Protein AF-0000000084754299 (afdb_homodimer)

Structure (mmCIF, N/CA/C/O backbone):
data_AF-0000000084754299-model_v1
#
loop_
_entity.id
_entity.type
_entity.pdbx_description
1 polymer Endonuclease/exonuclease/phosphatase
#
loop_
_atom_site.group_PDB
_atom_site.id
_atom_site.type_symbol
_atom_site.label_atom_id
_atom_site.label_alt_id
_atom_site.label_comp_id
_atom_site.label_asym_id
_atom_site.label_entity_id
_atom_site.label_seq_id
_atom_site.pdbx_PDB_ins_code
_atom_site.Cartn_x
_atom_site.Cartn_y
_atom_site.Cartn_z
_atom_site.occupancy
_atom_site.B_iso_or_equiv
_atom_site.auth_seq_id
_atom_site.auth_comp_id
_atom_site.auth_asym_id
_atom_site.auth_atom_id
_atom_site.pdbx_PDB_model_num
ATOM 1 N N . MET A 1 1 ? -63.625 -2.518 -8.148 1 29.91 1 MET A N 1
ATOM 2 C CA . MET A 1 1 ? -62.719 -2.131 -7.07 1 29.91 1 MET A CA 1
ATOM 3 C C . MET A 1 1 ? -61.531 -3.096 -6.977 1 29.91 1 MET A C 1
ATOM 5 O O . MET A 1 1 ? -60.719 -2.994 -6.059 1 29.91 1 MET A O 1
ATOM 9 N N . LYS A 1 2 ? -61.594 -4.285 -7.586 1 41.5 2 LYS A N 1
ATOM 10 C CA . LYS A 1 2 ? -60.656 -5.406 -7.535 1 41.5 2 LYS A CA 1
ATOM 11 C C . LYS A 1 2 ? -59.344 -5.059 -8.234 1 41.5 2 LYS A C 1
ATOM 13 O O . LYS A 1 2 ? -58.281 -5.562 -7.863 1 41.5 2 LYS A O 1
ATOM 18 N N . ASN A 1 3 ? -59.531 -4.402 -9.367 1 40.16 3 ASN A N 1
ATOM 19 C CA . ASN A 1 3 ? -58.438 -4.391 -10.305 1 40.16 3 ASN A CA 1
ATOM 20 C C . ASN A 1 3 ? -57.312 -3.432 -9.844 1 40.16 3 ASN A C 1
ATOM 22 O O . ASN A 1 3 ? -56.281 -3.32 -10.492 1 40.16 3 ASN A O 1
ATOM 26 N N . THR A 1 4 ? -57.812 -2.412 -9.109 1 42.72 4 THR A N 1
ATOM 27 C CA . THR A 1 4 ? -56.844 -1.325 -8.945 1 42.72 4 THR A CA 1
ATOM 28 C C . THR A 1 4 ? -55.688 -1.745 -8.031 1 42.72 4 THR A C 1
ATOM 30 O O . THR A 1 4 ? -54.75 -0.971 -7.801 1 42.72 4 THR A O 1
ATOM 33 N N . PHE A 1 5 ? -55.906 -2.766 -7.238 1 41.22 5 PHE A N 1
ATOM 34 C CA . PHE A 1 5 ? -54.938 -2.967 -6.16 1 41.22 5 PHE A CA 1
ATOM 35 C C . PHE A 1 5 ? -53.594 -3.451 -6.711 1 41.22 5 PHE A C 1
ATOM 37 O O . PHE A 1 5 ? -52.625 -3.559 -5.973 1 41.22 5 PHE A O 1
ATOM 44 N N . LEU A 1 6 ? -53.656 -4.07 -7.883 1 38.94 6 LEU A N 1
ATOM 45 C CA . LEU A 1 6 ? -52.438 -4.793 -8.211 1 38.94 6 LEU A CA 1
ATOM 46 C C . LEU A 1 6 ? -51.312 -3.822 -8.578 1 38.94 6 LEU A C 1
ATOM 48 O O . LEU A 1 6 ? -50.188 -4.246 -8.914 1 38.94 6 LEU A O 1
ATOM 52 N N . ILE A 1 7 ? -51.656 -2.568 -8.883 1 40.38 7 ILE A N 1
ATOM 53 C CA . ILE A 1 7 ? -50.562 -1.801 -9.469 1 40.38 7 ILE A CA 1
ATOM 54 C C . ILE A 1 7 ? -49.5 -1.533 -8.398 1 40.38 7 ILE A C 1
ATOM 56 O O . ILE A 1 7 ? -48.906 -0.457 -8.375 1 40.38 7 ILE A O 1
ATOM 60 N N . LEU A 1 8 ? -49.844 -1.836 -7.16 1 36.41 8 LEU A N 1
ATOM 61 C CA . LEU A 1 8 ? -48.938 -1.21 -6.211 1 36.41 8 LEU A CA 1
ATOM 62 C C . LEU A 1 8 ? -47.469 -1.429 -6.633 1 36.41 8 LEU A C 1
ATOM 64 O O . LEU A 1 8 ? -46.719 -0.471 -6.762 1 36.41 8 LEU A O 1
ATOM 68 N N . LEU A 1 9 ? -46.594 -1.94 -5.602 1 36.31 9 LEU A N 1
ATOM 69 C CA . LEU A 1 9 ? -45.25 -1.665 -5.078 1 36.31 9 LEU A CA 1
ATOM 70 C C . LEU A 1 9 ? -44.188 -2.348 -5.926 1 36.31 9 LEU A C 1
ATOM 72 O O . LEU A 1 9 ? -43.719 -3.436 -5.582 1 36.31 9 LEU A O 1
ATOM 76 N N . ALA A 1 10 ? -44.438 -2.73 -7.184 1 38.06 10 ALA A N 1
ATOM 77 C CA . ALA A 1 10 ? -43.156 -3.195 -7.742 1 38.06 10 ALA A CA 1
ATOM 78 C C . ALA A 1 10 ? -42.094 -2.111 -7.645 1 38.06 10 ALA A C 1
ATOM 80 O O . ALA A 1 10 ? -41.938 -1.315 -8.57 1 38.06 10 ALA A O 1
ATOM 81 N N . ILE A 1 11 ? -42.156 -1.157 -6.773 1 40.53 11 ILE A N 1
ATOM 82 C CA . ILE A 1 11 ? -40.938 -0.376 -6.691 1 40.53 11 ILE A CA 1
ATOM 83 C C . ILE A 1 11 ? -39.719 -1.301 -6.82 1 40.53 11 ILE A C 1
ATOM 85 O O . ILE A 1 11 ? -39.469 -2.098 -5.918 1 40.53 11 ILE A O 1
ATOM 89 N N . GLY A 1 12 ? -39.531 -1.938 -7.965 1 37.94 12 GLY A N 1
ATOM 90 C CA . GLY A 1 12 ? -38.281 -2.6 -8.32 1 37.94 12 GLY A CA 1
ATOM 91 C C . GLY A 1 12 ? -37.062 -1.955 -7.688 1 37.94 12 GLY A C 1
ATOM 92 O O . GLY A 1 12 ? -36.875 -0.747 -7.816 1 37.94 12 GLY A O 1
ATOM 93 N N . ALA A 1 13 ? -36.594 -2.41 -6.543 1 37.78 13 ALA A N 1
ATOM 94 C CA . ALA A 1 13 ? -35.219 -2.236 -6.117 1 37.78 13 ALA A CA 1
ATOM 95 C C . ALA A 1 13 ? -34.281 -2.262 -7.309 1 37.78 13 ALA A C 1
ATOM 97 O O . ALA A 1 13 ? -34 -3.328 -7.863 1 37.78 13 ALA A O 1
ATOM 98 N N . LEU A 1 14 ? -34.469 -1.517 -8.234 1 41.75 14 LEU A N 1
ATOM 99 C CA . LEU A 1 14 ? -33.25 -1.358 -9.023 1 41.75 14 LEU A CA 1
ATOM 100 C C . LEU A 1 14 ? -32.031 -1.34 -8.125 1 41.75 14 LEU A C 1
ATOM 102 O O . LEU A 1 14 ? -31.688 -0.306 -7.539 1 41.75 14 LEU A O 1
ATOM 106 N N . LEU A 1 15 ? -31.859 -2.26 -7.336 1 41.78 15 LEU A N 1
ATOM 107 C CA . LEU A 1 15 ? -30.516 -2.453 -6.793 1 41.78 15 LEU A CA 1
ATOM 108 C C . LEU A 1 15 ? -29.453 -2.16 -7.848 1 41.78 15 LEU A C 1
ATOM 110 O O . LEU A 1 15 ? -29.328 -2.9 -8.828 1 41.78 15 LEU A O 1
ATOM 114 N N . SER A 1 16 ? -29.391 -1.038 -8.359 1 44.78 16 SER A N 1
ATOM 115 C CA . SER A 1 16 ? -28.156 -0.775 -9.102 1 44.78 16 SER A CA 1
ATOM 116 C C . SER A 1 16 ? -27.047 -1.729 -8.68 1 44.78 16 SER A C 1
ATOM 118 O O . SER A 1 16 ? -26.641 -1.732 -7.516 1 44.78 16 SER A O 1
ATOM 120 N N . ALA A 1 17 ? -27 -2.906 -9.188 1 48.03 17 ALA A N 1
ATOM 121 C CA . ALA A 1 17 ? -25.969 -3.914 -9.008 1 48.03 17 ALA A CA 1
ATOM 122 C C . ALA A 1 17 ? -24.578 -3.273 -8.977 1 48.03 17 ALA A C 1
ATOM 124 O O . ALA A 1 17 ? -24 -2.973 -10.023 1 48.03 17 ALA A O 1
ATOM 125 N N . GLN A 1 18 ? -24.328 -2.314 -8.203 1 59.09 18 GLN A N 1
ATOM 126 C CA . GLN A 1 18 ? -22.953 -1.821 -8.086 1 59.09 18 GLN A CA 1
ATOM 127 C C . GLN A 1 18 ? -21.969 -2.975 -7.973 1 59.09 18 GLN A C 1
ATOM 129 O O . GLN A 1 18 ? -22.109 -3.842 -7.109 1 59.09 18 GLN A O 1
ATOM 134 N N . GLY A 1 19 ? -21.25 -3.293 -9.062 1 70.69 19 GLY A N 1
ATOM 135 C CA . GLY A 1 19 ? -20.266 -4.352 -9.086 1 70.69 19 GLY A CA 1
ATOM 136 C C . GLY A 1 19 ? -19.422 -4.418 -7.824 1 70.69 19 GLY A C 1
ATOM 137 O O . GLY A 1 19 ? -19.203 -3.396 -7.172 1 70.69 19 GLY A O 1
ATOM 138 N N . GLN A 1 20 ? -19.281 -5.613 -7.336 1 88.06 20 GLN A N 1
ATOM 139 C CA . GLN A 1 20 ? -18.438 -5.867 -6.172 1 88.06 20 GLN A CA 1
ATOM 140 C C . GLN A 1 20 ? -16.953 -5.887 -6.555 1 88.06 20 GLN A C 1
ATOM 142 O O . GLN A 1 20 ? -16.609 -6.215 -7.691 1 88.06 20 GLN A O 1
ATOM 147 N N . THR A 1 21 ? -16.141 -5.363 -5.641 1 96.31 21 THR A N 1
ATOM 148 C CA . THR A 1 21 ? -14.703 -5.391 -5.863 1 96.31 21 THR A CA 1
ATOM 149 C C . THR A 1 21 ? -14.039 -6.445 -4.98 1 96.31 21 THR A C 1
ATOM 151 O O . THR A 1 21 ? -14.539 -6.762 -3.9 1 96.31 21 THR A O 1
ATOM 154 N N . ILE A 1 22 ? -12.992 -7.086 -5.512 1 98.19 22 ILE A N 1
ATOM 155 C CA . ILE A 1 22 ? -12.141 -7.949 -4.699 1 98.19 22 ILE A CA 1
ATOM 156 C C . ILE A 1 22 ? -10.68 -7.547 -4.883 1 98.19 22 ILE A C 1
ATOM 158 O O . ILE A 1 22 ? -10.266 -7.16 -5.98 1 98.19 22 ILE A O 1
ATOM 162 N N . ASP A 1 23 ? -9.953 -7.566 -3.826 1 98.88 23 ASP A N 1
ATOM 163 C CA . ASP A 1 23 ? -8.508 -7.398 -3.84 1 98.88 23 ASP A CA 1
ATOM 164 C C . ASP A 1 23 ? -7.793 -8.75 -3.811 1 98.88 23 ASP A C 1
ATOM 166 O O . ASP A 1 23 ? -8.086 -9.594 -2.955 1 98.88 23 ASP A O 1
ATOM 170 N N . VAL A 1 24 ? -6.844 -8.938 -4.754 1 98.94 24 VAL A N 1
ATOM 171 C CA . VAL A 1 24 ? -6.113 -10.195 -4.875 1 98.94 24 VAL A CA 1
ATOM 172 C C . VAL A 1 24 ? -4.609 -9.93 -4.832 1 98.94 24 VAL A C 1
ATOM 174 O O . VAL A 1 24 ? -4.133 -8.945 -5.402 1 98.94 24 VAL A O 1
ATOM 177 N N . ILE A 1 25 ? -3.85 -10.852 -4.16 1 99 25 ILE A N 1
ATOM 178 C CA . ILE A 1 25 ? -2.393 -10.766 -4.148 1 99 25 ILE A CA 1
ATOM 179 C C . ILE A 1 25 ? -1.792 -12.117 -4.535 1 99 25 ILE A C 1
ATOM 181 O O . ILE A 1 25 ? -2.318 -13.164 -4.16 1 99 25 ILE A O 1
ATOM 185 N N . SER A 1 26 ? -0.78 -12.102 -5.363 1 99 26 SER A N 1
ATOM 186 C CA . SER A 1 26 ? 0.146 -13.211 -5.566 1 99 26 SER A CA 1
ATOM 187 C C . SER A 1 26 ? 1.487 -12.945 -4.891 1 99 26 SER A C 1
ATOM 189 O O . SER A 1 26 ? 2.064 -11.867 -5.055 1 99 26 SER A O 1
ATOM 191 N N . TYR A 1 27 ? 1.982 -13.938 -4.121 1 99 27 TYR A N 1
ATOM 192 C CA . TYR A 1 27 ? 3.172 -13.68 -3.316 1 99 27 TYR A CA 1
ATOM 193 C C . TYR A 1 27 ? 4.047 -14.922 -3.215 1 99 27 TYR A C 1
ATOM 195 O O . TYR A 1 27 ? 3.791 -15.805 -2.389 1 99 27 TYR A O 1
ATOM 203 N N . ASN A 1 28 ? 5.098 -15.008 -4.062 1 98.94 28 ASN A N 1
ATOM 204 C CA . ASN A 1 28 ? 6.145 -15.969 -3.73 1 98.94 28 ASN A CA 1
ATOM 205 C C . ASN A 1 28 ? 6.887 -15.57 -2.455 1 98.94 28 ASN A C 1
ATOM 207 O O . ASN A 1 28 ? 7.645 -14.594 -2.451 1 98.94 28 ASN A O 1
ATOM 211 N N . ILE A 1 29 ? 6.719 -16.375 -1.402 1 98.94 29 ILE A N 1
ATOM 212 C CA . ILE A 1 29 ? 7.18 -15.93 -0.09 1 98.94 29 ILE A CA 1
ATOM 213 C C . ILE A 1 29 ? 8.57 -16.5 0.183 1 98.94 29 ILE A C 1
ATOM 215 O O . ILE A 1 29 ? 9.109 -16.328 1.279 1 98.94 29 ILE A O 1
ATOM 219 N N . ARG A 1 30 ? 9.227 -17.109 -0.84 1 98.81 30 ARG A N 1
ATOM 220 C CA . ARG A 1 30 ? 10.523 -17.75 -0.676 1 98.81 30 ARG A CA 1
ATOM 221 C C . ARG A 1 30 ? 10.484 -18.812 0.424 1 98.81 30 ARG A C 1
ATOM 223 O O . ARG A 1 30 ? 10.141 -18.5 1.569 1 98.81 30 ARG A O 1
ATOM 230 N N . TYR A 1 31 ? 10.758 -20.016 0.085 1 98.38 31 TYR A N 1
ATOM 231 C CA . TYR A 1 31 ? 10.773 -21.062 1.092 1 98.38 31 TYR A CA 1
ATOM 232 C C . TYR A 1 31 ? 11.852 -20.812 2.139 1 98.38 31 TYR A C 1
ATOM 234 O O . TYR A 1 31 ? 12.734 -19.969 1.935 1 98.38 31 TYR A O 1
ATOM 242 N N . ASP A 1 32 ? 11.766 -21.484 3.27 1 98.19 32 ASP A N 1
ATOM 243 C CA . ASP A 1 32 ? 12.695 -21.312 4.379 1 98.19 32 ASP A CA 1
ATOM 244 C C . ASP A 1 32 ? 14.039 -21.984 4.082 1 98.19 32 ASP A C 1
ATOM 246 O O . ASP A 1 32 ? 14.367 -23 4.684 1 98.19 32 ASP A O 1
ATOM 250 N N . ASN A 1 33 ? 14.805 -21.312 3.24 1 96.38 33 ASN A N 1
ATOM 251 C CA . ASN A 1 33 ? 16.141 -21.797 2.893 1 96.38 33 ASN A CA 1
ATOM 252 C C . ASN A 1 33 ? 17.156 -21.422 3.959 1 96.38 33 ASN A C 1
ATOM 254 O O . ASN A 1 33 ? 17.422 -20.234 4.191 1 96.38 33 ASN A O 1
ATOM 258 N N . PRO A 1 34 ? 17.766 -22.328 4.598 1 92.88 34 PRO A N 1
ATOM 259 C CA . PRO A 1 34 ? 18.75 -22.031 5.641 1 92.88 34 PRO A CA 1
ATOM 260 C C . PRO A 1 34 ? 19.953 -21.25 5.109 1 92.88 34 PRO A C 1
ATOM 262 O O . PRO A 1 34 ? 20.641 -20.578 5.875 1 92.88 34 PRO A O 1
ATOM 265 N N . ASP A 1 35 ? 20.172 -21.281 3.805 1 93.94 35 ASP A N 1
ATOM 266 C CA . ASP A 1 35 ? 21.344 -20.641 3.205 1 93.94 35 ASP A CA 1
ATOM 267 C C . ASP A 1 35 ? 21.062 -19.188 2.842 1 93.94 35 ASP A C 1
ATOM 269 O O . ASP A 1 35 ? 21.922 -18.5 2.291 1 93.94 35 ASP A O 1
ATOM 273 N N . ASP A 1 36 ? 19.875 -18.688 3.219 1 95.56 36 ASP A N 1
ATOM 274 C CA . ASP A 1 36 ? 19.453 -17.328 2.85 1 95.56 36 ASP A CA 1
ATOM 275 C C . ASP A 1 36 ? 19.891 -16.312 3.904 1 95.56 36 ASP A C 1
ATOM 277 O O . ASP A 1 36 ? 19.5 -15.148 3.842 1 95.56 36 ASP A O 1
ATOM 281 N N . ALA A 1 37 ? 20.719 -16.656 4.867 1 92.12 37 ALA A N 1
ATOM 282 C CA . ALA A 1 37 ? 21.094 -15.703 5.906 1 92.12 37 ALA A CA 1
ATOM 283 C C . ALA A 1 37 ? 21.672 -14.43 5.293 1 92.12 37 ALA A C 1
ATOM 285 O O . ALA A 1 37 ? 22.484 -14.5 4.375 1 92.12 37 ALA A O 1
ATOM 286 N N . PRO A 1 38 ? 21.219 -13.281 5.727 1 94.81 38 PRO A N 1
ATOM 287 C CA . PRO A 1 38 ? 20.359 -13.055 6.883 1 94.81 38 PRO A CA 1
ATOM 288 C C . PRO A 1 38 ? 18.875 -13.031 6.516 1 94.81 38 PRO A C 1
ATOM 290 O O . PRO A 1 38 ? 18.031 -12.656 7.336 1 94.81 38 PRO A O 1
ATOM 293 N N . ASN A 1 39 ? 18.453 -13.398 5.316 1 96.88 39 ASN A N 1
ATOM 294 C CA . ASN A 1 39 ? 17.078 -13.352 4.836 1 96.88 39 ASN A CA 1
ATOM 295 C C . ASN A 1 39 ? 16.344 -14.672 5.09 1 96.88 39 ASN A C 1
ATOM 297 O O . ASN A 1 39 ? 15.531 -15.102 4.266 1 96.88 39 ASN A O 1
ATOM 301 N N . ASN A 1 40 ? 16.656 -15.305 6.148 1 96.62 40 ASN A N 1
ATOM 302 C CA . ASN A 1 40 ? 15.891 -16.484 6.551 1 96.62 40 ASN A CA 1
ATOM 303 C C . ASN A 1 40 ? 14.477 -16.109 6.988 1 96.62 40 ASN A C 1
ATOM 305 O O . ASN A 1 40 ? 14.219 -14.953 7.34 1 96.62 40 ASN A O 1
ATOM 309 N N . TRP A 1 41 ? 13.633 -17.141 7.008 1 98.12 41 TRP A N 1
ATOM 310 C CA . TRP A 1 41 ? 12.211 -16.922 7.266 1 98.12 41 TRP A CA 1
ATOM 311 C C . TRP A 1 41 ? 12.008 -16.203 8.594 1 98.12 41 TRP A C 1
ATOM 313 O O . TRP A 1 41 ? 11.242 -15.242 8.672 1 98.12 41 TRP A O 1
ATOM 323 N N . ASP A 1 42 ? 12.688 -16.547 9.609 1 97.25 42 ASP A N 1
ATOM 324 C CA . ASP A 1 42 ? 12.5 -15.977 10.938 1 97.25 42 ASP A CA 1
ATOM 325 C C . ASP A 1 42 ? 12.828 -14.492 10.945 1 97.25 42 ASP A C 1
ATOM 327 O O . ASP A 1 42 ? 12.305 -13.742 11.773 1 97.25 42 ASP A O 1
ATOM 331 N N . ASN A 1 43 ? 13.648 -14.078 10 1 97 43 ASN A N 1
ATOM 332 C CA . ASN A 1 43 ? 14.039 -12.68 9.93 1 97 43 ASN A CA 1
ATOM 333 C C . ASN A 1 43 ? 13.133 -11.883 8.992 1 97 43 ASN A C 1
ATOM 335 O O . ASN A 1 43 ? 13.242 -10.664 8.898 1 97 43 ASN A O 1
ATOM 339 N N . ARG A 1 44 ? 12.234 -12.547 8.297 1 97.06 44 ARG A N 1
ATOM 340 C CA . ARG A 1 44 ? 11.43 -11.883 7.281 1 97.06 44 ARG A CA 1
ATOM 341 C C . ARG A 1 44 ? 9.945 -11.969 7.609 1 97.06 44 ARG A C 1
ATOM 343 O O . ARG A 1 44 ? 9.156 -11.125 7.184 1 97.06 44 ARG A O 1
ATOM 350 N N . LYS A 1 45 ? 9.531 -12.992 8.344 1 98.31 45 LYS A N 1
ATOM 351 C CA . LYS A 1 45 ? 8.125 -13.375 8.469 1 98.31 45 LYS A CA 1
ATOM 352 C C . LYS A 1 45 ? 7.297 -12.25 9.078 1 98.31 45 LYS A C 1
ATOM 354 O O . LYS A 1 45 ? 6.164 -12.008 8.656 1 98.31 45 LYS A O 1
ATOM 359 N N . GLU A 1 46 ? 7.855 -11.547 10.109 1 98.25 46 GLU A N 1
ATOM 360 C CA . GLU A 1 46 ? 7.086 -10.5 10.773 1 98.25 46 GLU A CA 1
ATOM 361 C C . GLU A 1 46 ? 6.699 -9.398 9.789 1 98.25 46 GLU A C 1
ATOM 363 O O . GLU A 1 46 ? 5.539 -8.984 9.734 1 98.25 46 GLU A O 1
ATOM 368 N N . PHE A 1 47 ? 7.664 -8.922 9.031 1 98.56 47 PHE A N 1
ATOM 369 C CA . PHE A 1 47 ? 7.391 -7.871 8.062 1 98.56 47 PHE A CA 1
ATOM 370 C C . PHE A 1 47 ? 6.469 -8.375 6.961 1 98.56 47 PHE A C 1
ATOM 372 O O . PHE A 1 47 ? 5.547 -7.672 6.543 1 98.56 47 PHE A O 1
ATOM 379 N N . LEU A 1 48 ? 6.688 -9.578 6.488 1 98.81 48 LEU A N 1
ATOM 380 C CA . LEU A 1 48 ? 5.863 -10.164 5.438 1 98.81 48 LEU A CA 1
ATOM 381 C C . LEU A 1 48 ? 4.406 -10.266 5.883 1 98.81 48 LEU A C 1
ATOM 383 O O . LEU A 1 48 ? 3.5 -9.859 5.152 1 98.81 48 LEU A O 1
ATOM 387 N N . ILE A 1 49 ? 4.18 -10.789 7.059 1 98.88 49 ILE A N 1
ATOM 388 C CA . ILE A 1 49 ? 2.83 -10.977 7.582 1 98.88 49 ILE A CA 1
ATOM 389 C C . ILE A 1 49 ? 2.178 -9.609 7.812 1 98.88 49 ILE A C 1
ATOM 391 O O . ILE A 1 49 ? 0.994 -9.43 7.516 1 98.88 49 ILE A O 1
ATOM 395 N N . SER A 1 50 ? 2.924 -8.625 8.336 1 98.69 50 SER A N 1
ATOM 396 C CA . SER A 1 50 ? 2.383 -7.285 8.531 1 98.69 50 SER A CA 1
ATOM 397 C C . SER A 1 50 ? 2.012 -6.637 7.199 1 98.69 50 SER A C 1
ATOM 399 O O . SER A 1 50 ? 1.052 -5.867 7.121 1 98.69 50 SER A O 1
ATOM 401 N N . GLN A 1 51 ? 2.801 -6.949 6.156 1 98.81 51 GLN A N 1
ATOM 402 C CA . GLN A 1 51 ? 2.488 -6.469 4.812 1 98.81 51 GLN A CA 1
ATOM 403 C C . GLN A 1 51 ? 1.139 -7 4.34 1 98.81 51 GLN A C 1
ATOM 405 O O . GLN A 1 51 ? 0.294 -6.238 3.867 1 98.81 51 GLN A O 1
ATOM 410 N N . LEU A 1 52 ? 0.938 -8.266 4.473 1 98.88 52 LEU A N 1
ATOM 411 C CA . LEU A 1 52 ? -0.327 -8.891 4.102 1 98.88 52 LEU A CA 1
ATOM 412 C C . LEU A 1 52 ? -1.471 -8.352 4.949 1 98.88 52 LEU A C 1
ATOM 414 O O . LEU A 1 52 ? -2.576 -8.133 4.449 1 98.88 52 LEU A O 1
ATOM 418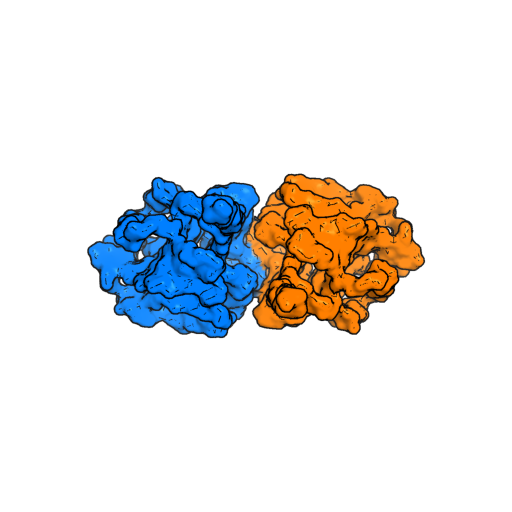 N N . ASN A 1 53 ? -1.218 -8.141 6.215 1 98.75 53 ASN A N 1
ATOM 419 C CA . ASN A 1 53 ? -2.227 -7.566 7.102 1 98.75 53 ASN A CA 1
ATOM 420 C C . ASN A 1 53 ? -2.617 -6.156 6.664 1 98.75 53 ASN A C 1
ATOM 422 O O . ASN A 1 53 ? -3.797 -5.801 6.684 1 98.75 53 ASN A O 1
ATOM 426 N N . PHE A 1 54 ? -1.648 -5.391 6.281 1 98.81 54 PHE A N 1
ATOM 427 C CA . PHE A 1 54 ? -1.888 -4.008 5.887 1 98.81 54 PHE A CA 1
ATOM 428 C C . PHE A 1 54 ? -2.707 -3.947 4.602 1 98.81 54 PHE A C 1
ATOM 430 O O . PHE A 1 54 ? -3.715 -3.238 4.535 1 98.81 54 PHE A O 1
ATOM 437 N N . TYR A 1 55 ? -2.295 -4.691 3.607 1 98.69 55 TYR A N 1
ATOM 438 C CA . TYR A 1 55 ? -3 -4.633 2.332 1 98.69 55 TYR A CA 1
ATOM 439 C C . TYR A 1 55 ? -4.328 -5.375 2.41 1 98.69 55 TYR A C 1
ATOM 441 O O . TYR A 1 55 ? -5.258 -5.078 1.652 1 98.69 55 TYR A O 1
ATOM 449 N N . ASN A 1 56 ? -4.414 -6.371 3.219 1 98.44 56 ASN A N 1
ATOM 450 C CA . ASN A 1 56 ? -5.645 -7.062 3.594 1 98.44 56 ASN A CA 1
ATOM 451 C C . ASN A 1 56 ? -6.43 -7.512 2.367 1 98.44 56 ASN A C 1
ATOM 453 O O . ASN A 1 56 ? -7.617 -7.203 2.234 1 98.44 56 ASN A O 1
ATOM 457 N N . PRO A 1 57 ? -5.785 -8.312 1.463 1 98.81 57 PRO A N 1
ATOM 458 C CA . PRO A 1 57 ? -6.516 -8.812 0.298 1 98.81 57 PRO A CA 1
ATOM 459 C C . PRO A 1 57 ? -7.68 -9.727 0.679 1 98.81 57 PRO A C 1
ATOM 461 O O . PRO A 1 57 ? -7.648 -10.359 1.737 1 98.81 57 PRO A O 1
ATOM 464 N N . ASP A 1 58 ? -8.688 -9.797 -0.208 1 98.81 58 ASP A N 1
ATOM 465 C CA . ASP A 1 58 ? -9.797 -10.719 -0.01 1 98.81 58 ASP A CA 1
ATOM 466 C C . ASP A 1 58 ? -9.352 -12.164 -0.205 1 98.81 58 ASP A C 1
ATOM 468 O O . ASP A 1 58 ? -9.797 -13.062 0.513 1 98.81 58 ASP A O 1
ATOM 472 N N . VAL A 1 59 ? -8.484 -12.336 -1.2 1 98.94 59 VAL A N 1
ATOM 473 C CA . VAL A 1 59 ? -7.895 -13.633 -1.507 1 98.94 59 VAL A CA 1
ATOM 474 C C . VAL A 1 59 ? -6.438 -13.445 -1.93 1 98.94 59 VAL A C 1
ATOM 476 O O . VAL A 1 59 ? -6.117 -12.523 -2.682 1 98.94 59 VAL A O 1
ATOM 479 N N . PHE A 1 60 ? -5.531 -14.312 -1.421 1 98.94 60 PHE A N 1
ATOM 480 C CA . PHE A 1 60 ? -4.172 -14.258 -1.946 1 98.94 60 PHE A CA 1
ATOM 481 C C . PHE A 1 60 ? -3.578 -15.656 -2.041 1 98.94 60 PHE A C 1
ATOM 483 O O . PHE A 1 60 ? -3.926 -16.547 -1.256 1 98.94 60 PHE A O 1
ATOM 490 N N . GLY A 1 61 ? -2.779 -15.852 -3.072 1 98.94 61 GLY A N 1
ATOM 491 C CA . GLY A 1 61 ? -2.01 -17.078 -3.25 1 98.94 61 GLY A CA 1
ATOM 492 C C . GLY A 1 61 ? -0.54 -16.906 -2.916 1 98.94 61 GLY A C 1
ATOM 493 O O . GLY A 1 61 ? 0.069 -15.891 -3.26 1 98.94 61 GLY A O 1
ATOM 494 N N . ILE A 1 62 ? 0.014 -17.922 -2.242 1 99 62 ILE A N 1
ATOM 495 C CA . ILE A 1 62 ? 1.45 -17.891 -1.986 1 99 62 ILE A CA 1
ATOM 496 C C . ILE A 1 62 ? 2.129 -19.031 -2.754 1 99 62 ILE A C 1
ATOM 498 O O . ILE A 1 62 ? 1.489 -20.031 -3.09 1 99 62 ILE A O 1
ATOM 502 N N . GLN A 1 63 ? 3.35 -18.797 -3.09 1 98.94 63 GLN A N 1
ATOM 503 C CA . GLN A 1 63 ? 4.219 -19.844 -3.639 1 98.94 63 GLN A CA 1
ATOM 504 C C . GLN A 1 63 ? 5.398 -20.109 -2.711 1 98.94 63 GLN A C 1
ATOM 506 O O . GLN A 1 63 ? 5.754 -19.281 -1.88 1 98.94 63 GLN A O 1
ATOM 511 N N . GLU A 1 64 ? 5.879 -21.297 -2.76 1 98.81 64 GLU A N 1
ATOM 512 C CA . GLU A 1 64 ? 7.074 -21.812 -2.096 1 98.81 64 GLU A CA 1
ATOM 513 C C . GLU A 1 64 ? 6.824 -22.031 -0.607 1 98.81 64 GLU A C 1
ATOM 515 O O . GLU A 1 64 ? 7.738 -22.422 0.13 1 98.81 64 GLU A O 1
ATOM 520 N N . GLY A 1 65 ? 5.656 -21.828 -0.111 1 98.75 65 GLY A N 1
ATOM 521 C CA . GLY A 1 65 ? 5.414 -21.969 1.316 1 98.75 65 GLY A CA 1
ATOM 522 C C . GLY A 1 65 ? 5.578 -23.391 1.814 1 98.75 65 GLY A C 1
ATOM 523 O O . GLY A 1 65 ? 4.852 -24.297 1.386 1 98.75 65 GLY A O 1
ATOM 524 N N . LEU A 1 66 ? 6.512 -23.562 2.717 1 98.81 66 LEU A N 1
ATOM 525 C CA . LEU A 1 66 ? 6.5 -24.797 3.512 1 98.81 66 LEU A CA 1
ATOM 526 C C . LEU A 1 66 ? 5.41 -24.734 4.578 1 98.81 66 LEU A C 1
ATOM 528 O O . LEU A 1 66 ? 4.961 -23.656 4.961 1 98.81 66 LEU A O 1
ATOM 532 N N . ILE A 1 67 ? 5.07 -25.922 5.078 1 98.81 67 ILE A N 1
ATOM 533 C CA . ILE A 1 67 ? 3.871 -26 5.906 1 98.81 67 ILE A CA 1
ATOM 534 C C . ILE A 1 67 ? 4.023 -25.109 7.137 1 98.81 67 ILE A C 1
ATOM 536 O O . ILE A 1 67 ? 3.059 -24.5 7.582 1 98.81 67 ILE A O 1
ATOM 540 N N . HIS A 1 68 ? 5.188 -25.047 7.742 1 98.75 68 HIS A N 1
ATOM 541 C CA . HIS A 1 68 ? 5.332 -24.203 8.922 1 98.75 68 HIS A CA 1
ATOM 542 C C . HIS A 1 68 ? 5.195 -22.719 8.555 1 98.75 68 HIS A C 1
ATOM 544 O O . HIS A 1 68 ? 4.676 -21.938 9.344 1 98.75 68 HIS A O 1
ATOM 550 N N . GLN A 1 69 ? 5.648 -22.297 7.387 1 98.88 69 GLN A N 1
ATOM 551 C CA . GLN A 1 69 ? 5.453 -20.938 6.922 1 98.88 69 GLN A CA 1
ATOM 552 C C . GLN A 1 69 ? 3.977 -20.641 6.68 1 98.88 69 GLN A C 1
ATOM 554 O O . GLN A 1 69 ? 3.479 -19.578 7.066 1 98.88 69 GLN A O 1
ATOM 559 N N . VAL A 1 70 ? 3.262 -21.609 6.035 1 98.94 70 VAL A N 1
ATOM 560 C CA . VAL A 1 70 ? 1.831 -21.469 5.773 1 98.94 70 VAL A CA 1
ATOM 561 C C . VAL A 1 70 ? 1.083 -21.266 7.09 1 98.94 70 VAL A C 1
ATOM 563 O O . VAL A 1 70 ? 0.283 -20.344 7.219 1 98.94 70 VAL A O 1
ATOM 566 N N . LYS A 1 71 ? 1.36 -22.078 8.023 1 98.88 71 LYS A N 1
ATOM 567 C CA . LYS A 1 71 ? 0.675 -22.031 9.312 1 98.88 71 LYS A CA 1
ATOM 568 C C . LYS A 1 71 ? 0.996 -20.75 10.062 1 98.88 71 LYS A C 1
ATOM 570 O O . LYS A 1 71 ? 0.132 -20.188 10.742 1 98.88 71 LYS A O 1
ATOM 575 N N . GLU A 1 72 ? 2.23 -20.297 10 1 98.81 72 GLU A N 1
ATOM 576 C CA . GLU A 1 72 ? 2.615 -19.078 10.688 1 98.81 72 GLU A CA 1
ATOM 577 C C . GLU A 1 72 ? 1.937 -17.859 10.07 1 98.81 72 GLU A C 1
ATOM 579 O O . GLU A 1 72 ? 1.572 -16.922 10.773 1 98.81 72 GLU A O 1
ATOM 584 N N . ILE A 1 73 ? 1.789 -17.828 8.766 1 98.88 73 ILE A N 1
ATOM 585 C CA . ILE A 1 73 ? 1.02 -16.781 8.117 1 98.88 73 ILE A CA 1
ATOM 586 C C . ILE A 1 73 ? -0.43 -16.828 8.594 1 98.88 73 ILE A C 1
ATOM 588 O O . ILE A 1 73 ? -1.018 -15.797 8.93 1 98.88 73 ILE A O 1
ATOM 592 N N . ASP A 1 74 ? -0.998 -18.031 8.617 1 98.81 74 ASP A N 1
ATOM 593 C CA . ASP A 1 74 ? -2.365 -18.219 9.094 1 98.81 74 ASP A CA 1
ATOM 594 C C . ASP A 1 74 ? -2.525 -17.703 10.523 1 98.81 74 ASP A C 1
ATOM 596 O O . ASP A 1 74 ? -3.484 -17 10.836 1 98.81 74 ASP A O 1
ATOM 600 N N . GLU A 1 75 ? -1.62 -18.016 11.375 1 98.5 75 GLU A N 1
ATOM 601 C CA . GLU A 1 75 ? -1.652 -17.594 12.773 1 98.5 75 GLU A CA 1
ATOM 602 C C . GLU A 1 75 ? -1.555 -16.078 12.891 1 98.5 75 GLU A C 1
ATOM 604 O O . GLU A 1 75 ? -2.123 -15.492 13.812 1 98.5 75 GLU A O 1
ATOM 609 N N . GLY A 1 76 ? -0.867 -15.5 11.992 1 98.5 76 GLY A N 1
ATOM 610 C CA . GLY A 1 76 ? -0.619 -14.07 12.055 1 98.5 76 GLY A CA 1
ATOM 611 C C . GLY A 1 76 ? -1.737 -13.242 11.453 1 98.5 76 GLY A C 1
ATOM 612 O O . GLY A 1 76 ? -1.779 -12.023 11.641 1 98.5 76 GLY A O 1
ATOM 613 N N . LEU A 1 77 ? -2.629 -13.883 10.727 1 98.44 77 LEU A N 1
ATOM 614 C CA . LEU A 1 77 ? -3.732 -13.188 10.07 1 98.44 77 LEU A CA 1
ATOM 615 C C . LEU A 1 77 ? -5.078 -13.703 10.578 1 98.44 77 LEU A C 1
ATOM 617 O O . LEU A 1 77 ? -5.652 -14.625 10 1 98.44 77 LEU A O 1
ATOM 621 N N . GLU A 1 78 ? -5.688 -13.078 11.531 1 93.81 78 GLU A N 1
ATOM 622 C CA . GLU A 1 78 ? -6.801 -13.57 12.336 1 93.81 78 GLU A CA 1
ATOM 623 C C . GLU A 1 78 ? -8.031 -13.836 11.469 1 93.81 78 GLU A C 1
ATOM 625 O O . GLU A 1 78 ? -8.742 -14.82 11.68 1 93.81 78 GLU A O 1
ATOM 630 N N . ASP A 1 79 ? -8.305 -13.141 10.492 1 96.44 79 ASP A N 1
ATOM 631 C CA . ASP A 1 79 ? -9.562 -13.234 9.773 1 96.44 79 ASP A CA 1
ATOM 632 C C . ASP A 1 79 ? -9.422 -14.117 8.531 1 96.44 79 ASP A C 1
ATOM 634 O O . ASP A 1 79 ? -10.375 -14.289 7.773 1 96.44 79 ASP A O 1
ATOM 638 N N . TYR A 1 80 ? -8.289 -14.828 8.445 1 98.81 80 TYR A N 1
ATOM 639 C CA . TYR A 1 80 ? -8.055 -15.602 7.227 1 98.81 80 TYR A CA 1
ATOM 640 C C . TYR A 1 80 ? -8.141 -17.094 7.504 1 98.81 80 TYR A C 1
ATOM 642 O O . TYR A 1 80 ? -8.008 -17.531 8.648 1 98.81 80 TYR A O 1
ATOM 650 N N . ALA A 1 81 ? -8.445 -17.797 6.488 1 98.88 81 ALA A N 1
ATOM 651 C CA . ALA A 1 81 ? -8.258 -19.234 6.375 1 98.88 81 ALA A CA 1
ATOM 652 C C . ALA A 1 81 ? -7.508 -19.594 5.098 1 98.88 81 ALA A C 1
ATOM 654 O O . ALA A 1 81 ? -7.273 -18.734 4.246 1 98.88 81 ALA A O 1
ATOM 655 N N . TYR A 1 82 ? -7.02 -20.859 5.062 1 98.94 82 TYR A N 1
ATOM 656 C CA . TYR A 1 82 ? -6.27 -21.25 3.875 1 98.94 82 TYR A CA 1
ATOM 657 C C . TYR A 1 82 ? -6.602 -22.688 3.471 1 98.94 82 TYR A C 1
ATOM 659 O O . TYR A 1 82 ? -7.23 -23.422 4.23 1 98.94 82 TYR A O 1
ATOM 667 N N . PHE A 1 83 ? -6.254 -22.984 2.234 1 98.94 83 PHE A N 1
ATOM 668 C CA . PHE A 1 83 ? -6.285 -24.359 1.748 1 98.94 83 PHE A CA 1
ATOM 669 C C . PHE A 1 83 ? -5.156 -24.609 0.755 1 98.94 83 PHE A C 1
ATOM 671 O O . PHE A 1 83 ? -4.504 -23.672 0.301 1 98.94 83 PHE A O 1
ATOM 678 N N . GLY A 1 84 ? -4.949 -25.875 0.393 1 98.75 84 GLY A N 1
ATOM 679 C CA . GLY A 1 84 ? -3.893 -26.328 -0.492 1 98.75 84 GLY A CA 1
ATOM 680 C C . GLY A 1 84 ? -3.049 -27.438 0.114 1 98.75 84 GLY A C 1
ATOM 681 O O . GLY A 1 84 ? -3.01 -27.594 1.336 1 98.75 84 GLY A O 1
ATOM 682 N N . VAL A 1 85 ? -2.312 -28.188 -0.773 1 98.69 85 VAL A N 1
ATOM 683 C CA . VAL A 1 85 ? -1.476 -29.297 -0.313 1 98.69 85 VAL A CA 1
ATOM 684 C C . VAL A 1 85 ? -0.047 -29.109 -0.818 1 98.69 85 VAL A C 1
ATOM 686 O O . VAL A 1 85 ? 0.189 -28.344 -1.761 1 98.69 85 VAL A O 1
ATOM 689 N N . GLY A 1 86 ? 0.892 -29.797 -0.095 1 98.56 86 GLY A N 1
ATOM 690 C CA . GLY A 1 86 ? 2.275 -29.797 -0.546 1 98.56 86 GLY A CA 1
ATOM 691 C C . GLY A 1 86 ? 2.479 -30.547 -1.844 1 98.56 86 GLY A C 1
ATOM 692 O O . GLY A 1 86 ? 1.851 -31.594 -2.068 1 98.56 86 GLY A O 1
ATOM 693 N N . ARG A 1 87 ? 3.398 -30.125 -2.578 1 98.25 87 ARG A N 1
ATOM 694 C CA . ARG A 1 87 ? 3.557 -30.578 -3.961 1 98.25 87 ARG A CA 1
ATOM 695 C C . ARG A 1 87 ? 4.148 -31.969 -4.023 1 98.25 87 ARG A C 1
ATOM 697 O O . ARG A 1 87 ? 4.055 -32.656 -5.051 1 98.25 87 ARG A O 1
ATOM 704 N N . ASP A 1 88 ? 4.793 -32.438 -2.957 1 98.19 88 ASP A N 1
ATOM 705 C CA . ASP A 1 88 ? 5.617 -33.656 -3.064 1 98.19 88 ASP A CA 1
ATOM 706 C C . ASP A 1 88 ? 4.762 -34.906 -2.969 1 98.19 88 ASP A C 1
ATOM 708 O O . ASP A 1 88 ? 4.98 -35.875 -3.709 1 98.19 88 ASP A O 1
ATOM 712 N N . TYR A 1 89 ? 3.723 -34.875 -2.064 1 97.62 89 TYR A N 1
ATOM 713 C CA . TYR A 1 89 ? 2.973 -36.125 -1.848 1 97.62 89 TYR A CA 1
ATOM 714 C C . TYR A 1 89 ? 1.479 -35.844 -1.738 1 97.62 89 TYR A C 1
ATOM 716 O O . TYR A 1 89 ? 0.688 -36.75 -1.465 1 97.62 89 TYR A O 1
ATOM 724 N N . GLY A 1 90 ? 1.12 -34.594 -1.867 1 97.75 90 GLY A N 1
ATOM 725 C CA . GLY A 1 90 ? -0.29 -34.25 -1.786 1 97.75 90 GLY A CA 1
ATOM 726 C C . GLY A 1 90 ? -0.789 -34.094 -0.36 1 97.75 90 GLY A C 1
ATOM 727 O O . GLY A 1 90 ? -1.987 -34.219 -0.101 1 97.75 90 GLY A O 1
ATOM 728 N N . ASP A 1 91 ? 0.101 -33.969 0.549 1 97.62 91 ASP A N 1
ATOM 729 C CA . ASP A 1 91 ? -0.184 -33.688 1.953 1 97.62 91 ASP A CA 1
ATOM 730 C C . ASP A 1 91 ? 0.544 -32.438 2.426 1 97.62 91 ASP A C 1
ATOM 732 O O . ASP A 1 91 ? 0.542 -31.422 1.735 1 97.62 91 ASP A O 1
ATOM 736 N N . GLU A 1 92 ? 1.166 -32.438 3.561 1 98.12 92 GLU A N 1
ATOM 737 C CA . GLU A 1 92 ? 1.806 -31.234 4.062 1 98.12 92 GLU A CA 1
ATOM 738 C C . GLU A 1 92 ? 3.248 -31.125 3.576 1 98.12 92 GLU A C 1
ATOM 740 O O . GLU A 1 92 ? 3.881 -30.078 3.719 1 98.12 92 GLU A O 1
ATOM 745 N N . ARG A 1 93 ? 3.779 -32.25 3.02 1 98.31 93 ARG A N 1
ATOM 746 C CA . ARG A 1 93 ? 5.191 -32.281 2.65 1 98.31 93 ARG A CA 1
ATOM 747 C C . ARG A 1 93 ? 5.434 -31.547 1.338 1 98.31 93 ARG A C 1
ATOM 749 O O . ARG A 1 93 ? 4.695 -31.734 0.368 1 98.31 93 ARG A O 1
ATOM 756 N N . GLY A 1 94 ? 6.527 -30.781 1.361 1 98.12 94 GLY A N 1
ATOM 757 C CA . GLY A 1 94 ? 6.91 -30 0.195 1 98.12 94 GLY A CA 1
ATOM 758 C C . GLY A 1 94 ? 6.34 -28.594 0.203 1 98.12 94 GLY A C 1
ATOM 759 O O . GLY A 1 94 ? 5.648 -28.203 1.146 1 98.12 94 GLY A O 1
ATOM 760 N N . GLU A 1 95 ? 6.66 -27.844 -0.852 1 98.62 95 GLU A N 1
ATOM 761 C CA . GLU A 1 95 ? 6.203 -26.469 -1 1 98.62 95 GLU A CA 1
ATOM 762 C C . GLU A 1 95 ? 4.73 -26.406 -1.386 1 98.62 95 GLU A C 1
ATOM 764 O O . GLU A 1 95 ? 4.23 -27.297 -2.08 1 98.62 95 GLU A O 1
ATOM 769 N N . HIS A 1 96 ? 4.102 -25.375 -0.947 1 98.81 96 HIS A N 1
ATOM 770 C CA . HIS A 1 96 ? 2.682 -25.172 -1.217 1 98.81 96 HIS A CA 1
ATOM 771 C C . HIS A 1 96 ? 2.463 -24 -2.176 1 98.81 96 HIS A C 1
ATOM 773 O O . HIS A 1 96 ? 3.195 -23 -2.131 1 98.81 96 HIS A O 1
ATOM 779 N N . THR A 1 97 ? 1.478 -24.141 -3.025 1 98.88 97 THR A N 1
ATOM 780 C CA . THR A 1 97 ? 0.799 -23.016 -3.67 1 98.88 97 THR A CA 1
ATOM 781 C C . THR A 1 97 ? -0.521 -22.719 -2.969 1 98.88 97 THR A C 1
ATOM 783 O O . THR A 1 97 ? -1.562 -22.594 -3.617 1 98.88 97 THR A O 1
ATOM 786 N N . ALA A 1 98 ? -0.515 -22.453 -1.727 1 98.94 98 ALA A N 1
ATOM 787 C CA . ALA A 1 98 ? -1.698 -22.297 -0.887 1 98.94 98 ALA A CA 1
ATOM 788 C C . ALA A 1 98 ? -2.436 -21 -1.228 1 98.94 98 ALA A C 1
ATOM 790 O O . ALA A 1 98 ? -1.82 -20.016 -1.651 1 98.94 98 ALA A O 1
ATOM 791 N N . ILE A 1 99 ? -3.738 -21.047 -1.048 1 99 99 ILE A N 1
ATOM 792 C CA . ILE A 1 99 ? -4.586 -19.875 -1.202 1 99 99 ILE A CA 1
ATOM 793 C C . ILE A 1 99 ? -5.207 -19.5 0.143 1 99 99 ILE A C 1
ATOM 795 O O . ILE A 1 99 ? -5.738 -20.375 0.846 1 99 99 ILE A O 1
ATOM 799 N N . PHE A 1 100 ? -5.055 -18.266 0.507 1 99 100 PHE A N 1
ATOM 800 C CA . PHE A 1 100 ? -5.672 -17.688 1.694 1 99 100 PHE A CA 1
ATOM 801 C C . PHE A 1 100 ? -6.859 -16.812 1.313 1 99 100 PHE A C 1
ATOM 803 O O . PHE A 1 100 ? -6.883 -16.234 0.2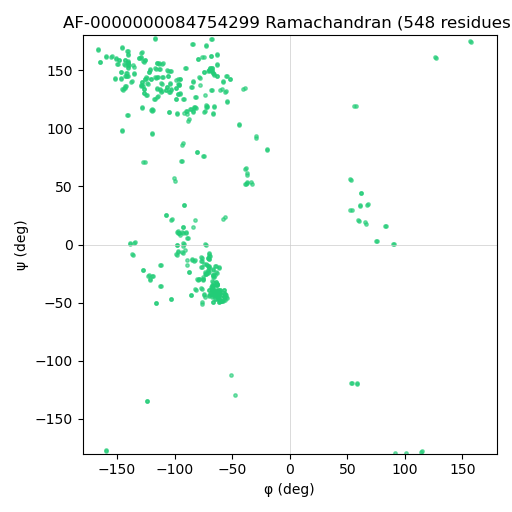26 1 99 100 PHE A O 1
ATOM 810 N N . TYR A 1 101 ? -7.824 -16.766 2.221 1 98.94 101 TYR A N 1
ATOM 811 C CA . TYR A 1 101 ? -8.984 -15.922 1.944 1 98.94 101 TYR A CA 1
ATOM 812 C C . TYR A 1 101 ? -9.539 -15.32 3.23 1 98.94 101 TYR A C 1
ATOM 814 O O . TYR A 1 101 ? -9.5 -15.953 4.285 1 98.94 101 TYR A O 1
ATOM 822 N N . ASP A 1 102 ? -10 -14.047 3.154 1 98.88 102 ASP A N 1
ATOM 823 C CA . ASP A 1 102 ? -10.664 -13.359 4.258 1 98.88 102 ASP A CA 1
ATOM 824 C C . ASP A 1 102 ? -12.078 -13.883 4.469 1 98.88 102 ASP A C 1
ATOM 826 O O . ASP A 1 102 ? -12.977 -13.602 3.666 1 98.88 102 ASP A O 1
ATOM 830 N N . LYS A 1 103 ? -12.328 -14.508 5.598 1 98.62 103 LYS A N 1
ATOM 831 C CA . LYS A 1 103 ? -13.586 -15.195 5.863 1 98.62 103 LYS A CA 1
ATOM 832 C C . LYS A 1 103 ? -14.727 -14.195 6.027 1 98.62 103 LYS A C 1
ATOM 834 O O . LYS A 1 103 ? -15.898 -14.562 5.918 1 98.62 103 LYS A O 1
ATOM 839 N N . LYS A 1 104 ? -14.398 -12.977 6.301 1 98 104 LYS A N 1
ATOM 840 C CA . LYS A 1 104 ? -15.414 -11.953 6.484 1 98 104 LYS A CA 1
ATOM 841 C C . LYS A 1 104 ? -15.891 -11.398 5.145 1 98 104 LYS A C 1
ATOM 843 O O . LYS A 1 104 ? -16.938 -10.75 5.07 1 98 104 LYS A O 1
ATOM 848 N N . ARG A 1 105 ? -15.125 -11.719 4.117 1 98.12 105 ARG A N 1
ATOM 849 C CA . ARG A 1 105 ? -15.414 -11.102 2.828 1 98.12 105 ARG A CA 1
ATOM 850 C C . ARG A 1 105 ? -15.914 -12.141 1.824 1 98.12 105 ARG A C 1
ATOM 852 O O . ARG A 1 105 ? -16.766 -11.836 0.984 1 98.12 105 ARG A O 1
ATOM 859 N N . VAL A 1 106 ? -15.352 -13.383 1.919 1 98.69 106 VAL A N 1
ATOM 860 C CA . VAL A 1 106 ? -15.727 -14.406 0.948 1 98.69 106 VAL A CA 1
ATOM 861 C C . VAL A 1 106 ? -15.867 -15.75 1.649 1 98.69 106 VAL A C 1
ATOM 863 O O . VAL A 1 106 ? -15.281 -15.977 2.709 1 98.69 106 VAL A O 1
ATOM 866 N N . LYS A 1 107 ? -16.625 -16.547 0.979 1 98.75 107 LYS A N 1
ATOM 867 C CA . LYS A 1 107 ? -16.828 -17.922 1.428 1 98.75 107 LYS A CA 1
ATOM 868 C C . LYS A 1 107 ? -16.25 -18.906 0.424 1 98.75 107 LYS A C 1
ATOM 870 O O . LYS A 1 107 ? -16.453 -18.781 -0.783 1 98.75 107 LYS A O 1
ATOM 875 N N . LEU A 1 108 ? -15.523 -19.891 0.943 1 98.88 108 LEU A N 1
ATOM 876 C CA . LEU A 1 108 ? -15.008 -20.953 0.099 1 98.88 108 LEU A CA 1
ATOM 877 C C . LEU A 1 108 ? -16.078 -22.016 -0.162 1 98.88 108 LEU A C 1
ATOM 879 O O . LEU A 1 108 ? -16.656 -22.562 0.779 1 98.88 108 LEU A O 1
ATOM 883 N N . ILE A 1 109 ? -16.312 -22.328 -1.417 1 98.75 109 ILE A N 1
ATOM 884 C CA . ILE A 1 109 ? -17.375 -23.266 -1.804 1 98.75 109 ILE A CA 1
ATOM 885 C C . ILE A 1 109 ? -16.766 -24.609 -2.152 1 98.75 109 ILE A C 1
ATOM 887 O O . ILE A 1 109 ? -17.312 -25.656 -1.795 1 98.75 109 ILE A O 1
ATOM 891 N N . GLU A 1 110 ? -15.727 -24.562 -2.939 1 98.44 110 GLU A N 1
ATOM 892 C CA . GLU A 1 110 ? -15.016 -25.734 -3.41 1 98.44 110 GLU A CA 1
ATOM 893 C C . GLU A 1 110 ? -13.523 -25.453 -3.57 1 98.44 110 GLU A C 1
ATOM 895 O O . GLU A 1 110 ? -13.133 -24.312 -3.838 1 98.44 110 GLU A O 1
ATOM 900 N N . GLN A 1 111 ? -12.727 -26.484 -3.352 1 98.56 111 GLN A N 1
ATOM 901 C CA . GLN A 1 111 ? -11.289 -26.328 -3.543 1 98.56 111 GLN A CA 1
ATOM 902 C C . GLN A 1 111 ? -10.648 -27.641 -3.975 1 98.56 111 GLN A C 1
ATOM 904 O O . GLN A 1 111 ? -11.188 -28.719 -3.727 1 98.56 111 GLN A O 1
ATOM 909 N N . SER A 1 112 ? -9.539 -27.516 -4.641 1 98.62 112 SER A N 1
ATOM 910 C CA . SER A 1 112 ? -8.711 -28.656 -4.988 1 98.62 112 SER A CA 1
ATOM 911 C C . SER A 1 112 ? -7.332 -28.219 -5.477 1 98.62 112 SER A C 1
ATOM 913 O O . SER A 1 112 ? -7.055 -27.016 -5.57 1 98.62 112 SER A O 1
ATOM 915 N N . THR A 1 113 ? -6.438 -29.188 -5.566 1 98.81 113 THR A N 1
ATOM 916 C CA . THR A 1 113 ? -5.105 -29 -6.133 1 98.81 113 THR A CA 1
ATOM 917 C C . THR A 1 113 ? -4.828 -30.047 -7.211 1 98.81 113 THR A C 1
ATOM 919 O O . THR A 1 113 ? -5.18 -31.219 -7.055 1 98.81 113 THR A O 1
ATOM 922 N N . PHE A 1 114 ? -4.242 -29.594 -8.32 1 98.81 114 PHE A N 1
ATOM 923 C CA . PHE A 1 114 ? -3.775 -30.547 -9.328 1 98.81 114 PHE A CA 1
ATOM 924 C C . PHE A 1 114 ? -2.311 -30.297 -9.664 1 98.81 114 PHE A C 1
ATOM 926 O O . PHE A 1 114 ? -1.775 -29.219 -9.375 1 98.81 114 PHE A O 1
ATOM 933 N N . TRP A 1 115 ? -1.646 -31.328 -10.18 1 98.81 115 TRP A N 1
ATOM 934 C CA . TRP A 1 115 ? -0.228 -31.25 -10.523 1 98.81 115 TRP A CA 1
ATOM 935 C C . TRP A 1 115 ? -0.04 -30.906 -11.992 1 98.81 115 TRP A C 1
ATOM 937 O O . TRP A 1 115 ? -0.803 -31.359 -12.852 1 98.81 115 TRP A O 1
ATOM 947 N N . LEU A 1 116 ? 0.964 -30.094 -12.281 1 98.69 116 LEU A N 1
ATOM 948 C CA . LEU A 1 116 ? 1.291 -29.688 -13.648 1 98.69 116 LEU A CA 1
ATOM 949 C C . LEU A 1 116 ? 2.098 -30.766 -14.352 1 98.69 116 LEU A C 1
ATOM 951 O O . LEU A 1 116 ? 3.309 -30.625 -14.539 1 98.69 116 LEU A O 1
ATOM 955 N N . SER A 1 117 ? 1.348 -31.734 -14.797 1 98.19 117 SER A N 1
ATOM 956 C CA . SER A 1 117 ? 1.936 -32.906 -15.43 1 98.19 117 SER A CA 1
ATOM 957 C C . SER A 1 117 ? 0.915 -33.625 -16.297 1 98.19 117 SER A C 1
ATOM 959 O O . SER A 1 117 ? -0.215 -33.156 -16.453 1 98.19 117 SER A O 1
ATOM 961 N N . LEU A 1 118 ? 1.342 -34.75 -16.875 1 97.44 118 LEU A N 1
ATOM 962 C CA . LEU A 1 118 ? 0.455 -35.562 -17.688 1 97.44 118 LEU A CA 1
ATOM 963 C C . LEU A 1 118 ? -0.493 -36.375 -16.812 1 97.44 118 LEU A C 1
ATOM 965 O O . LEU A 1 118 ? -1.471 -36.938 -17.312 1 97.44 118 LEU A O 1
ATOM 969 N N . THR A 1 119 ? -0.31 -36.438 -15.555 1 97.62 119 THR A N 1
ATOM 970 C CA . THR A 1 119 ? -1.18 -37.062 -14.57 1 97.62 119 THR A CA 1
ATOM 971 C C . THR A 1 119 ? -1.519 -36.094 -13.445 1 97.62 119 THR A C 1
ATOM 973 O O . THR A 1 119 ? -1.141 -36.312 -12.297 1 97.62 119 THR A O 1
ATOM 976 N N . PRO A 1 120 ? -2.289 -35.156 -13.742 1 97.94 120 PRO A N 1
ATOM 977 C CA . PRO A 1 120 ? -2.477 -34 -12.867 1 97.94 120 PRO A CA 1
ATOM 978 C C . PRO A 1 120 ? -3.238 -34.344 -11.586 1 97.94 120 PRO A C 1
ATOM 980 O O . PRO A 1 120 ? -3.291 -33.531 -10.656 1 97.94 120 PRO A O 1
ATOM 983 N N . ASP A 1 121 ? -3.807 -35.531 -11.398 1 97.31 121 ASP A N 1
ATOM 984 C CA . ASP A 1 121 ? -4.652 -35.906 -10.266 1 97.31 121 ASP A CA 1
ATOM 985 C C . ASP A 1 121 ? -3.822 -36.5 -9.133 1 97.31 121 ASP A C 1
ATOM 987 O O . ASP A 1 121 ? -4.355 -36.844 -8.07 1 97.31 121 ASP A O 1
ATOM 991 N N . LYS A 1 122 ? -2.471 -36.688 -9.367 1 97.31 122 LYS A N 1
ATOM 992 C CA . LYS A 1 122 ? -1.578 -37.188 -8.336 1 97.31 122 LYS A CA 1
ATOM 993 C C . LYS A 1 122 ? -0.212 -36.531 -8.398 1 97.31 122 LYS A C 1
ATOM 995 O O . LYS A 1 122 ? 0.182 -36 -9.453 1 97.31 122 LYS A O 1
ATOM 1000 N N . PRO A 1 123 ? 0.492 -36.594 -7.281 1 98 123 PRO A N 1
ATOM 1001 C CA . PRO A 1 123 ? 1.84 -36 -7.305 1 98 123 PRO A CA 1
ATOM 1002 C C . PRO A 1 123 ? 2.701 -36.562 -8.43 1 98 123 PRO A C 1
ATOM 1004 O O . PRO A 1 123 ? 2.867 -37.781 -8.539 1 98 123 PRO A O 1
ATOM 1007 N N . SER A 1 124 ? 3.195 -35.656 -9.289 1 97.19 124 SER A N 1
ATOM 1008 C CA . SER A 1 124 ? 3.977 -36.062 -10.453 1 97.19 124 SER A CA 1
ATOM 1009 C C . SER A 1 124 ? 4.723 -34.875 -11.062 1 97.19 124 SER A C 1
ATOM 1011 O O . SER A 1 124 ? 4.367 -33.719 -10.82 1 97.19 124 SER A O 1
ATOM 1013 N N . LYS A 1 125 ? 5.762 -35.219 -11.773 1 95.75 125 LYS A N 1
ATOM 1014 C CA . LYS A 1 125 ? 6.5 -34.219 -12.555 1 95.75 125 LYS A CA 1
ATOM 1015 C C . LYS A 1 125 ? 6.059 -34.25 -14.016 1 95.75 125 LYS A C 1
ATOM 1017 O O . LYS A 1 125 ? 5.82 -35.312 -14.586 1 95.75 125 LYS A O 1
ATOM 1022 N N . GLY A 1 126 ? 6.008 -33.062 -14.523 1 93.69 126 GLY A N 1
ATOM 1023 C CA . GLY A 1 126 ? 5.621 -32.969 -15.922 1 93.69 126 GLY A CA 1
ATOM 1024 C C . GLY A 1 126 ? 6.793 -32.719 -16.859 1 93.69 126 GLY A C 1
ATOM 1025 O O . GLY A 1 126 ? 7.664 -31.906 -16.562 1 93.69 126 GLY A O 1
ATOM 1026 N N . TRP A 1 127 ? 6.809 -33.531 -17.953 1 96.69 127 TRP A N 1
ATOM 1027 C CA . TRP A 1 127 ? 7.715 -33.25 -19.062 1 96.69 127 TRP A CA 1
ATOM 1028 C C . TRP A 1 127 ? 9.156 -33.125 -18.578 1 96.69 127 TRP A C 1
ATOM 1030 O O . TRP A 1 127 ? 9.719 -34.094 -18.031 1 96.69 127 TRP A O 1
ATOM 1040 N N . ASP A 1 128 ? 9.805 -31.938 -18.781 1 96.75 128 ASP A N 1
ATOM 1041 C CA . ASP A 1 128 ? 11.203 -31.766 -18.391 1 96.75 128 ASP A CA 1
ATOM 1042 C C . ASP A 1 128 ? 11.336 -30.984 -17.094 1 96.75 128 ASP A C 1
ATOM 1044 O O . ASP A 1 128 ? 12.383 -30.391 -16.812 1 96.75 128 ASP A O 1
ATOM 1048 N N . ALA A 1 129 ? 10.25 -30.984 -16.297 1 96.12 129 ALA A N 1
ATOM 1049 C CA . ALA A 1 129 ? 10.273 -30.266 -15.031 1 96.12 129 ALA A CA 1
ATOM 1050 C C . ALA A 1 129 ? 11.305 -30.859 -14.086 1 96.12 129 ALA A C 1
ATOM 1052 O O . ALA A 1 129 ? 11.5 -32.094 -14.062 1 96.12 129 ALA A O 1
ATOM 1053 N N . ALA A 1 130 ? 11.961 -30.016 -13.281 1 95.94 130 ALA A N 1
ATOM 1054 C CA . ALA A 1 130 ? 12.914 -30.469 -12.273 1 95.94 130 ALA A CA 1
ATOM 1055 C C . ALA A 1 130 ? 12.195 -30.953 -11.016 1 95.94 130 ALA A C 1
ATOM 1057 O O . ALA A 1 130 ? 12.695 -31.828 -10.305 1 95.94 130 ALA A O 1
ATOM 1058 N N . LEU A 1 131 ? 11.023 -30.375 -10.727 1 96.12 131 LEU A N 1
ATOM 1059 C CA . LEU A 1 131 ? 10.25 -30.641 -9.516 1 96.12 131 LEU A CA 1
ATOM 1060 C C . LEU A 1 131 ? 8.773 -30.812 -9.844 1 96.12 131 LEU A C 1
ATOM 1062 O O . LEU A 1 131 ? 8.289 -30.297 -10.852 1 96.12 131 LEU A O 1
ATOM 1066 N N . PRO A 1 132 ? 8.062 -31.578 -8.945 1 97.69 132 PRO A N 1
ATOM 1067 C CA . PRO A 1 132 ? 6.605 -31.469 -9.07 1 97.69 132 PRO A CA 1
ATOM 1068 C C . PRO A 1 132 ? 6.098 -30.047 -8.852 1 97.69 132 PRO A C 1
ATOM 1070 O O . PRO A 1 132 ? 6.566 -29.359 -7.945 1 97.69 132 PRO A O 1
ATOM 1073 N N . ARG A 1 133 ? 5.266 -29.641 -9.719 1 98.69 133 ARG A N 1
ATOM 1074 C CA . ARG A 1 133 ? 4.633 -28.328 -9.609 1 98.69 133 ARG A CA 1
ATOM 1075 C C . ARG A 1 133 ? 3.115 -28.469 -9.57 1 98.69 133 ARG A C 1
ATOM 1077 O O . ARG A 1 133 ? 2.547 -29.391 -10.148 1 98.69 133 ARG A O 1
ATOM 1084 N N . THR A 1 134 ? 2.467 -27.547 -8.859 1 98.81 134 THR A N 1
ATOM 1085 C CA . THR A 1 134 ? 1.034 -27.672 -8.625 1 98.81 134 THR A CA 1
ATOM 1086 C C . THR A 1 134 ? 0.311 -26.375 -8.992 1 98.81 134 THR A C 1
ATOM 1088 O O . THR A 1 134 ? 0.944 -25.328 -9.172 1 98.81 134 THR A O 1
ATOM 1091 N N . CYS A 1 135 ? -0.945 -26.5 -9.172 1 98.94 135 CYS A N 1
ATOM 1092 C CA . CYS A 1 135 ? -1.919 -25.422 -9.219 1 98.94 135 CYS A CA 1
ATOM 1093 C C . CYS A 1 135 ? -3.084 -25.688 -8.273 1 98.94 135 CYS A C 1
ATOM 1095 O O . CYS A 1 135 ? -3.787 -26.688 -8.422 1 98.94 135 CYS A O 1
ATOM 1097 N N . THR A 1 136 ? -3.25 -24.812 -7.289 1 98.94 136 THR A N 1
ATOM 1098 C CA . THR A 1 136 ? -4.355 -24.875 -6.34 1 98.94 136 THR A CA 1
ATOM 1099 C C . THR A 1 136 ? -5.48 -23.938 -6.766 1 98.94 136 THR A C 1
ATOM 1101 O O . THR A 1 136 ? -5.227 -22.812 -7.215 1 98.94 136 THR A O 1
ATOM 1104 N N . TYR A 1 137 ? -6.758 -24.438 -6.625 1 98.94 137 TYR A N 1
ATOM 1105 C CA . TYR A 1 137 ? -7.836 -23.531 -7.008 1 98.94 137 TYR A CA 1
ATOM 1106 C C . TYR A 1 137 ? -9.008 -23.641 -6.035 1 98.94 137 TYR A C 1
ATOM 1108 O O . TYR A 1 137 ? -9.148 -24.641 -5.34 1 98.94 137 TYR A O 1
ATOM 1116 N N . GLY A 1 138 ? -9.797 -22.531 -5.945 1 98.88 138 GLY A N 1
ATOM 1117 C CA . GLY A 1 138 ? -11.023 -22.484 -5.172 1 98.88 138 GLY A CA 1
ATOM 1118 C C . GLY A 1 138 ? -12.125 -21.688 -5.848 1 98.88 138 GLY A C 1
ATOM 1119 O O . GLY A 1 138 ? -11.852 -20.797 -6.645 1 98.88 138 GLY A O 1
ATOM 1120 N N . ILE A 1 139 ? -13.352 -22.141 -5.594 1 98.88 139 ILE A N 1
ATOM 1121 C CA . ILE A 1 139 ? -14.531 -21.359 -5.926 1 98.88 139 ILE A CA 1
ATOM 1122 C C . ILE A 1 139 ? -14.992 -20.562 -4.703 1 98.88 139 ILE A C 1
ATOM 1124 O O . ILE A 1 139 ? -15.156 -21.141 -3.619 1 98.88 139 ILE A O 1
ATOM 1128 N N . PHE A 1 140 ? -15.188 -19.297 -4.934 1 98.88 140 PHE A N 1
ATOM 1129 C CA . PHE A 1 140 ? -15.555 -18.422 -3.824 1 98.88 140 PHE A CA 1
ATOM 1130 C C . PHE A 1 140 ? -16.891 -17.75 -4.086 1 98.88 140 PHE A C 1
ATOM 1132 O O . PHE A 1 140 ? -17.266 -17.531 -5.242 1 98.88 140 PHE A O 1
ATOM 1139 N N . GLU A 1 141 ? -17.516 -17.484 -2.988 1 98.56 141 GLU A N 1
ATOM 1140 C CA . GLU A 1 141 ? -18.734 -16.688 -2.984 1 98.56 141 GLU A CA 1
ATOM 1141 C C . GLU A 1 141 ? -18.547 -15.398 -2.184 1 98.56 141 GLU A C 1
ATOM 1143 O O . GLU A 1 141 ? -18.078 -15.43 -1.043 1 98.56 141 GLU A O 1
ATOM 1148 N N . ASN A 1 142 ? -18.844 -14.266 -2.852 1 98 142 ASN A N 1
ATOM 1149 C CA . ASN A 1 142 ? -18.797 -13 -2.141 1 98 142 ASN A CA 1
ATOM 1150 C C . ASN A 1 142 ? -19.891 -12.898 -1.081 1 98 142 ASN A C 1
ATOM 1152 O O . ASN A 1 142 ? -21.062 -13.117 -1.379 1 98 142 ASN A O 1
ATOM 1156 N N . ASN A 1 143 ? -19.547 -12.477 0.115 1 97.12 143 ASN A N 1
ATOM 1157 C CA . ASN A 1 143 ? -20.5 -12.469 1.223 1 97.12 143 ASN A CA 1
ATOM 1158 C C . ASN A 1 143 ? -21.547 -11.367 1.057 1 97.12 143 ASN A C 1
ATOM 1160 O O . ASN A 1 143 ? -22.656 -11.469 1.586 1 97.12 143 ASN A O 1
ATOM 1164 N N . ASN A 1 144 ? -21.203 -10.336 0.338 1 94.12 144 ASN A N 1
ATOM 1165 C CA . ASN A 1 144 ? -22.078 -9.172 0.234 1 94.12 144 ASN A CA 1
ATOM 1166 C C . ASN A 1 144 ? -23.25 -9.438 -0.71 1 94.12 144 ASN A C 1
ATOM 1168 O O . ASN A 1 144 ? -24.359 -8.984 -0.456 1 94.12 144 ASN A O 1
ATOM 1172 N N . ASP A 1 145 ? -22.969 -10.18 -1.833 1 94.75 145 ASP A N 1
ATOM 1173 C CA . ASP A 1 145 ? -24.047 -10.258 -2.822 1 94.75 145 ASP A CA 1
ATOM 1174 C C . ASP A 1 145 ? -24.203 -11.688 -3.348 1 94.75 145 ASP A C 1
ATOM 1176 O O . ASP A 1 145 ? -25.062 -11.945 -4.195 1 94.75 145 ASP A O 1
ATOM 1180 N N . GLY A 1 146 ? -23.297 -12.539 -3.01 1 96.44 146 GLY A N 1
ATOM 1181 C CA . GLY A 1 146 ? -23.438 -13.938 -3.393 1 96.44 146 GLY A CA 1
ATOM 1182 C C . GLY A 1 146 ? -22.797 -14.25 -4.73 1 96.44 146 GLY A C 1
ATOM 1183 O O . GLY A 1 146 ? -22.797 -15.406 -5.164 1 96.44 146 GLY A O 1
ATOM 1184 N N . ALA A 1 147 ? -22.188 -13.227 -5.379 1 96.94 147 ALA A N 1
ATOM 1185 C CA . ALA A 1 147 ? -21.516 -13.484 -6.652 1 96.94 147 ALA A CA 1
ATOM 1186 C C . ALA A 1 147 ? -20.312 -14.398 -6.461 1 96.94 147 ALA A C 1
ATOM 1188 O O . ALA A 1 147 ? -19.594 -14.281 -5.473 1 96.94 147 ALA A O 1
ATOM 1189 N N . ARG A 1 148 ? -20.078 -15.242 -7.5 1 97.94 148 ARG A N 1
ATOM 1190 C CA . ARG A 1 148 ? -19.016 -16.234 -7.344 1 97.94 148 ARG A CA 1
ATOM 1191 C C . ARG A 1 148 ? -17.859 -15.961 -8.297 1 97.94 148 ARG A C 1
ATOM 1193 O O . ARG A 1 148 ? -18.047 -15.297 -9.328 1 97.94 148 ARG A O 1
ATOM 1200 N N . PHE A 1 149 ? -16.703 -16.438 -7.957 1 98.69 149 PHE A N 1
ATOM 1201 C CA . PHE A 1 149 ? -15.492 -16.359 -8.773 1 98.69 149 PHE A CA 1
ATOM 1202 C C . PHE A 1 149 ? -14.523 -17.484 -8.406 1 98.69 149 PHE A C 1
ATOM 1204 O O . PHE A 1 149 ? -14.695 -18.141 -7.387 1 98.69 149 PHE A O 1
ATOM 1211 N N . MET A 1 150 ? -13.594 -17.734 -9.32 1 98.88 150 MET A N 1
ATOM 1212 C CA . MET A 1 150 ? -12.578 -18.75 -9.086 1 98.88 150 MET A CA 1
ATOM 1213 C C . MET A 1 150 ? -11.188 -18.125 -9 1 98.88 150 MET A C 1
ATOM 1215 O O . MET A 1 150 ? -10.906 -17.141 -9.695 1 98.88 150 MET A O 1
ATOM 1219 N N . VAL A 1 151 ? -10.398 -18.703 -8.133 1 98.94 151 VAL A N 1
ATOM 1220 C CA . VAL A 1 151 ? -8.992 -18.328 -8.062 1 98.94 151 VAL A CA 1
ATOM 1221 C C . VAL A 1 151 ? -8.117 -19.578 -8.234 1 98.94 151 VAL A C 1
ATOM 1223 O O . VAL A 1 151 ? -8.352 -20.594 -7.59 1 98.94 151 VAL A O 1
ATOM 1226 N N . PHE A 1 152 ? -7.176 -19.453 -9.156 1 99 152 PHE A N 1
ATOM 1227 C CA . PHE A 1 152 ? -6.117 -20.438 -9.359 1 99 152 PHE A CA 1
ATOM 1228 C C . PHE A 1 152 ? -4.758 -19.859 -8.977 1 99 152 PHE A C 1
ATOM 1230 O O . PHE A 1 152 ? -4.445 -18.719 -9.328 1 99 152 PHE A O 1
ATOM 1237 N N . ASN A 1 153 ? -3.967 -20.594 -8.227 1 99 153 ASN A N 1
ATOM 1238 C CA . ASN A 1 153 ? -2.629 -20.188 -7.816 1 99 153 ASN A CA 1
ATOM 1239 C C . ASN A 1 153 ? -1.583 -21.234 -8.164 1 99 153 ASN A C 1
ATOM 1241 O O . ASN A 1 153 ? -1.742 -22.406 -7.816 1 99 153 ASN A O 1
ATOM 1245 N N . THR A 1 154 ? -0.483 -20.75 -8.82 1 98.94 154 THR A N 1
ATOM 1246 C CA . THR A 1 154 ? 0.444 -21.75 -9.344 1 98.94 154 THR A CA 1
ATOM 1247 C C . THR A 1 154 ? 1.889 -21.281 -9.172 1 98.94 154 THR A C 1
ATOM 1249 O O . THR A 1 154 ? 2.139 -20.156 -8.75 1 98.94 154 THR A O 1
ATOM 1252 N N . HIS A 1 155 ? 2.842 -22.219 -9.344 1 98.88 155 HIS A N 1
ATOM 1253 C CA . HIS A 1 155 ? 4.285 -22.016 -9.383 1 98.88 155 HIS A CA 1
ATOM 1254 C C . HIS A 1 155 ? 4.941 -22.891 -10.445 1 98.88 155 HIS A C 1
ATOM 1256 O O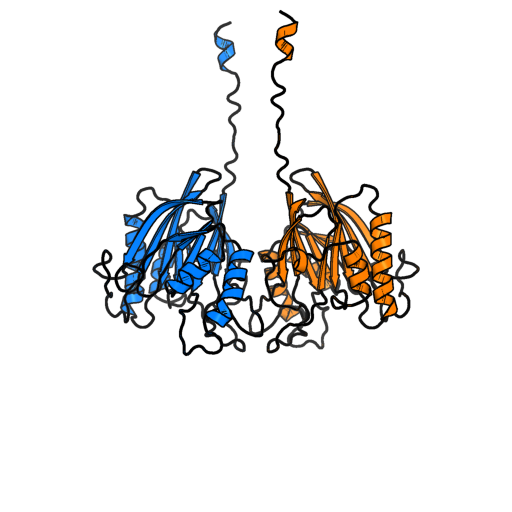 . HIS A 1 155 ? 4.98 -24.109 -10.312 1 98.88 155 HIS A O 1
ATOM 1262 N N . PHE A 1 156 ? 5.426 -22.219 -11.469 1 98.5 156 PHE A N 1
ATOM 1263 C CA . PHE A 1 156 ? 5.992 -22.953 -12.602 1 98.5 156 PHE A CA 1
ATOM 1264 C C . PHE A 1 156 ? 7.402 -23.422 -12.281 1 98.5 156 PHE A C 1
ATOM 1266 O O . PHE A 1 156 ? 8.07 -22.859 -11.414 1 98.5 156 PHE A O 1
ATOM 1273 N N . ASP A 1 157 ? 7.785 -24.422 -13.062 1 95.94 157 ASP A N 1
ATOM 1274 C CA . ASP A 1 157 ? 9.133 -24.969 -12.93 1 95.94 157 ASP A CA 1
ATOM 1275 C C . ASP A 1 157 ? 10.18 -23.953 -13.359 1 95.94 157 ASP A C 1
ATOM 1277 O O . ASP A 1 157 ? 9.984 -23.219 -14.328 1 95.94 157 ASP A O 1
ATOM 1281 N N . HIS A 1 158 ? 11.359 -24.016 -12.711 1 92.44 158 HIS A N 1
ATOM 1282 C CA . HIS A 1 158 ? 12.383 -23 -12.977 1 92.44 158 HIS A CA 1
ATOM 1283 C C . HIS A 1 158 ? 13.391 -23.5 -13.992 1 92.44 158 HIS A C 1
ATOM 1285 O O . HIS A 1 158 ? 14.242 -22.734 -14.453 1 92.44 158 HIS A O 1
ATOM 1291 N N . VAL A 1 159 ? 13.281 -24.766 -14.375 1 88.75 159 VAL A N 1
ATOM 1292 C CA . VAL A 1 159 ? 14.289 -25.344 -15.25 1 88.75 159 VAL A CA 1
ATOM 1293 C C . VAL A 1 159 ? 13.656 -25.734 -16.578 1 88.75 159 VAL A C 1
ATOM 1295 O O . VAL A 1 159 ? 14.148 -25.359 -17.641 1 88.75 159 VAL A O 1
ATOM 1298 N N . GLY A 1 160 ? 12.578 -26.453 -16.531 1 91.81 160 GLY A N 1
ATOM 1299 C CA . GLY A 1 160 ? 11.969 -27.047 -17.703 1 91.81 160 GLY A CA 1
ATOM 1300 C C . GLY A 1 160 ? 11.289 -26.047 -18.609 1 91.81 160 GLY A C 1
ATOM 1301 O O . GLY A 1 160 ? 10.32 -25.391 -18.219 1 91.81 160 GLY A O 1
ATOM 1302 N N . VAL A 1 161 ? 11.742 -25.969 -19.797 1 93 161 VAL A N 1
ATOM 1303 C CA . VAL A 1 161 ? 11.188 -25.031 -20.766 1 93 161 VAL A CA 1
ATOM 1304 C C . VAL A 1 161 ? 9.844 -25.562 -21.281 1 93 161 VAL A C 1
ATOM 1306 O O . VAL A 1 161 ? 8.852 -24.828 -21.297 1 93 161 VAL A O 1
ATOM 1309 N N . LYS A 1 162 ? 9.852 -26.781 -21.703 1 95.31 162 LYS A N 1
ATOM 1310 C CA . LYS A 1 162 ? 8.625 -27.406 -22.172 1 95.31 162 LYS A CA 1
ATOM 1311 C C . LYS A 1 162 ? 7.578 -27.469 -21.062 1 95.31 162 LYS A C 1
ATOM 1313 O O . LYS A 1 162 ? 6.387 -27.266 -21.312 1 95.31 162 LYS A O 1
ATOM 1318 N N . ALA A 1 163 ? 8.016 -27.781 -19.922 1 96.12 163 ALA A N 1
ATOM 1319 C CA . ALA A 1 163 ? 7.125 -27.875 -18.766 1 96.12 163 ALA A CA 1
ATOM 1320 C C . ALA A 1 163 ? 6.367 -26.562 -18.562 1 96.12 163 ALA A C 1
ATOM 1322 O O . ALA A 1 163 ? 5.168 -26.578 -18.266 1 96.12 163 ALA A O 1
ATOM 1323 N N . ARG A 1 164 ? 7.043 -25.484 -18.703 1 95.94 164 ARG A N 1
ATOM 1324 C CA . ARG A 1 164 ? 6.406 -24.203 -18.484 1 95.94 164 ARG A CA 1
ATOM 1325 C C . ARG A 1 164 ? 5.344 -23.922 -19.547 1 95.94 164 ARG A C 1
ATOM 1327 O O . ARG A 1 164 ? 4.234 -23.5 -19.219 1 95.94 164 ARG A O 1
ATOM 1334 N N . GLU A 1 165 ? 5.668 -24.172 -20.719 1 96.12 165 GLU A N 1
ATOM 1335 C CA . GLU A 1 165 ? 4.703 -23.953 -21.797 1 96.12 165 GLU A CA 1
ATOM 1336 C C . GLU A 1 165 ? 3.5 -24.875 -21.656 1 96.12 165 GLU A C 1
ATOM 1338 O O . GLU A 1 165 ? 2.354 -24.438 -21.766 1 96.12 165 GLU A O 1
ATOM 1343 N N . GLU A 1 166 ? 3.777 -26.141 -21.422 1 97.81 166 GLU A N 1
ATOM 1344 C CA . GLU A 1 166 ? 2.703 -27.109 -21.297 1 97.81 166 GLU A CA 1
ATOM 1345 C C . GLU A 1 166 ? 1.865 -26.859 -20.047 1 97.81 166 GLU A C 1
ATOM 1347 O O . GLU A 1 166 ? 0.661 -27.125 -20.031 1 97.81 166 GLU A O 1
ATOM 1352 N N . SER A 1 167 ? 2.461 -26.359 -19.031 1 98.5 167 SER A N 1
ATOM 1353 C CA . SER A 1 167 ? 1.726 -26.016 -17.828 1 98.5 167 SER A CA 1
ATOM 1354 C C . SER A 1 167 ? 0.689 -24.922 -18.109 1 98.5 167 SER A C 1
ATOM 1356 O O . SER A 1 167 ? -0.432 -24.984 -17.594 1 98.5 167 SER A O 1
ATOM 1358 N N . SER A 1 168 ? 1.089 -23.922 -18.891 1 98.56 168 SER A N 1
ATOM 1359 C CA . SER A 1 168 ? 0.141 -22.891 -19.281 1 98.56 168 SER A CA 1
ATOM 1360 C C . SER A 1 168 ? -1.073 -23.484 -19.984 1 98.56 168 SER A C 1
ATOM 1362 O O . SER A 1 168 ? -2.215 -23.172 -19.641 1 98.56 168 SER A O 1
ATOM 1364 N N . LYS A 1 169 ? -0.838 -24.344 -20.906 1 98.5 169 LYS A N 1
ATOM 1365 C CA . LYS A 1 169 ? -1.915 -25 -21.641 1 98.5 169 LYS A CA 1
ATOM 1366 C C . LYS A 1 169 ? -2.787 -25.844 -20.734 1 98.5 169 LYS A C 1
ATOM 1368 O O . LYS A 1 169 ? -4.016 -25.812 -20.828 1 98.5 169 LYS A O 1
ATOM 1373 N N . LEU A 1 170 ? -2.146 -26.547 -19.891 1 98.75 170 LEU A N 1
ATOM 1374 C CA . LEU A 1 170 ? -2.875 -27.406 -18.969 1 98.75 170 LEU A CA 1
ATOM 1375 C C . LEU A 1 170 ? -3.777 -26.594 -18.047 1 98.75 170 LEU A C 1
ATOM 1377 O O . LEU A 1 170 ? -4.93 -26.969 -17.812 1 98.75 170 LEU A O 1
ATOM 1381 N N . ILE A 1 171 ? -3.293 -25.516 -17.516 1 98.88 171 ILE A N 1
ATOM 1382 C CA . ILE A 1 171 ? -4.074 -24.688 -16.609 1 98.88 171 ILE A CA 1
ATOM 1383 C C . ILE A 1 171 ? -5.297 -24.125 -17.344 1 98.88 171 ILE A C 1
ATOM 1385 O O . ILE A 1 171 ? -6.406 -24.156 -16.812 1 98.88 171 ILE A O 1
ATOM 1389 N N . LEU A 1 172 ? -5.094 -23.641 -18.562 1 98.75 172 LEU A N 1
ATOM 1390 C CA . LEU A 1 172 ? -6.215 -23.125 -19.328 1 98.75 172 LEU A CA 1
ATOM 1391 C C . LEU A 1 172 ? -7.242 -24.219 -19.609 1 98.75 172 LEU A C 1
ATOM 1393 O O . LEU A 1 172 ? -8.453 -23.969 -19.531 1 98.75 172 LEU A O 1
ATOM 1397 N N . GLU A 1 173 ? -6.781 -25.391 -19.906 1 98.62 173 GLU A N 1
ATOM 1398 C CA . GLU A 1 173 ? -7.676 -26.516 -20.109 1 98.62 173 GLU A CA 1
ATOM 1399 C C . GLU A 1 173 ? -8.453 -26.844 -18.828 1 98.62 173 GLU A C 1
ATOM 1401 O O . GLU A 1 173 ? -9.664 -27.078 -18.875 1 98.62 173 GLU A O 1
ATOM 1406 N N . LYS A 1 174 ? -7.777 -26.859 -17.75 1 98.75 174 LYS A N 1
ATOM 1407 C CA . LYS A 1 174 ? -8.414 -27.156 -16.469 1 98.75 174 LYS A CA 1
ATOM 1408 C C . LYS A 1 174 ? -9.43 -26.078 -16.094 1 98.75 174 LYS A C 1
ATOM 1410 O O . LYS A 1 174 ? -10.484 -26.375 -15.539 1 98.75 174 LYS A O 1
ATOM 1415 N N . ILE A 1 175 ? -9.086 -24.828 -16.328 1 98.75 175 ILE A N 1
ATOM 1416 C CA . ILE A 1 175 ? -10.031 -23.734 -16.078 1 98.75 175 ILE A CA 1
ATOM 1417 C C . ILE A 1 175 ? -11.328 -24 -16.828 1 98.75 175 ILE A C 1
ATOM 1419 O O . ILE A 1 175 ? -12.422 -23.875 -16.266 1 98.75 175 ILE A O 1
ATOM 1423 N N . LYS A 1 176 ? -11.234 -24.375 -18.062 1 97.94 176 LYS A N 1
ATOM 1424 C CA . LYS A 1 176 ? -12.414 -24.656 -18.891 1 97.94 176 LYS A CA 1
ATOM 1425 C C . LYS A 1 176 ? -13.172 -25.875 -18.359 1 97.94 176 LYS A C 1
ATOM 1427 O O . LYS A 1 176 ? -14.406 -25.859 -18.281 1 97.94 176 LYS A O 1
ATOM 1432 N N . GLU A 1 177 ? -12.453 -26.844 -17.969 1 98.12 177 GLU A N 1
ATOM 1433 C CA . GLU A 1 177 ? -13.039 -28.109 -17.5 1 98.12 177 GLU A CA 1
ATOM 1434 C C . GLU A 1 177 ? -13.75 -27.906 -16.172 1 98.12 177 GLU A C 1
ATOM 1436 O O . GLU A 1 177 ? -14.836 -28.453 -15.953 1 98.12 177 GLU A O 1
ATOM 1441 N N . LEU A 1 178 ? -13.117 -27.172 -15.32 1 98.06 178 LEU A N 1
ATOM 1442 C CA . LEU A 1 178 ? -13.57 -27.078 -13.938 1 98.06 178 LEU A CA 1
ATOM 1443 C C . LEU A 1 178 ? -14.609 -25.969 -13.789 1 98.06 178 LEU A C 1
ATOM 1445 O O . LEU A 1 178 ? -15.375 -25.953 -12.82 1 98.06 178 LEU A O 1
ATOM 1449 N N . ASN A 1 179 ? -14.586 -25.047 -14.672 1 98 179 ASN A N 1
ATOM 1450 C CA . ASN A 1 179 ? -15.477 -23.891 -14.594 1 98 179 ASN A CA 1
ATOM 1451 C C . ASN A 1 179 ? -16.75 -24.109 -15.406 1 98 179 ASN A C 1
ATOM 1453 O O . ASN A 1 179 ? -17.016 -23.359 -16.359 1 98 179 ASN A O 1
ATOM 1457 N N . MET A 1 180 ? -17.594 -24.938 -14.953 1 95.81 180 MET A N 1
ATOM 1458 C CA . MET A 1 180 ? -18.797 -25.344 -15.688 1 95.81 180 MET A CA 1
ATOM 1459 C C . MET A 1 180 ? -19.828 -24.219 -15.672 1 95.81 180 MET A C 1
ATOM 1461 O O . MET A 1 180 ? -20.672 -24.141 -16.578 1 95.81 180 MET A O 1
ATOM 1465 N N . GLU A 1 181 ? -19.797 -23.344 -14.703 1 96.94 181 GLU A N 1
ATOM 1466 C CA . GLU A 1 181 ? -20.812 -22.297 -14.555 1 96.94 181 GLU A CA 1
ATOM 1467 C C . GLU A 1 181 ? -20.328 -20.969 -15.156 1 96.94 181 GLU A C 1
ATOM 1469 O O . GLU A 1 181 ? -21.016 -19.969 -15.086 1 96.94 181 GLU A O 1
ATOM 1474 N N . ASN A 1 182 ? -19.125 -20.953 -15.695 1 97.31 182 ASN A N 1
ATOM 1475 C CA . ASN A 1 182 ? -18.531 -19.797 -16.359 1 97.31 182 ASN A CA 1
ATOM 1476 C C . ASN A 1 182 ? -18.375 -18.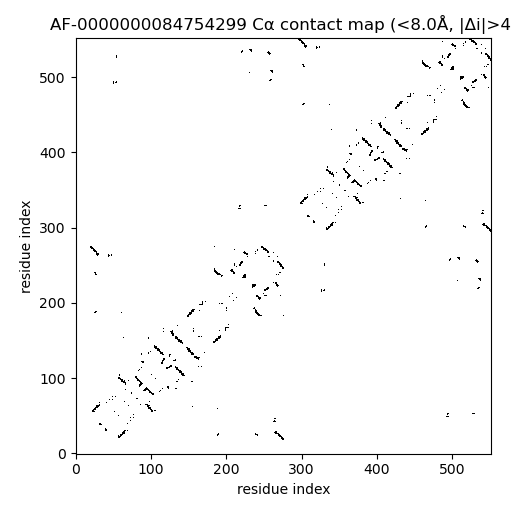625 -15.391 1 97.31 182 ASN A C 1
ATOM 1478 O O . ASN A 1 182 ? -18.75 -17.5 -15.719 1 97.31 182 ASN A O 1
ATOM 1482 N N . TYR A 1 183 ? -17.891 -18.938 -14.18 1 98.31 183 TYR A N 1
ATOM 1483 C CA . TYR A 1 183 ? -17.547 -17.891 -13.219 1 98.31 183 TYR A CA 1
ATOM 1484 C C . TYR A 1 183 ? -16.344 -17.078 -13.688 1 98.31 183 TYR A C 1
ATOM 1486 O O . TYR A 1 183 ? -15.508 -17.594 -14.438 1 98.31 183 TYR A O 1
ATOM 1494 N N . PRO A 1 184 ? -16.281 -15.773 -13.242 1 98.56 184 PRO A N 1
ATOM 1495 C CA . PRO A 1 184 ? -15.023 -15.039 -13.438 1 98.56 184 PRO A CA 1
ATOM 1496 C C . PRO A 1 184 ? -13.82 -15.773 -12.836 1 98.56 184 PRO A C 1
ATOM 1498 O O . PRO A 1 184 ? -13.938 -16.391 -11.781 1 98.56 184 PRO A O 1
ATOM 1501 N N . VAL A 1 185 ? -12.602 -15.656 -13.523 1 98.94 185 VAL A N 1
ATOM 1502 C CA . VAL A 1 185 ? -11.453 -16.453 -13.102 1 98.94 185 VAL A CA 1
ATOM 1503 C C . VAL A 1 185 ? -10.25 -15.531 -12.867 1 98.94 185 VAL A C 1
ATOM 1505 O O . VAL A 1 185 ? -9.992 -14.633 -13.664 1 98.94 185 VAL A O 1
ATOM 1508 N N . VAL A 1 186 ? -9.602 -15.734 -11.789 1 98.94 186 VAL A N 1
ATOM 1509 C CA . VAL A 1 186 ? -8.305 -15.148 -11.484 1 98.94 186 VAL A CA 1
ATOM 1510 C C . VAL A 1 186 ? -7.23 -16.234 -11.477 1 98.94 186 VAL A C 1
ATOM 1512 O O . VAL A 1 186 ? -7.422 -17.297 -10.891 1 98.94 186 VAL A O 1
ATOM 1515 N N . LEU A 1 187 ? -6.137 -16 -12.141 1 99 187 LEU A N 1
ATOM 1516 C CA . LEU A 1 187 ? -4.961 -16.875 -12.117 1 99 187 LEU A CA 1
ATOM 1517 C C . LEU A 1 187 ? -3.746 -16.125 -11.578 1 99 187 LEU A C 1
ATOM 1519 O O . LEU A 1 187 ? -3.318 -15.117 -12.164 1 99 187 LEU A O 1
ATOM 1523 N N . THR A 1 188 ? -3.203 -16.562 -10.43 1 98.94 188 THR A N 1
ATOM 1524 C CA . THR A 1 188 ? -2.047 -15.945 -9.789 1 98.94 188 THR A CA 1
ATOM 1525 C C . THR A 1 188 ? -0.86 -16.906 -9.773 1 98.94 188 THR A C 1
ATOM 1527 O O . THR A 1 188 ? -1.035 -18.109 -9.883 1 98.94 188 THR A O 1
ATOM 1530 N N . GLY A 1 189 ? 0.379 -16.281 -9.68 1 98.94 189 GLY A N 1
ATOM 1531 C CA . GLY A 1 189 ? 1.489 -17.172 -9.391 1 98.94 189 GLY A CA 1
ATOM 1532 C C . GLY A 1 189 ? 2.832 -16.625 -9.828 1 98.94 189 GLY A C 1
ATOM 1533 O O . GLY A 1 189 ? 2.91 -15.5 -10.344 1 98.94 189 GLY A O 1
ATOM 1534 N N . ASP A 1 190 ? 3.852 -17.391 -9.477 1 98.94 190 ASP A N 1
ATOM 1535 C CA . ASP A 1 190 ? 5.195 -17.281 -10.039 1 98.94 190 ASP A CA 1
ATOM 1536 C C . ASP A 1 190 ? 5.352 -18.203 -11.242 1 98.94 190 ASP A C 1
ATOM 1538 O O . ASP A 1 190 ? 5.438 -19.422 -11.094 1 98.94 190 ASP A O 1
ATOM 1542 N N . PHE A 1 191 ? 5.512 -17.594 -12.398 1 98.81 191 PHE A N 1
ATOM 1543 C CA . PHE A 1 191 ? 5.488 -18.375 -13.633 1 98.81 191 PHE A CA 1
ATOM 1544 C C . PHE A 1 191 ? 6.906 -18.672 -14.109 1 98.81 191 PHE A C 1
ATOM 1546 O O . PHE A 1 191 ? 7.098 -19.422 -15.062 1 98.81 191 PHE A O 1
ATOM 1553 N N . ASN A 1 192 ? 7.855 -18.078 -13.492 1 98.38 192 ASN A N 1
ATOM 1554 C CA . ASN A 1 192 ? 9.25 -18.203 -13.906 1 98.38 192 ASN A CA 1
ATOM 1555 C C . ASN A 1 192 ? 9.43 -17.875 -15.391 1 98.38 192 ASN A C 1
ATOM 1557 O O . ASN A 1 192 ? 10.242 -18.5 -16.078 1 98.38 192 ASN A O 1
ATOM 1561 N N . LEU A 1 193 ? 8.555 -17 -15.875 1 98.25 193 LEU A N 1
ATOM 1562 C CA . LEU A 1 193 ? 8.547 -16.578 -17.266 1 98.25 193 LEU A CA 1
ATOM 1563 C C . LEU A 1 193 ? 8.336 -15.078 -17.391 1 98.25 193 LEU A C 1
ATOM 1565 O O . LEU A 1 193 ? 7.504 -14.508 -16.688 1 98.25 193 LEU A O 1
ATOM 1569 N N . GLU A 1 194 ? 9.055 -14.531 -18.312 1 97.81 194 GLU A N 1
ATOM 1570 C CA . GLU A 1 194 ? 8.805 -13.133 -18.625 1 97.81 194 GLU A CA 1
ATOM 1571 C C . GLU A 1 194 ? 7.668 -13 -19.641 1 97.81 194 GLU A C 1
ATOM 1573 O O . GLU A 1 194 ? 7.211 -13.992 -20.203 1 97.81 194 GLU A O 1
ATOM 1578 N N . SER A 1 195 ? 7.277 -11.812 -19.859 1 97.06 195 SER A N 1
ATOM 1579 C CA . SER A 1 195 ? 6.016 -11.531 -20.531 1 97.06 195 SER A CA 1
ATOM 1580 C C . SER A 1 195 ? 6.051 -11.984 -21.984 1 97.06 195 SER A C 1
ATOM 1582 O O . SER A 1 195 ? 5.016 -12.336 -22.562 1 97.06 195 SER A O 1
ATOM 1584 N N . ASP A 1 196 ? 7.184 -12.047 -22.609 1 96.62 196 ASP A N 1
ATOM 1585 C CA . ASP A 1 196 ? 7.281 -12.367 -24.031 1 96.62 196 ASP A CA 1
ATOM 1586 C C . ASP A 1 196 ? 7.453 -13.875 -24.234 1 96.62 196 ASP A C 1
ATOM 1588 O O . ASP A 1 196 ? 7.477 -14.352 -25.375 1 96.62 196 ASP A O 1
ATOM 1592 N N . SER A 1 197 ? 7.477 -14.594 -23.188 1 97.06 197 SER A N 1
ATOM 1593 C CA . SER A 1 197 ? 7.66 -16.031 -23.297 1 97.06 197 SER A CA 1
ATOM 1594 C C . SER A 1 197 ? 6.43 -16.703 -23.906 1 97.06 197 SER A C 1
ATOM 1596 O O . SER A 1 197 ? 5.305 -16.234 -23.719 1 97.06 197 SER A O 1
ATOM 1598 N N . PRO A 1 198 ? 6.664 -17.828 -24.609 1 96.56 198 PRO A N 1
ATOM 1599 C CA . PRO A 1 198 ? 5.531 -18.547 -25.188 1 96.56 198 PRO A CA 1
ATOM 1600 C C . PRO A 1 198 ? 4.492 -18.969 -24.156 1 96.56 198 PRO A C 1
ATOM 1602 O O . PRO A 1 198 ? 3.287 -18.891 -24.422 1 96.56 198 PRO A O 1
ATOM 1605 N N . GLY A 1 199 ? 4.953 -19.391 -23.031 1 97.12 199 GLY A N 1
ATOM 1606 C CA . GLY A 1 199 ? 4.031 -19.812 -21.984 1 97.12 199 GLY A CA 1
ATOM 1607 C C . GLY A 1 199 ? 3.102 -18.703 -21.516 1 97.12 199 GLY A C 1
ATOM 1608 O O . GLY A 1 199 ? 1.895 -18.906 -21.391 1 97.12 199 GLY A O 1
ATOM 1609 N N . VAL A 1 200 ? 3.643 -17.547 -21.266 1 98.31 200 VAL A N 1
ATOM 1610 C CA . VAL A 1 200 ? 2.822 -16.406 -20.844 1 98.31 200 VAL A CA 1
ATOM 1611 C C . VAL A 1 200 ? 1.921 -15.969 -22 1 98.31 200 VAL A C 1
ATOM 1613 O O . VAL A 1 200 ? 0.758 -15.617 -21.781 1 98.31 200 VAL A O 1
ATOM 1616 N N . GLN A 1 201 ? 2.441 -16 -23.203 1 97.94 201 GLN A N 1
ATOM 1617 C CA . GLN A 1 201 ? 1.661 -15.586 -24.359 1 97.94 201 GLN A CA 1
ATOM 1618 C C . GLN A 1 201 ? 0.455 -16.5 -24.562 1 97.94 201 GLN A C 1
ATOM 1620 O O . GLN A 1 201 ? -0.601 -16.047 -25.016 1 97.94 201 GLN A O 1
ATOM 1625 N N . VAL A 1 202 ? 0.587 -17.797 -24.266 1 97.81 202 VAL A N 1
ATOM 1626 C CA . VAL A 1 202 ? -0.536 -18.734 -24.312 1 97.81 202 VAL A CA 1
ATOM 1627 C C . VAL A 1 202 ? -1.637 -18.25 -23.359 1 97.81 202 VAL A C 1
ATOM 1629 O O . VAL A 1 202 ? -2.814 -18.234 -23.734 1 97.81 202 VAL A O 1
ATOM 1632 N N . ILE A 1 203 ? -1.291 -17.828 -22.219 1 98.62 203 ILE A N 1
ATOM 1633 C CA . ILE A 1 203 ? -2.248 -17.375 -21.203 1 98.62 203 ILE A CA 1
ATOM 1634 C C . ILE A 1 203 ? -2.881 -16.062 -21.641 1 98.62 203 ILE A C 1
ATOM 1636 O O . ILE A 1 203 ? -4.102 -15.891 -21.562 1 98.62 203 ILE A O 1
ATOM 1640 N N . VAL A 1 204 ? -2.109 -15.117 -22.141 1 98.25 204 VAL A N 1
ATOM 1641 C CA . VAL A 1 204 ? -2.572 -13.781 -22.516 1 98.25 204 VAL A CA 1
ATOM 1642 C C . VAL A 1 204 ? -3.518 -13.875 -23.703 1 98.25 204 VAL A C 1
ATOM 1644 O O . VAL A 1 204 ? -4.328 -12.977 -23.938 1 98.25 204 VAL A O 1
ATOM 1647 N N . GLY A 1 205 ? -3.408 -14.953 -24.422 1 97.81 205 GLY A N 1
ATOM 1648 C CA . GLY A 1 205 ? -4.359 -15.188 -25.484 1 97.81 205 GLY A CA 1
ATOM 1649 C C . GLY A 1 205 ? -5.781 -15.383 -25 1 97.81 205 GLY A C 1
ATOM 1650 O O . GLY A 1 205 ? -6.738 -15.211 -25.75 1 97.81 205 GLY A O 1
ATOM 1651 N N . GLU A 1 206 ? -5.918 -15.695 -23.688 1 98.12 206 GLU A N 1
ATOM 1652 C CA . GLU A 1 206 ? -7.242 -16.016 -23.172 1 98.12 206 GLU A CA 1
ATOM 1653 C C . GLU A 1 206 ? -7.582 -15.172 -21.953 1 98.12 206 GLU A C 1
ATOM 1655 O O . GLU A 1 206 ? -8.75 -15.039 -21.578 1 98.12 206 GLU A O 1
ATOM 1660 N N . MET A 1 207 ? -6.582 -14.672 -21.312 1 98.81 207 MET A N 1
ATOM 1661 C CA . MET A 1 207 ? -6.758 -13.898 -20.094 1 98.81 207 MET A CA 1
ATOM 1662 C C . MET A 1 207 ? -5.984 -12.586 -20.156 1 98.81 207 MET A C 1
ATOM 1664 O O . MET A 1 207 ? -5.02 -12.469 -20.906 1 98.81 207 MET A O 1
ATOM 1668 N N . ALA A 1 208 ? -6.367 -11.648 -19.312 1 98.88 208 ALA A N 1
ATOM 1669 C CA . ALA A 1 208 ? -5.703 -10.344 -19.281 1 98.88 208 ALA A CA 1
ATOM 1670 C C . ALA A 1 208 ? -4.68 -10.266 -18.156 1 98.88 208 ALA A C 1
ATOM 1672 O O . ALA A 1 208 ? -4.938 -10.727 -17.047 1 98.88 208 ALA A O 1
ATOM 1673 N N . ASP A 1 209 ? -3.516 -9.75 -18.5 1 98.88 209 ASP A N 1
ATOM 1674 C CA . ASP A 1 209 ? -2.529 -9.375 -17.484 1 98.88 209 ASP A CA 1
ATOM 1675 C C . ASP A 1 209 ? -2.967 -8.117 -16.734 1 98.88 209 ASP A C 1
ATOM 1677 O O . ASP A 1 209 ? -3.027 -7.031 -17.312 1 98.88 209 ASP A O 1
ATOM 1681 N N . THR A 1 210 ? -3.162 -8.219 -15.445 1 98.94 210 THR A N 1
ATOM 1682 C CA . THR A 1 210 ? -3.791 -7.133 -14.703 1 98.94 210 THR A CA 1
ATOM 1683 C C . THR A 1 210 ? -2.881 -5.91 -14.656 1 98.94 210 THR A C 1
ATOM 1685 O O . THR A 1 210 ? -3.359 -4.773 -14.672 1 98.94 210 THR A O 1
ATOM 1688 N N . HIS A 1 211 ? -1.57 -6.137 -14.555 1 98.88 211 HIS A N 1
ATOM 1689 C CA . HIS A 1 211 ? -0.654 -5.008 -14.453 1 98.88 211 HIS A CA 1
ATOM 1690 C C . HIS A 1 211 ? -0.636 -4.195 -15.742 1 98.88 211 HIS A C 1
ATOM 1692 O O . HIS A 1 211 ? -0.522 -2.967 -15.711 1 98.88 211 HIS A O 1
ATOM 1698 N N . ILE A 1 212 ? -0.756 -4.859 -16.844 1 98.62 212 ILE A N 1
ATOM 1699 C CA . ILE A 1 212 ? -0.833 -4.184 -18.125 1 98.62 212 ILE A CA 1
ATOM 1700 C C . ILE A 1 212 ? -2.213 -3.549 -18.297 1 98.62 212 ILE A C 1
ATOM 1702 O O . ILE A 1 212 ? -2.324 -2.385 -18.688 1 98.62 212 ILE A O 1
ATOM 1706 N N . ALA A 1 213 ? -3.24 -4.266 -17.938 1 98.75 213 ALA A N 1
ATOM 1707 C CA . ALA A 1 213 ? -4.621 -3.83 -18.125 1 98.75 213 ALA A CA 1
ATOM 1708 C C . ALA A 1 213 ? -4.93 -2.602 -17.281 1 98.75 213 ALA A C 1
ATOM 1710 O O . ALA A 1 213 ? -5.793 -1.793 -17.625 1 98.75 213 ALA A O 1
ATOM 1711 N N . ALA A 1 214 ? -4.254 -2.4 -16.203 1 98.69 214 ALA A N 1
ATOM 1712 C CA . ALA A 1 214 ? -4.516 -1.296 -15.281 1 98.69 214 ALA A CA 1
ATOM 1713 C C . ALA A 1 214 ? -4.094 0.038 -15.883 1 98.69 214 ALA A C 1
ATOM 1715 O O . ALA A 1 214 ? -4.523 1.1 -15.43 1 98.69 214 ALA A O 1
ATOM 1716 N N . GLY A 1 215 ? -3.174 0.032 -16.875 1 97.75 215 GLY A N 1
ATOM 1717 C CA . GLY A 1 215 ? -2.727 1.259 -17.516 1 97.75 215 GLY A CA 1
ATOM 1718 C C . GLY A 1 215 ? -2.125 2.254 -16.531 1 97.75 215 GLY A C 1
ATOM 1719 O O . GLY A 1 215 ? -1.198 1.921 -15.789 1 97.75 215 GLY A O 1
ATOM 1720 N N . GLU A 1 216 ? -2.734 3.414 -16.453 1 96.44 216 GLU A N 1
ATOM 1721 C CA . GLU A 1 216 ? -2.23 4.48 -15.586 1 96.44 216 GLU A CA 1
ATOM 1722 C C . GLU A 1 216 ? -2.449 4.156 -14.117 1 96.44 216 GLU A C 1
ATOM 1724 O O . GLU A 1 216 ? -1.869 4.801 -13.234 1 96.44 216 GLU A O 1
ATOM 1729 N N . ASN A 1 217 ? -3.223 3.162 -13.922 1 98.25 217 ASN A N 1
ATOM 1730 C CA . ASN A 1 217 ? -3.52 2.785 -12.547 1 98.25 217 ASN A CA 1
ATOM 1731 C C . ASN A 1 217 ? -2.615 1.652 -12.07 1 98.25 217 ASN A C 1
ATOM 1733 O O . ASN A 1 217 ? -2.883 1.034 -11.039 1 98.25 217 ASN A O 1
ATOM 1737 N N . ALA A 1 218 ? -1.575 1.308 -12.852 1 98.75 218 ALA A N 1
ATOM 1738 C CA . ALA A 1 218 ? -0.538 0.384 -12.406 1 98.75 218 ALA A CA 1
ATOM 1739 C C . ALA A 1 218 ? 0.527 1.11 -11.586 1 98.75 218 ALA A C 1
ATOM 1741 O O . ALA A 1 218 ? 0.923 2.229 -11.922 1 98.75 218 ALA A O 1
ATOM 1742 N N . PHE A 1 219 ? 0.994 0.441 -10.516 1 98.81 219 PHE A N 1
ATOM 1743 C CA . PHE A 1 219 ? 1.944 1.063 -9.602 1 98.81 219 PHE A CA 1
ATOM 1744 C C . PHE A 1 219 ? 3.07 0.098 -9.25 1 98.81 219 PHE A C 1
ATOM 1746 O O . PHE A 1 219 ? 2.844 -1.107 -9.125 1 98.81 219 PHE A O 1
ATOM 1753 N N . GLY A 1 220 ? 4.234 0.637 -9.055 1 98.75 220 GLY A N 1
ATOM 1754 C CA . GLY A 1 220 ? 5.359 -0.141 -8.562 1 98.75 220 GLY A CA 1
ATOM 1755 C C . GLY A 1 220 ? 6.484 -0.269 -9.57 1 98.75 220 GLY A C 1
ATOM 1756 O O . GLY A 1 220 ? 6.453 0.368 -10.625 1 98.75 220 GLY A O 1
ATOM 1757 N N . PRO A 1 221 ? 7.516 -0.996 -9.219 1 98.62 221 PRO A N 1
ATOM 1758 C CA . PRO A 1 221 ? 8.617 -1.223 -10.156 1 98.62 221 PRO A CA 1
ATOM 1759 C C . PRO A 1 221 ? 8.219 -2.092 -11.344 1 98.62 221 PRO A C 1
ATOM 1761 O O . PRO A 1 221 ? 7.086 -2.572 -11.406 1 98.62 221 PRO A O 1
ATOM 1764 N N . ASP A 1 222 ? 9.188 -2.262 -12.25 1 98 222 ASP A N 1
ATOM 1765 C CA . ASP A 1 222 ? 8.914 -2.965 -13.5 1 98 222 ASP A CA 1
ATOM 1766 C C . ASP A 1 222 ? 8.906 -4.477 -13.289 1 98 222 ASP A C 1
ATOM 1768 O O . ASP A 1 222 ? 8.219 -5.207 -14.008 1 98 222 ASP A O 1
ATOM 1772 N N . GLY A 1 223 ? 9.711 -4.883 -12.312 1 98.75 223 GLY A N 1
ATOM 1773 C CA . GLY A 1 223 ? 9.859 -6.316 -12.117 1 98.75 223 GLY A CA 1
ATOM 1774 C C . GLY A 1 223 ? 9.359 -6.785 -10.766 1 98.75 223 GLY A C 1
ATOM 1775 O O . GLY A 1 223 ? 8.852 -5.988 -9.969 1 98.75 223 GLY A O 1
ATOM 1776 N N . THR A 1 224 ? 9.438 -8.133 -10.57 1 98.94 224 THR A N 1
ATOM 1777 C CA . THR A 1 224 ? 8.977 -8.734 -9.32 1 98.94 224 THR A CA 1
ATOM 1778 C C . THR A 1 224 ? 10.102 -9.5 -8.641 1 98.94 224 THR A C 1
ATOM 1780 O O . THR A 1 224 ? 10.125 -9.609 -7.414 1 98.94 224 THR A O 1
ATOM 1783 N N . PHE A 1 225 ? 11.016 -10.031 -9.43 1 98.88 225 PHE A N 1
ATOM 1784 C CA . PHE A 1 225 ? 12.109 -10.82 -8.867 1 98.88 225 PHE A CA 1
ATOM 1785 C C . PHE A 1 225 ? 13.266 -9.922 -8.461 1 98.88 225 PHE A C 1
ATOM 1787 O O . PHE A 1 225 ? 13.875 -9.258 -9.305 1 98.88 225 PHE A O 1
ATOM 1794 N N . ASN A 1 226 ? 13.57 -9.883 -7.199 1 98.69 226 ASN A N 1
ATOM 1795 C CA . ASN A 1 226 ? 14.633 -9.016 -6.699 1 98.69 226 ASN A CA 1
ATOM 1796 C C . ASN A 1 226 ? 15.828 -9.82 -6.203 1 98.69 226 ASN A C 1
ATOM 1798 O O . ASN A 1 226 ? 16.922 -9.266 -6.016 1 98.69 226 ASN A O 1
ATOM 1802 N N . GLY A 1 227 ? 15.648 -11.109 -5.945 1 98.12 227 GLY A N 1
ATOM 1803 C CA . GLY A 1 227 ? 16.75 -11.969 -5.535 1 98.12 227 GLY A CA 1
ATOM 1804 C C . GLY A 1 227 ? 17.406 -11.516 -4.25 1 98.12 227 GLY A C 1
ATOM 1805 O O . GLY A 1 227 ? 18.609 -11.719 -4.059 1 98.12 227 GLY A O 1
ATOM 1806 N N . PHE A 1 228 ? 16.719 -10.75 -3.494 1 98.12 228 PHE A N 1
ATOM 1807 C CA . PHE A 1 228 ? 17.203 -10.156 -2.25 1 98.12 228 PHE A CA 1
ATOM 1808 C C . PHE A 1 228 ? 18.328 -9.164 -2.521 1 98.12 228 PHE A C 1
ATOM 1810 O O . PHE A 1 228 ? 19.094 -8.836 -1.621 1 98.12 228 PHE A O 1
ATOM 1817 N N . GLU A 1 229 ? 18.438 -8.695 -3.699 1 97.62 229 GLU A N 1
ATOM 1818 C CA . GLU A 1 229 ? 19.422 -7.684 -4.047 1 97.62 229 GLU A CA 1
ATOM 1819 C C . GLU A 1 229 ? 18.844 -6.277 -3.941 1 97.62 229 GLU A C 1
ATOM 1821 O O . GLU A 1 229 ? 18.531 -5.648 -4.957 1 97.62 229 GLU A O 1
ATOM 1826 N N . PHE A 1 230 ? 18.906 -5.777 -2.779 1 97.5 230 PHE A N 1
ATOM 1827 C CA . PHE A 1 230 ? 18.234 -4.523 -2.465 1 97.5 230 PHE A CA 1
ATOM 1828 C C . PHE A 1 230 ? 18.859 -3.365 -3.24 1 97.5 230 PHE A C 1
ATOM 1830 O O . PHE A 1 230 ? 18.172 -2.408 -3.594 1 97.5 230 PHE A O 1
ATOM 1837 N N . ASN A 1 231 ? 20.109 -3.428 -3.594 1 96.06 231 ASN A N 1
ATOM 1838 C CA . ASN A 1 231 ? 20.828 -2.318 -4.203 1 96.06 231 ASN A CA 1
ATOM 1839 C C . ASN A 1 231 ? 20.781 -2.387 -5.727 1 96.06 231 ASN A C 1
ATOM 1841 O O . ASN A 1 231 ? 21.562 -1.716 -6.406 1 96.06 231 ASN A O 1
ATOM 1845 N N . LYS A 1 232 ? 19.875 -3.215 -6.246 1 98.19 232 LYS A N 1
ATOM 1846 C CA . LYS A 1 232 ? 19.672 -3.297 -7.691 1 98.19 232 LYS A CA 1
ATOM 1847 C C . LYS A 1 232 ? 18.219 -3.037 -8.055 1 98.19 232 LYS A C 1
ATOM 1849 O O . LYS A 1 232 ? 17.312 -3.438 -7.328 1 98.19 232 LYS A O 1
ATOM 1854 N N . PRO A 1 233 ? 18.094 -2.35 -9.203 1 98.38 233 PRO A N 1
ATOM 1855 C CA . PRO A 1 233 ? 16.719 -2.199 -9.672 1 98.38 233 PRO A CA 1
ATOM 1856 C C . PRO A 1 233 ? 16.016 -3.539 -9.883 1 98.38 233 PRO A C 1
ATOM 1858 O O . PRO A 1 233 ? 16.641 -4.5 -10.336 1 98.38 233 PRO A O 1
ATOM 1861 N N . VAL A 1 234 ? 14.766 -3.641 -9.539 1 98.69 234 VAL A N 1
ATOM 1862 C CA . VAL A 1 234 ? 13.961 -4.84 -9.766 1 98.69 234 VAL A CA 1
ATOM 1863 C C . VAL A 1 234 ? 13.312 -4.773 -11.141 1 98.69 234 VAL A C 1
ATOM 1865 O O . VAL A 1 234 ? 12.328 -4.059 -11.344 1 98.69 234 VAL A O 1
ATOM 1868 N N . GLU A 1 235 ? 13.805 -5.559 -12.086 1 98.12 235 GLU A N 1
ATOM 1869 C CA . GLU A 1 235 ? 13.406 -5.344 -13.477 1 98.12 235 GLU A CA 1
ATOM 1870 C C . GLU A 1 235 ? 12.773 -6.594 -14.07 1 98.12 235 GLU A C 1
ATOM 1872 O O . GLU A 1 235 ? 12 -6.508 -15.031 1 98.12 235 GLU A O 1
ATOM 1877 N N . ARG A 1 236 ? 13.117 -7.723 -13.562 1 98.44 236 ARG A N 1
ATOM 1878 C CA . ARG A 1 236 ? 12.602 -8.977 -14.102 1 98.44 236 ARG A CA 1
ATOM 1879 C C . ARG A 1 236 ? 11.227 -9.297 -13.531 1 98.44 236 ARG A C 1
ATOM 1881 O O . ARG A 1 236 ? 11.07 -9.469 -12.32 1 98.44 236 ARG A O 1
ATOM 1888 N N . ARG A 1 237 ? 10.258 -9.336 -14.43 1 98.81 237 ARG A N 1
ATOM 1889 C CA . ARG A 1 237 ? 8.891 -9.602 -14 1 98.81 237 ARG A CA 1
ATOM 1890 C C . ARG A 1 237 ? 8.477 -11.031 -14.344 1 98.81 237 ARG A C 1
ATOM 1892 O O . ARG A 1 237 ? 8.32 -11.375 -15.516 1 98.81 237 ARG A O 1
ATOM 1899 N N . ILE A 1 238 ? 8.234 -11.875 -13.234 1 98.88 238 ILE A N 1
ATOM 1900 C CA . ILE A 1 238 ? 7.914 -13.273 -13.5 1 98.88 238 ILE A CA 1
ATOM 1901 C C . ILE A 1 238 ? 6.738 -13.703 -12.633 1 98.88 238 ILE A C 1
ATOM 1903 O O . ILE A 1 238 ? 6.328 -14.867 -12.664 1 98.88 238 ILE A O 1
ATOM 1907 N N . ASP A 1 239 ? 6.164 -12.836 -11.828 1 98.94 239 ASP A N 1
ATOM 1908 C CA . ASP A 1 239 ? 4.953 -13.031 -11.039 1 98.94 239 ASP A CA 1
ATOM 1909 C C . ASP A 1 239 ? 3.779 -12.258 -11.633 1 98.94 239 ASP A C 1
ATOM 1911 O O . ASP A 1 239 ? 3.926 -11.094 -12.016 1 98.94 239 ASP A O 1
ATOM 1915 N N . TYR A 1 240 ? 2.586 -12.953 -11.703 1 98.94 240 TYR A N 1
ATOM 1916 C CA . TYR A 1 240 ? 1.477 -12.352 -12.43 1 98.94 240 TYR A CA 1
ATOM 1917 C C . TYR A 1 240 ? 0.155 -12.594 -11.711 1 98.94 240 TYR A C 1
ATOM 1919 O O . TYR A 1 240 ? 0.039 -13.531 -10.914 1 98.94 240 TYR A O 1
ATOM 1927 N N . ILE A 1 241 ? -0.779 -11.727 -11.984 1 99 241 ILE A N 1
ATOM 1928 C CA . ILE A 1 241 ? -2.211 -11.961 -11.828 1 99 241 ILE A CA 1
ATOM 1929 C C . ILE A 1 241 ? -2.908 -11.805 -13.172 1 99 241 ILE A C 1
ATOM 1931 O O . ILE A 1 241 ? -2.91 -10.719 -13.758 1 99 241 ILE A O 1
ATOM 1935 N N . PHE A 1 242 ? -3.469 -12.875 -13.664 1 98.94 242 PHE A N 1
ATOM 1936 C CA . PHE A 1 242 ? -4.277 -12.867 -14.883 1 98.94 242 PHE A CA 1
ATOM 1937 C C . PHE A 1 242 ? -5.758 -13.008 -14.547 1 98.94 242 PHE A C 1
ATOM 1939 O O . PHE A 1 242 ? -6.117 -13.664 -13.57 1 98.94 242 PHE A O 1
ATOM 1946 N N . VAL A 1 243 ? -6.586 -12.398 -15.422 1 98.94 243 VAL A N 1
ATOM 1947 C CA . VAL A 1 243 ? -8.008 -12.484 -15.125 1 98.94 243 VAL A CA 1
ATOM 1948 C C . VAL A 1 243 ? -8.797 -12.703 -16.406 1 98.94 243 VAL A C 1
ATOM 1950 O O . VAL A 1 243 ? -8.359 -12.297 -17.484 1 98.94 243 VAL A O 1
ATOM 1953 N N . SER A 1 244 ? -9.953 -13.352 -16.234 1 98.75 244 SER A N 1
ATOM 1954 C CA . SER A 1 244 ? -10.875 -13.492 -17.359 1 98.75 244 SER A CA 1
ATOM 1955 C C . SER A 1 244 ? -11.562 -12.164 -17.688 1 98.75 244 SER A C 1
ATOM 1957 O O . SER A 1 244 ? -11.461 -11.211 -16.922 1 98.75 244 SER A O 1
ATOM 1959 N N . ASP A 1 245 ? -12.297 -12.078 -18.797 1 97.06 245 ASP A N 1
ATOM 1960 C CA . ASP A 1 245 ? -12.867 -10.852 -19.328 1 97.06 245 ASP A CA 1
ATOM 1961 C C . ASP A 1 245 ? -14.008 -10.336 -18.453 1 97.06 245 ASP A C 1
ATOM 1963 O O . ASP A 1 245 ? -14.43 -9.188 -18.578 1 97.06 245 ASP A O 1
ATOM 1967 N N . ASP A 1 246 ? -14.438 -11.156 -17.578 1 96.75 246 ASP A N 1
ATOM 1968 C CA . ASP A 1 246 ? -15.539 -10.789 -16.703 1 96.75 246 ASP A CA 1
ATOM 1969 C C . ASP A 1 246 ? -15.102 -9.742 -15.672 1 96.75 246 ASP A C 1
ATOM 1971 O O . ASP A 1 246 ? -15.945 -9.078 -15.062 1 96.75 246 ASP A O 1
ATOM 1975 N N . PHE A 1 247 ? -13.812 -9.648 -15.5 1 98.12 247 PHE A N 1
ATOM 1976 C CA . PHE A 1 247 ? -13.297 -8.695 -14.523 1 98.12 247 PHE A CA 1
ATOM 1977 C C . PHE A 1 247 ? -12.906 -7.387 -15.203 1 98.12 247 PHE A C 1
ATOM 1979 O O . PHE A 1 247 ? -12.336 -7.395 -16.297 1 98.12 247 PHE A O 1
ATOM 1986 N N . GLU A 1 248 ? -13.273 -6.301 -14.562 1 98.44 248 GLU A N 1
ATOM 1987 C CA . GLU A 1 248 ? -12.633 -5.016 -14.812 1 98.44 248 GLU A CA 1
ATOM 1988 C C . GLU A 1 248 ? -11.469 -4.781 -13.852 1 98.44 248 GLU A C 1
ATOM 1990 O O . GLU A 1 248 ? -11.633 -4.883 -12.633 1 98.44 248 GLU A O 1
ATOM 1995 N N . VAL A 1 249 ? -10.297 -4.508 -14.43 1 98.81 249 VAL A N 1
ATOM 1996 C CA . VAL A 1 249 ? -9.141 -4.223 -13.586 1 98.81 249 VAL A CA 1
ATOM 1997 C C . VAL A 1 249 ? -9.156 -2.75 -13.18 1 98.81 249 VAL A C 1
ATOM 1999 O O . VAL A 1 249 ? -8.953 -1.865 -14.016 1 98.81 249 VAL A O 1
ATOM 2002 N N . LEU A 1 250 ? -9.328 -2.488 -11.906 1 98.56 250 LEU A N 1
ATOM 2003 C CA . LEU A 1 250 ? -9.398 -1.109 -11.43 1 98.56 250 LEU A CA 1
ATOM 2004 C C . LEU A 1 250 ? -8 -0.555 -11.172 1 98.56 250 LEU A C 1
ATOM 2006 O O . LEU A 1 250 ? -7.719 0.603 -11.484 1 98.56 250 LEU A O 1
ATOM 2010 N N . LYS A 1 251 ? -7.148 -1.324 -10.562 1 98.62 251 LYS A N 1
ATOM 2011 C CA . LYS A 1 251 ? -5.754 -0.96 -10.344 1 98.62 251 LYS A CA 1
ATOM 2012 C C . LYS A 1 251 ? -4.895 -2.197 -10.086 1 98.62 251 LYS A C 1
ATOM 2014 O O . LYS A 1 251 ? -5.422 -3.277 -9.812 1 98.62 251 LYS A O 1
ATOM 2019 N N . SER A 1 252 ? -3.629 -2.068 -10.234 1 98.94 252 SER A N 1
ATOM 2020 C CA . SER A 1 252 ? -2.631 -3.105 -9.992 1 98.94 252 SER A CA 1
ATOM 2021 C C . SER A 1 252 ? -1.355 -2.518 -9.398 1 98.94 252 SER A C 1
ATOM 2023 O O . SER A 1 252 ? -1.099 -1.319 -9.523 1 98.94 252 SER A O 1
ATOM 2025 N N . ALA A 1 253 ? -0.618 -3.367 -8.688 1 98.94 253 ALA A N 1
ATOM 2026 C CA . ALA A 1 253 ? 0.642 -2.895 -8.117 1 98.94 253 ALA A CA 1
ATOM 2027 C C . ALA A 1 253 ? 1.637 -4.039 -7.957 1 98.94 253 ALA A C 1
ATOM 2029 O O . ALA A 1 253 ? 1.242 -5.191 -7.754 1 98.94 253 ALA A O 1
ATOM 2030 N N . ILE A 1 254 ? 2.82 -3.754 -8.18 1 98.94 254 ILE A N 1
ATOM 2031 C CA . ILE A 1 254 ? 3.949 -4.523 -7.664 1 98.94 254 ILE A CA 1
ATOM 2032 C C . ILE A 1 254 ? 4.5 -3.857 -6.406 1 98.94 254 ILE A C 1
ATOM 2034 O O . ILE A 1 254 ? 5.039 -2.75 -6.465 1 98.94 254 ILE A O 1
ATOM 2038 N N . LEU A 1 255 ? 4.359 -4.5 -5.258 1 98.94 255 LEU A N 1
ATOM 2039 C CA . LEU A 1 255 ? 4.555 -3.877 -3.955 1 98.94 255 LEU A CA 1
ATOM 2040 C C . LEU A 1 255 ? 6.008 -3.996 -3.51 1 98.94 255 LEU A C 1
ATOM 2042 O O . LEU A 1 255 ? 6.488 -5.098 -3.23 1 98.94 255 LEU A O 1
ATOM 2046 N N . SER A 1 256 ? 6.672 -2.842 -3.396 1 98.88 256 SER A N 1
ATOM 2047 C CA . SER A 1 256 ? 8.109 -2.848 -3.162 1 98.88 256 SER A CA 1
ATOM 2048 C C . SER A 1 256 ? 8.438 -2.43 -1.732 1 98.88 256 SER A C 1
ATOM 2050 O O . SER A 1 256 ? 9.516 -1.887 -1.471 1 98.88 256 SER A O 1
ATOM 2052 N N . ASP A 1 257 ? 7.547 -2.611 -0.805 1 98.62 257 ASP A N 1
ATOM 2053 C CA . ASP A 1 257 ? 7.789 -2.309 0.602 1 98.62 257 ASP A CA 1
ATOM 2054 C C . ASP A 1 257 ? 9.078 -2.971 1.093 1 98.62 257 ASP A C 1
ATOM 2056 O O . ASP A 1 257 ? 9.375 -4.109 0.726 1 98.62 257 ASP A O 1
ATOM 2060 N N . SER A 1 258 ? 9.758 -2.254 1.917 1 98.56 258 SER A N 1
ATOM 2061 C CA . SER A 1 258 ? 11.008 -2.77 2.479 1 98.56 258 SER A CA 1
ATOM 2062 C C . SER A 1 258 ? 11.266 -2.191 3.865 1 98.56 258 SER A C 1
ATOM 2064 O O . SER A 1 258 ? 10.656 -1.193 4.254 1 98.56 258 SER A O 1
ATOM 2066 N N . LYS A 1 259 ? 12.07 -2.822 4.633 1 98.31 259 LYS A N 1
ATOM 2067 C CA . LYS A 1 259 ? 12.539 -2.402 5.949 1 98.31 259 LYS A CA 1
ATOM 2068 C C . LYS A 1 259 ? 13.984 -2.836 6.188 1 98.31 259 LYS A C 1
ATOM 2070 O O . LYS A 1 259 ? 14.359 -3.965 5.863 1 98.31 259 LYS A O 1
ATOM 2075 N N . ASP A 1 260 ? 14.82 -1.905 6.68 1 97.81 260 ASP A N 1
ATOM 2076 C CA . ASP A 1 260 ? 16.203 -2.174 7.027 1 97.81 260 ASP A CA 1
ATOM 2077 C C . ASP A 1 260 ? 17 -2.629 5.809 1 97.81 260 ASP A C 1
ATOM 2079 O O . ASP A 1 260 ? 17.828 -3.535 5.902 1 97.81 260 ASP A O 1
ATOM 2083 N N . THR A 1 261 ? 16.672 -2.109 4.711 1 97.56 261 THR A N 1
ATOM 2084 C CA . THR A 1 261 ? 17.375 -2.359 3.457 1 97.56 261 THR A CA 1
ATOM 2085 C C . THR A 1 261 ? 17.188 -3.809 3.014 1 97.56 261 THR A C 1
ATOM 2087 O O . THR A 1 261 ? 18.109 -4.41 2.445 1 97.56 261 THR A O 1
ATOM 2090 N N . ARG A 1 262 ? 15.984 -4.32 3.334 1 97.81 262 ARG A N 1
ATOM 2091 C CA . ARG A 1 262 ? 15.688 -5.695 2.955 1 97.81 262 ARG A CA 1
ATOM 2092 C C . ARG A 1 262 ? 14.242 -5.828 2.479 1 97.81 262 ARG A C 1
ATOM 2094 O O . ARG A 1 262 ? 13.344 -5.164 3.004 1 97.81 262 ARG A O 1
ATOM 2101 N N . TYR A 1 263 ? 14.102 -6.719 1.492 1 98.31 263 TYR A N 1
ATOM 2102 C CA . TYR A 1 263 ? 12.766 -7.164 1.093 1 98.31 263 TYR A CA 1
ATOM 2103 C C . TYR A 1 263 ? 12.344 -8.398 1.882 1 98.31 263 TYR A C 1
ATOM 2105 O O . TYR A 1 263 ? 13.188 -9.203 2.293 1 98.31 263 TYR A O 1
ATOM 2113 N N . PRO A 1 264 ? 11.047 -8.547 2.047 1 98.19 264 PRO A N 1
ATOM 2114 C CA . PRO A 1 264 ? 10.586 -9.703 2.82 1 98.19 264 PRO A CA 1
ATOM 2115 C C . PRO A 1 264 ? 10.656 -11.008 2.027 1 98.19 264 PRO A C 1
ATOM 2117 O O . PRO A 1 264 ? 10.508 -12.086 2.602 1 98.19 264 PRO A O 1
ATOM 2120 N N . SER A 1 265 ? 10.812 -10.969 0.779 1 98.81 265 SER A N 1
ATOM 2121 C CA . SER A 1 265 ? 10.992 -12.109 -0.12 1 98.81 265 SER A CA 1
ATOM 2122 C C . SER A 1 265 ? 11.883 -11.742 -1.305 1 98.81 265 SER A C 1
ATOM 2124 O O . SER A 1 265 ? 12.055 -10.562 -1.614 1 98.81 265 SER A O 1
ATOM 2126 N N . ASP A 1 266 ? 12.453 -12.805 -1.915 1 98.75 266 ASP A N 1
ATOM 2127 C CA . ASP A 1 266 ? 13.203 -12.547 -3.143 1 98.75 266 ASP A CA 1
ATOM 2128 C C . ASP A 1 266 ? 12.258 -12.242 -4.305 1 98.75 266 ASP A C 1
ATOM 2130 O O . ASP A 1 266 ? 12.703 -12.062 -5.441 1 98.75 266 ASP A O 1
ATOM 2134 N N . HIS A 1 267 ? 10.992 -12.242 -4.082 1 98.94 267 HIS A N 1
ATOM 2135 C CA . HIS A 1 267 ? 9.969 -11.758 -4.996 1 98.94 267 HIS A CA 1
ATOM 2136 C C . HIS A 1 267 ? 9.156 -10.633 -4.367 1 98.94 267 HIS A C 1
ATOM 2138 O O . HIS A 1 267 ? 8.867 -10.664 -3.17 1 98.94 267 HIS A O 1
ATOM 2144 N N . LEU A 1 268 ? 8.773 -9.617 -5.164 1 98.94 268 LEU A N 1
ATOM 2145 C CA . LEU A 1 268 ? 7.766 -8.648 -4.766 1 98.94 268 LEU A CA 1
ATOM 2146 C C . LEU A 1 268 ? 6.363 -9.156 -5.07 1 98.94 268 LEU A C 1
ATOM 2148 O O . LEU A 1 268 ? 6.125 -9.742 -6.129 1 98.94 268 LEU A O 1
ATOM 2152 N N . PRO A 1 269 ? 5.434 -8.992 -4.113 1 98.94 269 PRO A N 1
ATOM 2153 C CA . PRO A 1 269 ? 4.062 -9.422 -4.398 1 98.94 269 PRO A CA 1
ATOM 2154 C C . PRO A 1 269 ? 3.371 -8.547 -5.441 1 98.94 269 PRO A C 1
ATOM 2156 O O . PRO A 1 269 ? 3.732 -7.383 -5.613 1 98.94 269 PRO A O 1
ATOM 2159 N N . VAL A 1 270 ? 2.447 -9.156 -6.145 1 99 270 VAL A N 1
ATOM 2160 C CA . VAL A 1 270 ? 1.615 -8.469 -7.125 1 99 270 VAL A CA 1
ATOM 2161 C C . VAL A 1 270 ? 0.194 -8.32 -6.586 1 99 270 VAL A C 1
ATOM 2163 O O . VAL A 1 270 ? -0.363 -9.266 -6.023 1 99 270 VAL A O 1
ATOM 2166 N N . PHE A 1 271 ? -0.367 -7.125 -6.707 1 98.94 271 PHE A N 1
ATOM 2167 C CA . PHE A 1 271 ? -1.696 -6.77 -6.227 1 98.94 271 PHE A CA 1
ATOM 2168 C C . PHE A 1 271 ? -2.607 -6.387 -7.387 1 98.94 271 PHE A C 1
ATOM 2170 O O . PHE A 1 271 ? -2.17 -5.734 -8.336 1 98.94 271 PHE A O 1
ATOM 2177 N N . ALA A 1 272 ? -3.889 -6.742 -7.297 1 98.94 272 ALA A N 1
ATOM 2178 C CA . ALA A 1 272 ? -4.898 -6.25 -8.227 1 98.94 272 ALA A CA 1
ATOM 2179 C C . ALA A 1 272 ? -6.23 -6.016 -7.523 1 98.94 272 ALA A C 1
ATOM 2181 O O . ALA A 1 272 ? -6.648 -6.824 -6.691 1 98.94 272 ALA A O 1
ATOM 2182 N N . ARG A 1 273 ? -6.816 -4.93 -7.785 1 98.88 273 ARG A N 1
ATOM 2183 C CA . ARG A 1 273 ? -8.211 -4.695 -7.434 1 98.88 273 ARG A CA 1
ATOM 2184 C C . ARG A 1 273 ? -9.125 -4.926 -8.633 1 98.88 273 ARG A C 1
ATOM 2186 O O . ARG A 1 273 ? -8.977 -4.281 -9.672 1 98.88 273 ARG A O 1
ATOM 2193 N N . LEU A 1 274 ? -10.102 -5.797 -8.43 1 98.88 274 LEU A N 1
ATOM 2194 C CA . LEU A 1 274 ? -10.93 -6.277 -9.531 1 98.88 274 LEU A CA 1
ATOM 2195 C C . LEU A 1 274 ? -12.406 -6.004 -9.266 1 98.88 274 LEU A C 1
ATOM 2197 O O . LEU A 1 274 ? -12.875 -6.164 -8.133 1 98.88 274 LEU A O 1
ATOM 2201 N N . LYS A 1 275 ? -13.039 -5.59 -10.273 1 98.31 275 LYS A N 1
ATOM 2202 C CA . LYS A 1 275 ? -14.492 -5.41 -10.227 1 98.31 275 LYS A CA 1
ATOM 2203 C C . LYS A 1 275 ? -15.203 -6.43 -11.109 1 98.31 275 LYS A C 1
ATOM 2205 O O . LYS A 1 275 ? -14.75 -6.707 -12.227 1 98.31 275 LYS A O 1
ATOM 2210 N N . TYR A 1 276 ? -16.344 -6.988 -10.578 1 96.25 276 TYR A N 1
ATOM 2211 C CA . TYR A 1 276 ? -17.078 -7.973 -11.367 1 96.25 276 TYR A CA 1
ATOM 2212 C C . TYR A 1 276 ? -18.547 -7.984 -10.984 1 96.25 276 TYR A C 1
ATOM 2214 O O . TYR A 1 276 ? -18.922 -7.523 -9.898 1 96.25 276 TYR A O 1
ATOM 2222 N N . MET B 1 1 ? -61.562 1.893 15.984 1 31.39 1 MET B N 1
ATOM 2223 C CA . MET B 1 1 ? -60.938 1.915 14.672 1 31.39 1 MET B CA 1
ATOM 2224 C C . MET B 1 1 ? -59.719 2.84 14.664 1 31.39 1 MET B C 1
ATOM 2226 O O . MET B 1 1 ? -58.906 2.801 13.742 1 31.39 1 MET B O 1
ATOM 2230 N N . LYS B 1 2 ? -59.719 3.969 15.414 1 41.22 2 LYS B N 1
ATOM 2231 C CA . LYS B 1 2 ? -58.75 5.051 15.281 1 41.22 2 LYS B CA 1
ATOM 2232 C C . LYS B 1 2 ? -57.375 4.641 15.852 1 41.22 2 LYS B C 1
ATOM 2234 O O . LYS B 1 2 ? -56.344 5.078 15.359 1 41.22 2 LYS B O 1
ATOM 2239 N N . ASN B 1 3 ? -57.469 4.031 17.016 1 41.56 3 ASN B N 1
ATOM 2240 C CA . ASN B 1 3 ? -56.25 4.008 17.812 1 41.56 3 ASN B CA 1
ATOM 2241 C C . ASN B 1 3 ? -55.25 2.994 17.281 1 41.56 3 ASN B C 1
ATOM 2243 O O . ASN B 1 3 ? -54.156 2.875 17.797 1 41.56 3 ASN B O 1
ATOM 2247 N N . THR B 1 4 ? -55.844 1.977 16.641 1 45.31 4 THR B N 1
ATOM 2248 C CA . THR B 1 4 ? -54.938 0.861 16.375 1 45.31 4 THR B CA 1
ATOM 2249 C C . THR B 1 4 ? -53.906 1.233 15.305 1 45.31 4 THR B C 1
ATOM 2251 O O . THR B 1 4 ? -52.969 0.492 15.07 1 45.31 4 THR B O 1
ATOM 2254 N N . PHE B 1 5 ? -54.281 2.223 14.477 1 42.16 5 PHE B N 1
ATOM 2255 C CA . PHE B 1 5 ? -53.5 2.361 13.266 1 42.16 5 PHE B CA 1
ATOM 2256 C C . PHE B 1 5 ? -52.125 2.938 13.578 1 42.16 5 PHE B C 1
ATOM 2258 O O . PHE B 1 5 ? -51.219 2.945 12.719 1 42.16 5 PHE B O 1
ATOM 2265 N N . LEU B 1 6 ? -52.031 3.672 14.68 1 42.03 6 LEU B N 1
ATOM 2266 C CA . LEU B 1 6 ? -50.812 4.465 14.758 1 42.03 6 LEU B CA 1
ATOM 2267 C C . LEU B 1 6 ? -49.594 3.58 15.094 1 42.03 6 LEU B C 1
ATOM 2269 O O . LEU B 1 6 ? -48.469 4.07 15.188 1 42.03 6 LEU B O 1
ATOM 2273 N N . ILE B 1 7 ? -49.906 2.389 15.578 1 42.75 7 ILE B N 1
ATOM 2274 C CA . ILE B 1 7 ? -48.719 1.718 16.094 1 42.75 7 ILE B CA 1
ATOM 2275 C C . ILE B 1 7 ? -47.812 1.307 14.93 1 42.75 7 ILE B C 1
ATOM 2277 O O . ILE B 1 7 ? -47.125 0.282 15 1 42.75 7 ILE B O 1
ATOM 2281 N N . LEU B 1 8 ? -48.312 1.418 13.719 1 37.69 8 LEU B N 1
ATOM 2282 C CA . LEU B 1 8 ? -47.562 0.677 12.727 1 37.69 8 LEU B CA 1
ATOM 2283 C C . LEU B 1 8 ? -46.062 1.015 12.828 1 37.69 8 LEU B C 1
ATOM 2285 O O . LEU B 1 8 ? -45.219 0.117 12.914 1 37.69 8 LEU B O 1
ATOM 2289 N N . LEU B 1 9 ? -45.469 1.746 11.734 1 37.47 9 LEU B N 1
ATOM 2290 C CA . LEU B 1 9 ? -44.25 1.576 10.953 1 37.47 9 LEU B CA 1
ATOM 2291 C C . LEU B 1 9 ? -43.062 2.203 11.664 1 37.47 9 LEU B C 1
ATOM 2293 O O . LEU B 1 9 ? -42.531 3.223 11.211 1 37.47 9 LEU B O 1
ATOM 2297 N N . ALA B 1 10 ? -43.094 2.543 12.945 1 39.41 10 ALA B N 1
ATOM 2298 C CA . ALA B 1 10 ? -41.781 3.002 13.328 1 39.41 10 ALA B CA 1
ATOM 2299 C C . ALA B 1 10 ? -40.719 1.924 13.07 1 39.41 10 ALA B C 1
ATOM 2301 O O . ALA B 1 10 ? -40.438 1.118 13.953 1 39.41 10 ALA B O 1
ATOM 2302 N N . ILE B 1 11 ? -40.938 0.975 12.211 1 40.94 11 ILE B N 1
ATOM 2303 C CA . ILE B 1 11 ? -39.719 0.197 11.93 1 40.94 11 ILE B CA 1
ATOM 2304 C C . ILE B 1 11 ? -38.5 1.12 11.891 1 40.94 11 ILE B C 1
ATOM 2306 O O . ILE B 1 11 ? -38.375 1.934 10.977 1 40.94 11 ILE B O 1
ATOM 2310 N N . GLY B 1 12 ? -38.125 1.731 13.023 1 38.12 12 GLY B N 1
ATOM 2311 C CA . GLY B 1 12 ? -36.844 2.389 13.203 1 38.12 12 GLY B CA 1
ATOM 2312 C C . GLY B 1 12 ? -35.719 1.78 12.359 1 38.12 12 GLY B C 1
ATOM 2313 O O . GLY B 1 12 ? -35.5 0.571 12.414 1 38.12 12 GLY B O 1
ATOM 2314 N N . ALA B 1 13 ? -35.438 2.24 11.156 1 38.78 13 ALA B N 1
ATOM 2315 C CA . ALA B 1 13 ? -34.156 2.105 10.508 1 38.78 13 ALA B CA 1
ATOM 2316 C C . ALA B 1 13 ? -33.031 2.135 11.531 1 38.78 13 ALA B C 1
ATOM 2318 O O . ALA B 1 13 ? -32.656 3.201 12.023 1 38.78 13 ALA B O 1
ATOM 2319 N N . LEU B 1 14 ? -33.062 1.4 12.484 1 42 14 LEU B N 1
ATOM 2320 C CA . LEU B 1 14 ? -31.75 1.252 13.086 1 42 14 LEU B CA 1
ATOM 2321 C C . LEU B 1 14 ? -30.656 1.217 12.016 1 42 14 LEU B C 1
ATOM 2323 O O . LEU B 1 14 ? -30.406 0.17 11.414 1 42 14 LEU B O 1
ATOM 2327 N N . LEU B 1 15 ? -30.609 2.117 11.188 1 42.12 15 LEU B N 1
ATOM 2328 C CA . LEU B 1 15 ? -29.375 2.297 10.453 1 42.12 15 LEU B CA 1
ATOM 2329 C C . LEU B 1 15 ? -28.156 2.033 11.344 1 42.12 15 LEU B C 1
ATOM 2331 O O . LEU B 1 15 ? -27.891 2.797 12.281 1 42.12 15 LEU B O 1
ATOM 2335 N N . SER B 1 16 ? -28.016 0.919 11.836 1 45.03 16 SER B N 1
ATOM 2336 C CA . SER B 1 16 ? -26.688 0.677 12.398 1 45.03 16 SER B CA 1
ATOM 2337 C C . SER B 1 16 ? -25.656 1.643 11.828 1 45.03 16 SER B C 1
ATOM 2339 O O . SER B 1 16 ? -25.422 1.646 10.617 1 45.03 16 SER B O 1
ATOM 2341 N N . ALA B 1 17 ? -25.562 2.822 12.32 1 48.47 17 ALA B N 1
ATOM 2342 C CA . ALA B 1 17 ? -24.562 3.828 11.992 1 48.47 17 ALA B CA 1
ATOM 2343 C C . ALA B 1 17 ? -23.188 3.186 11.781 1 48.47 17 ALA B C 1
ATOM 2345 O O . ALA B 1 17 ? -22.484 2.891 12.75 1 48.47 17 ALA B O 1
ATOM 2346 N N . GLN B 1 18 ? -23.047 2.223 10.992 1 59.28 18 GLN B N 1
ATOM 2347 C CA . GLN B 1 18 ? -21.719 1.716 10.695 1 59.28 18 GLN B CA 1
ATOM 2348 C C . GLN B 1 18 ? -20.734 2.859 10.453 1 59.28 18 GLN B C 1
ATOM 2350 O O . GLN B 1 18 ? -20.984 3.729 9.609 1 59.28 18 GLN B O 1
ATOM 2355 N N . GLY B 1 19 ? -19.891 3.162 11.438 1 70.69 19 GLY B N 1
ATOM 2356 C CA . GLY B 1 19 ? -18.891 4.215 11.328 1 70.69 19 GLY B CA 1
ATOM 2357 C C . GLY B 1 19 ? -18.234 4.277 9.961 1 70.69 19 GLY B C 1
ATOM 2358 O O . GLY B 1 19 ? -18.109 3.256 9.281 1 70.69 19 GLY B O 1
ATOM 2359 N N . GLN B 1 20 ? -18.141 5.48 9.477 1 88.12 20 GLN B N 1
ATOM 2360 C CA . GLN B 1 20 ? -17.453 5.73 8.211 1 88.12 20 GLN B CA 1
ATOM 2361 C C . GLN B 1 20 ? -15.938 5.734 8.398 1 88.12 20 GLN B C 1
ATOM 2363 O O . GLN B 1 20 ? -15.445 6.047 9.484 1 88.12 20 GLN B O 1
ATOM 2368 N N . THR B 1 21 ? -15.258 5.215 7.383 1 96.31 21 THR B N 1
ATOM 2369 C CA . THR B 1 21 ? -13.797 5.227 7.414 1 96.31 21 THR B CA 1
ATOM 2370 C C . THR B 1 21 ? -13.242 6.277 6.457 1 96.31 21 THR B C 1
ATOM 2372 O O . THR B 1 21 ? -13.883 6.602 5.449 1 96.31 21 THR B O 1
ATOM 2375 N N . ILE B 1 22 ? -12.141 6.902 6.84 1 98.19 22 ILE B N 1
ATOM 2376 C CA . ILE B 1 22 ? -11.391 7.766 5.93 1 98.19 22 ILE B CA 1
ATOM 2377 C C . ILE B 1 22 ? -9.922 7.352 5.918 1 98.19 22 ILE B C 1
ATOM 2379 O O . ILE B 1 22 ? -9.375 6.957 6.949 1 98.19 22 ILE B O 1
ATOM 2383 N N . ASP B 1 23 ? -9.344 7.371 4.773 1 98.88 23 ASP B N 1
ATOM 2384 C CA . ASP B 1 23 ? -7.902 7.191 4.598 1 98.88 23 ASP B CA 1
ATOM 2385 C C . ASP B 1 23 ? -7.195 8.539 4.473 1 98.88 23 ASP B C 1
ATOM 2387 O O . ASP B 1 23 ? -7.586 9.383 3.662 1 98.88 23 ASP B O 1
ATOM 2391 N N . VAL B 1 24 ? -6.125 8.719 5.289 1 98.94 24 VAL B N 1
ATOM 2392 C CA . VAL B 1 24 ? -5.379 9.977 5.309 1 98.94 24 VAL B CA 1
ATOM 2393 C C . VAL B 1 24 ? -3.895 9.695 5.074 1 98.94 24 VAL B C 1
ATOM 2395 O O . VAL B 1 24 ? -3.354 8.711 5.578 1 98.94 24 VAL B O 1
ATOM 2398 N N . ILE B 1 25 ? -3.219 10.609 4.305 1 99 25 ILE B N 1
ATOM 2399 C CA . ILE B 1 25 ? -1.777 10.508 4.105 1 99 25 ILE B CA 1
ATOM 2400 C C . ILE B 1 25 ? -1.122 11.859 4.41 1 99 25 ILE B C 1
ATOM 2402 O O . ILE B 1 25 ? -1.684 12.914 4.105 1 99 25 ILE B O 1
ATOM 2406 N N . SER B 1 26 ? -0.012 11.844 5.109 1 99 26 SER B N 1
ATOM 2407 C CA . SER B 1 26 ? 0.94 12.945 5.191 1 99 26 SER B CA 1
ATOM 2408 C C . SER B 1 26 ? 2.182 12.664 4.348 1 99 26 SER B C 1
ATOM 2410 O O . SER B 1 26 ? 2.766 11.586 4.434 1 99 26 SER B O 1
ATOM 2412 N N . TYR B 1 27 ? 2.582 13.648 3.516 1 99 27 TYR B N 1
ATOM 2413 C CA . TYR B 1 27 ? 3.656 13.383 2.564 1 99 27 TYR B CA 1
ATOM 2414 C C . TYR B 1 27 ? 4.516 14.617 2.352 1 99 27 TYR B C 1
ATOM 2416 O O . TYR B 1 27 ? 4.168 15.5 1.561 1 99 27 TYR B O 1
ATOM 2424 N N . ASN B 1 28 ? 5.672 14.695 3.047 1 98.94 28 ASN B N 1
ATOM 2425 C CA . ASN B 1 28 ? 6.676 15.641 2.582 1 98.94 28 ASN B CA 1
ATOM 2426 C C . ASN B 1 28 ? 7.242 15.242 1.225 1 98.94 28 ASN B C 1
ATOM 2428 O O . ASN B 1 28 ? 7.988 14.266 1.124 1 98.94 28 ASN B O 1
ATOM 2432 N N . ILE B 1 29 ? 6.949 16.031 0.196 1 98.94 29 ILE B N 1
ATOM 2433 C CA . ILE B 1 29 ? 7.234 15.594 -1.164 1 98.94 29 ILE B CA 1
ATOM 2434 C C . ILE B 1 29 ? 8.586 16.141 -1.617 1 98.94 29 ILE B C 1
ATOM 2436 O O . ILE B 1 29 ? 8.977 15.969 -2.773 1 98.94 29 ILE B O 1
ATOM 2440 N N . ARG B 1 30 ? 9.367 16.766 -0.69 1 98.81 30 ARG B N 1
ATOM 2441 C CA . ARG B 1 30 ? 10.641 17.391 -1.022 1 98.81 30 ARG B CA 1
ATOM 2442 C C . ARG B 1 30 ? 10.461 18.453 -2.107 1 98.81 30 ARG B C 1
ATOM 2444 O O . ARG B 1 30 ? 9.969 18.156 -3.199 1 98.81 30 ARG B O 1
ATOM 2451 N N . TYR B 1 31 ? 10.789 19.656 -1.811 1 98.38 31 TYR B N 1
ATOM 2452 C CA . TYR B 1 31 ? 10.68 20.719 -2.812 1 98.38 31 TYR B CA 1
ATOM 2453 C C . TYR B 1 31 ? 11.617 20.453 -3.988 1 98.38 31 TYR B C 1
ATOM 2455 O O . TYR B 1 31 ? 12.508 19.594 -3.902 1 98.38 31 TYR B O 1
ATOM 2463 N N . ASP B 1 32 ? 11.391 21.109 -5.094 1 98.19 32 ASP B N 1
ATOM 2464 C CA . ASP B 1 32 ? 12.172 20.938 -6.316 1 98.19 32 ASP B CA 1
ATOM 2465 C C . ASP B 1 32 ? 13.539 21.594 -6.191 1 98.19 32 ASP B C 1
ATOM 2467 O O . ASP B 1 32 ? 13.805 22.625 -6.82 1 98.19 32 ASP B O 1
ATOM 2471 N N . ASN B 1 33 ? 14.406 20.922 -5.469 1 96.38 33 ASN B N 1
ATOM 2472 C CA . ASN B 1 33 ? 15.773 21.391 -5.293 1 96.38 33 ASN B CA 1
ATOM 2473 C C . ASN B 1 33 ? 16.656 21 -6.48 1 96.38 33 ASN B C 1
ATOM 2475 O O . ASN B 1 33 ? 16.875 19.812 -6.738 1 96.38 33 ASN B O 1
ATOM 2479 N N . PRO B 1 34 ? 17.188 21.906 -7.18 1 92.88 34 PRO B N 1
ATOM 2480 C CA . PRO B 1 34 ? 18.031 21.594 -8.336 1 92.88 34 PRO B CA 1
ATOM 2481 C C . PRO B 1 34 ? 19.281 20.797 -7.965 1 92.88 34 PRO B C 1
ATOM 2483 O O . PRO B 1 34 ? 19.859 20.109 -8.812 1 92.88 34 PRO B O 1
ATOM 2486 N N . ASP B 1 35 ? 19.672 20.828 -6.715 1 93.94 35 ASP B N 1
ATOM 2487 C CA . ASP B 1 35 ? 20.906 20.172 -6.27 1 93.94 35 ASP B CA 1
ATOM 2488 C C . ASP B 1 35 ? 20.656 18.719 -5.875 1 93.94 35 ASP B C 1
ATOM 2490 O O . ASP B 1 35 ? 21.562 18.016 -5.445 1 93.94 35 ASP B O 1
ATOM 2494 N N . ASP B 1 36 ? 19.406 18.219 -6.09 1 95.62 36 ASP B N 1
ATOM 2495 C CA . ASP B 1 36 ? 19.031 16.875 -5.668 1 95.62 36 ASP B CA 1
ATOM 2496 C C . ASP B 1 36 ? 19.312 15.859 -6.766 1 95.62 36 ASP B C 1
ATOM 2498 O O . ASP B 1 36 ? 18.938 14.688 -6.648 1 95.62 36 ASP B O 1
ATOM 2502 N N . ALA B 1 37 ? 20.016 16.188 -7.824 1 92.19 37 ALA B N 1
ATOM 2503 C CA . ALA B 1 37 ? 20.25 15.234 -8.906 1 92.19 37 ALA B CA 1
ATOM 2504 C C . ALA B 1 37 ? 20.906 13.969 -8.375 1 92.19 37 ALA B C 1
ATOM 2506 O O . ALA B 1 37 ? 21.844 14.031 -7.574 1 92.19 37 ALA B O 1
ATOM 2507 N N . PRO B 1 38 ? 20.375 12.828 -8.75 1 94.94 38 PRO B N 1
ATOM 2508 C CA . PRO B 1 38 ? 19.375 12.617 -9.789 1 94.94 38 PRO B CA 1
ATOM 2509 C C . PRO B 1 38 ? 17.953 12.602 -9.227 1 94.94 38 PRO B C 1
ATOM 2511 O O . PRO B 1 38 ? 17.016 12.219 -9.93 1 94.94 38 PRO B O 1
ATOM 2514 N N . ASN B 1 39 ? 17.688 12.969 -7.988 1 96.94 39 ASN B N 1
ATOM 2515 C CA . ASN B 1 39 ? 16.391 12.93 -7.332 1 96.94 39 ASN B CA 1
ATOM 2516 C C . ASN B 1 39 ? 15.641 14.258 -7.488 1 96.94 39 ASN B C 1
ATOM 2518 O O . ASN B 1 39 ? 14.945 14.695 -6.57 1 96.94 39 ASN B O 1
ATOM 2522 N N . ASN B 1 40 ? 15.812 14.891 -8.578 1 96.69 40 ASN B N 1
ATOM 2523 C CA . ASN B 1 40 ? 15.016 16.078 -8.883 1 96.69 40 ASN B CA 1
ATOM 2524 C C . ASN B 1 40 ? 13.547 15.719 -9.133 1 96.69 40 ASN B C 1
ATOM 2526 O O . ASN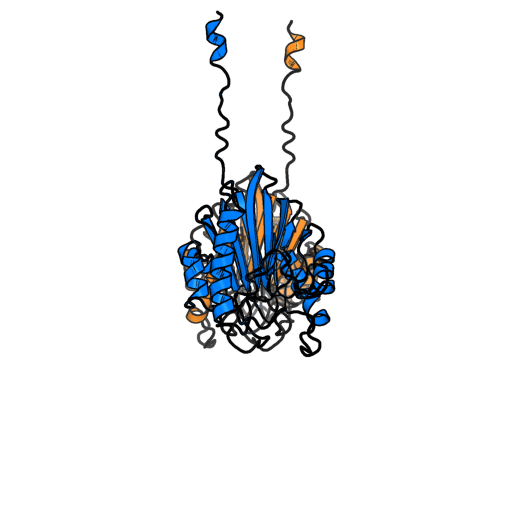 B 1 40 ? 13.234 14.57 -9.445 1 96.69 40 ASN B O 1
ATOM 2530 N N . TRP B 1 41 ? 12.719 16.75 -9.039 1 98.12 41 TRP B N 1
ATOM 2531 C CA . TRP B 1 41 ? 11.281 16.562 -9.117 1 98.12 41 TRP B CA 1
ATOM 2532 C C . TRP B 1 41 ? 10.891 15.844 -10.406 1 98.12 41 TRP B C 1
ATOM 2534 O O . TRP B 1 41 ? 10.117 14.891 -10.383 1 98.12 41 TRP B O 1
ATOM 2544 N N . ASP B 1 42 ? 11.438 16.188 -11.5 1 97.31 42 ASP B N 1
ATOM 2545 C CA . ASP B 1 42 ? 11.078 15.617 -12.789 1 97.31 42 ASP B CA 1
ATOM 2546 C C . ASP B 1 42 ? 11.383 14.125 -12.844 1 97.31 42 ASP B C 1
ATOM 2548 O O . ASP B 1 42 ? 10.75 13.383 -13.594 1 97.31 42 ASP B O 1
ATOM 2552 N N . ASN B 1 43 ? 12.32 13.703 -12.016 1 97 43 ASN B N 1
ATOM 2553 C CA . ASN B 1 43 ? 12.703 12.297 -11.992 1 97 43 ASN B CA 1
ATOM 2554 C C . ASN B 1 43 ? 11.914 11.516 -10.945 1 97 43 ASN B C 1
ATOM 2556 O O . ASN B 1 43 ? 12.016 10.289 -10.875 1 97 43 ASN B O 1
ATOM 2560 N N . ARG B 1 44 ? 11.141 12.18 -10.133 1 97 44 ARG B N 1
ATOM 2561 C CA . ARG B 1 44 ? 10.469 11.516 -9.023 1 97 44 ARG B CA 1
ATOM 2562 C C . ARG B 1 44 ? 8.953 11.617 -9.156 1 97 44 ARG B C 1
ATOM 2564 O O . ARG B 1 44 ? 8.219 10.781 -8.625 1 97 44 ARG B O 1
ATOM 2571 N N . LYS B 1 45 ? 8.445 12.648 -9.828 1 98.31 45 LYS B N 1
ATOM 2572 C CA . LYS B 1 45 ? 7.043 13.047 -9.773 1 98.31 45 LYS B CA 1
ATOM 2573 C C . LYS B 1 45 ? 6.133 11.922 -10.266 1 98.31 45 LYS B C 1
ATOM 2575 O O . LYS B 1 45 ? 5.062 11.695 -9.703 1 98.31 45 LYS B O 1
ATOM 2580 N N . GLU B 1 46 ? 6.551 11.219 -11.359 1 98.25 46 GLU B N 1
ATOM 2581 C CA . GLU B 1 46 ? 5.691 10.18 -11.914 1 98.25 46 GLU B CA 1
ATOM 2582 C C . GLU B 1 46 ? 5.43 9.078 -10.891 1 98.25 46 GLU B C 1
ATOM 2584 O O . GLU B 1 46 ? 4.281 8.672 -10.688 1 98.25 46 GLU B O 1
ATOM 2589 N N . PHE B 1 47 ? 6.473 8.602 -10.266 1 98.56 47 PHE B N 1
ATOM 2590 C CA . PHE B 1 47 ? 6.316 7.547 -9.273 1 98.56 47 PHE B CA 1
ATOM 2591 C C . PHE B 1 47 ? 5.551 8.055 -8.055 1 98.56 47 PHE B C 1
ATOM 2593 O O . PHE B 1 47 ? 4.688 7.359 -7.523 1 98.56 47 PHE B O 1
ATOM 2600 N N . LEU B 1 48 ? 5.84 9.25 -7.617 1 98.81 48 LEU B N 1
ATOM 2601 C CA . LEU B 1 48 ? 5.16 9.844 -6.469 1 98.81 48 LEU B CA 1
ATOM 2602 C C . LEU B 1 48 ? 3.66 9.961 -6.723 1 98.81 48 LEU B C 1
ATOM 2604 O O . LEU B 1 48 ? 2.854 9.562 -5.883 1 98.81 48 LEU B O 1
ATOM 2608 N N . ILE B 1 49 ? 3.293 10.484 -7.855 1 98.88 49 ILE B N 1
ATOM 2609 C CA . ILE B 1 49 ? 1.888 10.68 -8.203 1 98.88 49 ILE B CA 1
ATOM 2610 C C . ILE B 1 49 ? 1.199 9.328 -8.344 1 98.88 49 ILE B C 1
ATOM 2612 O O . ILE B 1 49 ? 0.063 9.148 -7.898 1 98.88 49 ILE B O 1
ATOM 2616 N N . SER B 1 50 ? 1.863 8.336 -8.961 1 98.75 50 SER B N 1
ATOM 2617 C CA . SER B 1 50 ? 1.291 7 -9.086 1 98.75 50 SER B CA 1
ATOM 2618 C C . SER B 1 50 ? 1.091 6.355 -7.719 1 98.75 50 SER B C 1
ATOM 2620 O O . SER B 1 50 ? 0.143 5.594 -7.516 1 98.75 50 SER B O 1
ATOM 2622 N N . GLN B 1 51 ? 2.01 6.648 -6.781 1 98.81 51 GLN B N 1
ATOM 2623 C CA . GLN B 1 51 ? 1.869 6.172 -5.41 1 98.81 51 GLN B CA 1
ATOM 2624 C C . GLN B 1 51 ? 0.597 6.715 -4.766 1 98.81 51 GLN B C 1
ATOM 2626 O O . GLN B 1 51 ? -0.186 5.957 -4.188 1 98.81 51 GLN B O 1
ATOM 2631 N N . LEU B 1 52 ? 0.385 7.992 -4.871 1 98.88 52 LEU B N 1
ATOM 2632 C CA . LEU B 1 52 ? -0.817 8.625 -4.34 1 98.88 52 LEU B CA 1
ATOM 2633 C C . LEU B 1 52 ? -2.064 8.086 -5.031 1 98.88 52 LEU B C 1
ATOM 2635 O O . LEU B 1 52 ? -3.098 7.887 -4.391 1 98.88 52 LEU B O 1
ATOM 2639 N N . ASN B 1 53 ? -1.972 7.871 -6.32 1 98.75 53 ASN B N 1
ATOM 2640 C CA . ASN B 1 53 ? -3.092 7.301 -7.062 1 98.75 53 ASN B CA 1
ATOM 2641 C C . ASN B 1 53 ? -3.432 5.898 -6.578 1 98.75 53 ASN B C 1
ATOM 2643 O O . ASN B 1 53 ? -4.605 5.551 -6.445 1 98.75 53 ASN B O 1
ATOM 2647 N N . PHE B 1 54 ? -2.422 5.125 -6.32 1 98.81 54 PHE B N 1
ATOM 2648 C CA . PHE B 1 54 ? -2.621 3.742 -5.895 1 98.81 54 PHE B CA 1
ATOM 2649 C C . PHE B 1 54 ? -3.27 3.689 -4.516 1 98.81 54 PHE B C 1
ATOM 2651 O O . PHE B 1 54 ? -4.266 2.99 -4.32 1 98.81 54 PHE B O 1
ATOM 2658 N N . TYR B 1 55 ? -2.725 4.438 -3.586 1 98.69 55 TYR B N 1
ATOM 2659 C CA . TYR B 1 55 ? -3.26 4.387 -2.229 1 98.69 55 TYR B CA 1
ATOM 2660 C C . TYR B 1 55 ? -4.582 5.137 -2.137 1 98.69 55 TYR B C 1
ATOM 2662 O O . TYR B 1 55 ? -5.406 4.848 -1.265 1 98.69 55 TYR B O 1
ATOM 2670 N N . ASN B 1 56 ? -4.758 6.133 -2.926 1 98.44 56 ASN B N 1
ATOM 2671 C CA . ASN B 1 56 ? -6.02 6.832 -3.143 1 98.44 56 ASN B CA 1
ATOM 2672 C C . ASN B 1 56 ? -6.641 7.289 -1.824 1 98.44 56 ASN B C 1
ATOM 2674 O O . ASN B 1 56 ? -7.805 6.984 -1.544 1 98.44 56 ASN B O 1
ATOM 2678 N N . PRO B 1 57 ? -5.879 8.078 -1.01 1 98.81 57 PRO B N 1
ATOM 2679 C CA . PRO B 1 57 ? -6.457 8.578 0.238 1 98.81 57 PRO B CA 1
ATOM 2680 C C . PRO B 1 57 ? -7.652 9.5 0.005 1 98.81 57 PRO B C 1
ATOM 2682 O O . PRO B 1 57 ? -7.754 10.133 -1.051 1 98.81 57 PRO B O 1
ATOM 2685 N N . ASP B 1 58 ? -8.539 9.586 1.021 1 98.81 58 ASP B N 1
ATOM 2686 C CA . ASP B 1 58 ? -9.656 10.523 0.965 1 98.81 58 ASP B CA 1
ATOM 2687 C C . ASP B 1 58 ? -9.172 11.969 1.1 1 98.8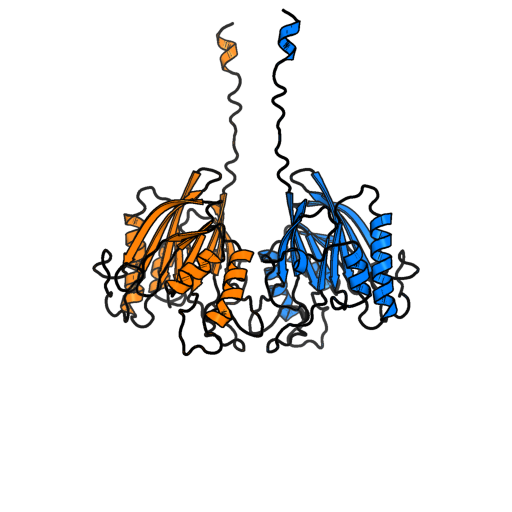1 58 ASP B C 1
ATOM 2689 O O . ASP B 1 58 ? -9.703 12.867 0.444 1 98.81 58 ASP B O 1
ATOM 2693 N N . VAL B 1 59 ? -8.18 12.125 1.978 1 98.94 59 VAL B N 1
ATOM 2694 C CA . VAL B 1 59 ? -7.547 13.414 2.205 1 98.94 59 VAL B CA 1
ATOM 2695 C C . VAL B 1 59 ? -6.047 13.219 2.436 1 98.94 59 VAL B C 1
ATOM 2697 O O . VAL B 1 59 ? -5.637 12.297 3.141 1 98.94 59 VAL B O 1
ATOM 2700 N N . PHE B 1 60 ? -5.215 14.078 1.801 1 98.94 60 PHE B N 1
ATOM 2701 C CA . PHE B 1 60 ? -3.799 14.023 2.148 1 98.94 60 PHE B CA 1
ATOM 2702 C C . PHE B 1 60 ? -3.188 15.414 2.164 1 98.94 60 PHE B C 1
ATOM 2704 O O . PHE B 1 60 ? -3.629 16.297 1.429 1 98.94 60 PHE B O 1
ATOM 2711 N N . GLY B 1 61 ? -2.256 15.602 3.094 1 98.94 61 GLY B N 1
ATOM 2712 C CA . GLY B 1 61 ? -1.461 16.812 3.168 1 98.94 61 GLY B CA 1
ATOM 2713 C C . GLY B 1 61 ? -0.047 16.641 2.646 1 98.94 61 GLY B C 1
ATOM 2714 O O . GLY B 1 61 ? 0.592 15.617 2.91 1 98.94 61 GLY B O 1
ATOM 2715 N N . ILE B 1 62 ? 0.422 17.641 1.9 1 99 62 ILE B N 1
ATOM 2716 C CA . ILE B 1 62 ? 1.812 17.609 1.46 1 99 62 ILE B CA 1
ATOM 2717 C C . ILE B 1 62 ? 2.594 18.734 2.131 1 99 62 ILE B C 1
ATOM 2719 O O . ILE B 1 62 ? 2.014 19.734 2.545 1 99 62 ILE B O 1
ATOM 2723 N N . GLN B 1 63 ? 3.85 18.5 2.314 1 98.94 63 GLN B N 1
ATOM 2724 C CA . GLN B 1 63 ? 4.793 19.531 2.744 1 98.94 63 GLN B CA 1
ATOM 2725 C C . GLN B 1 63 ? 5.844 19.797 1.667 1 98.94 63 GLN B C 1
ATOM 2727 O O . GLN B 1 63 ? 6.078 18.953 0.801 1 98.94 63 GLN B O 1
ATOM 2732 N N . GLU B 1 64 ? 6.328 20.984 1.639 1 98.81 64 GLU B N 1
ATOM 2733 C CA . GLU B 1 64 ? 7.43 21.484 0.824 1 98.81 64 GLU B CA 1
ATOM 2734 C C . GLU B 1 64 ? 6.992 21.703 -0.622 1 98.81 64 GLU B C 1
ATOM 2736 O O . GLU B 1 64 ? 7.809 22.062 -1.476 1 98.81 64 GLU B O 1
ATOM 2741 N N . GLY B 1 65 ? 5.762 21.5 -0.939 1 98.75 65 GLY B N 1
ATOM 2742 C CA . GLY B 1 65 ? 5.332 21.641 -2.32 1 98.75 65 GLY B CA 1
ATOM 2743 C C . GLY B 1 65 ? 5.441 23.062 -2.838 1 98.75 65 GLY B C 1
ATOM 2744 O O . GLY B 1 65 ? 4.785 23.969 -2.322 1 98.75 65 GLY B O 1
ATOM 2745 N N . LEU B 1 66 ? 6.262 23.25 -3.859 1 98.81 66 LEU B N 1
ATOM 2746 C CA . LEU B 1 66 ? 6.16 24.469 -4.648 1 98.81 66 LEU B CA 1
ATOM 2747 C C . LEU B 1 66 ? 4.941 24.422 -5.562 1 98.81 66 LEU B C 1
ATOM 2749 O O . LEU B 1 66 ? 4.438 23.344 -5.883 1 98.81 66 LEU B O 1
ATOM 2753 N N . ILE B 1 67 ? 4.543 25.594 -6.016 1 98.81 67 ILE B N 1
ATOM 2754 C CA . ILE B 1 67 ? 3.25 25.703 -6.68 1 98.81 67 ILE B CA 1
ATOM 2755 C C . ILE B 1 67 ? 3.238 24.812 -7.918 1 98.81 67 ILE B C 1
ATOM 2757 O O . ILE B 1 67 ? 2.219 24.188 -8.242 1 98.81 67 ILE B O 1
ATOM 2761 N N . HIS B 1 68 ? 4.316 24.719 -8.68 1 98.75 68 HIS B N 1
ATOM 2762 C CA . HIS B 1 68 ? 4.305 23.875 -9.859 1 98.75 68 HIS B CA 1
ATOM 2763 C C . HIS B 1 68 ? 4.203 22.406 -9.477 1 98.75 68 HIS B C 1
ATOM 2765 O O . HIS B 1 68 ? 3.582 21.609 -10.195 1 98.75 68 HIS B O 1
ATOM 2771 N N . GLN B 1 69 ? 4.801 21.984 -8.383 1 98.88 69 GLN B N 1
ATOM 2772 C CA . GLN B 1 69 ? 4.656 20.609 -7.891 1 98.88 69 GLN B CA 1
ATOM 2773 C C . GLN B 1 69 ? 3.221 20.328 -7.461 1 98.88 69 GLN B C 1
ATOM 2775 O O . GLN B 1 69 ? 2.668 19.281 -7.777 1 98.88 69 GLN B O 1
ATOM 2780 N N . VAL B 1 70 ? 2.602 21.312 -6.734 1 98.94 70 VAL B N 1
ATOM 2781 C CA . VAL B 1 70 ? 1.216 21.188 -6.293 1 98.94 70 VAL B CA 1
ATOM 2782 C C . VAL B 1 70 ? 0.302 21 -7.5 1 98.94 70 VAL B C 1
ATOM 2784 O O . VAL B 1 70 ? -0.515 20.078 -7.523 1 98.94 70 VAL B O 1
ATOM 2787 N N . LYS B 1 71 ? 0.463 21.797 -8.453 1 98.88 71 LYS B N 1
ATOM 2788 C CA . LYS B 1 71 ? -0.384 21.766 -9.641 1 98.88 71 LYS B CA 1
ATOM 2789 C C . LYS B 1 71 ? -0.173 20.484 -10.438 1 98.88 71 LYS B C 1
ATOM 2791 O O . LYS B 1 71 ? -1.121 19.922 -10.992 1 98.88 71 LYS B O 1
ATOM 2796 N N . GLU B 1 72 ? 1.053 20.016 -10.523 1 98.81 72 GLU B N 1
ATOM 2797 C CA . GLU B 1 72 ? 1.335 18.781 -11.258 1 98.81 72 GLU B CA 1
ATOM 2798 C C . GLU B 1 72 ? 0.733 17.562 -10.555 1 98.81 72 GLU B C 1
ATOM 2800 O O . GLU B 1 72 ? 0.273 16.625 -11.203 1 98.81 72 GLU B O 1
ATOM 2805 N N . ILE B 1 73 ? 0.755 17.547 -9.242 1 98.88 73 ILE B N 1
ATOM 2806 C CA . ILE B 1 73 ? 0.067 16.5 -8.5 1 98.88 73 ILE B CA 1
ATOM 2807 C C . ILE B 1 73 ? -1.432 16.562 -8.789 1 98.88 73 ILE B C 1
ATOM 2809 O O . ILE B 1 73 ? -2.066 15.531 -9.047 1 98.88 73 ILE B O 1
ATOM 2813 N N . ASP B 1 74 ? -1.986 17.766 -8.734 1 98.81 74 ASP B N 1
ATOM 2814 C CA . ASP B 1 74 ? -3.4 17.969 -9.031 1 98.81 74 ASP B CA 1
ATOM 2815 C C . ASP B 1 74 ? -3.748 17.453 -10.43 1 98.81 74 ASP B C 1
ATOM 2817 O O . ASP B 1 74 ? -4.746 16.75 -10.609 1 98.81 74 ASP B O 1
ATOM 2821 N N . GLU B 1 75 ? -2.961 17.75 -11.391 1 98.5 75 GLU B N 1
ATOM 2822 C CA . GLU B 1 75 ? -3.178 17.344 -12.766 1 98.5 75 GLU B CA 1
ATOM 2823 C C . GLU B 1 75 ? -3.111 15.82 -12.898 1 98.5 75 GLU B C 1
ATOM 2825 O O . GLU B 1 75 ? -3.801 15.234 -13.734 1 98.5 75 GLU B O 1
ATOM 2830 N N . GLY B 1 76 ? -2.314 15.234 -12.086 1 98.5 76 GLY B N 1
ATOM 2831 C CA . GLY B 1 76 ? -2.092 13.797 -12.188 1 98.5 76 GLY B CA 1
ATOM 2832 C C . GLY B 1 76 ? -3.131 12.984 -11.445 1 98.5 76 GLY B C 1
ATOM 2833 O O . GLY B 1 76 ? -3.207 11.766 -11.609 1 98.5 76 GLY B O 1
ATOM 2834 N N . LEU B 1 77 ? -3.922 13.633 -10.609 1 98.44 77 LEU B N 1
ATOM 2835 C CA . LEU B 1 77 ? -4.938 12.953 -9.82 1 98.44 77 LEU B CA 1
ATOM 2836 C C . LEU B 1 77 ? -6.328 13.477 -10.148 1 98.44 77 LEU B C 1
ATOM 2838 O O . LEU B 1 77 ? -6.82 14.398 -9.492 1 98.44 77 LEU B O 1
ATOM 2842 N N . GLU B 1 78 ? -7.047 12.859 -11 1 93.81 78 GLU B N 1
ATOM 2843 C CA . GLU B 1 78 ? -8.25 13.367 -11.656 1 93.81 78 GLU B CA 1
ATOM 2844 C C . GLU B 1 78 ? -9.359 13.633 -10.648 1 93.81 78 GLU B C 1
ATOM 2846 O O . GLU B 1 78 ? -10.086 14.617 -10.758 1 93.81 78 GLU B O 1
ATOM 2851 N N . ASP B 1 79 ? -9.508 12.938 -9.648 1 96.38 79 ASP B N 1
ATOM 2852 C CA . ASP B 1 79 ? -10.672 13.031 -8.766 1 96.38 79 ASP B CA 1
ATOM 2853 C C . ASP B 1 79 ? -10.367 13.922 -7.562 1 96.38 79 ASP B C 1
ATOM 2855 O O . ASP B 1 79 ? -11.211 14.094 -6.684 1 96.38 79 ASP B O 1
ATOM 2859 N N . TYR B 1 80 ? -9.219 14.617 -7.617 1 98.81 80 TYR B N 1
ATOM 2860 C CA . TYR B 1 80 ? -8.828 15.383 -6.441 1 98.81 80 TYR B CA 1
ATOM 2861 C C . TYR B 1 80 ? -8.938 16.875 -6.703 1 98.81 80 TYR B C 1
ATOM 2863 O O . TYR B 1 80 ? -8.945 17.312 -7.859 1 98.81 80 TYR B O 1
ATOM 2871 N N . ALA B 1 81 ? -9.094 17.594 -5.648 1 98.88 81 ALA B N 1
ATOM 2872 C CA . ALA B 1 81 ? -8.883 19.047 -5.562 1 98.88 81 ALA B CA 1
ATOM 2873 C C . ALA B 1 81 ? -7.969 19.391 -4.391 1 98.88 81 ALA B C 1
ATOM 2875 O O . ALA B 1 81 ? -7.633 18.531 -3.576 1 98.88 81 ALA B O 1
ATOM 2876 N N . TYR B 1 82 ? -7.473 20.656 -4.43 1 98.94 82 TYR B N 1
ATOM 2877 C CA . TYR B 1 82 ? -6.574 21.031 -3.348 1 98.94 82 TYR B CA 1
ATOM 2878 C C . TYR B 1 82 ? -6.84 22.469 -2.904 1 98.94 82 TYR B C 1
ATOM 2880 O O . TYR B 1 82 ? -7.562 23.203 -3.576 1 98.94 82 TYR B O 1
ATOM 2888 N N . PHE B 1 83 ? -6.324 22.781 -1.723 1 98.88 83 PHE B N 1
ATOM 2889 C CA . PHE B 1 83 ? -6.281 24.156 -1.236 1 98.88 83 PHE B CA 1
ATOM 2890 C C . PHE B 1 83 ? -5.031 24.391 -0.398 1 98.88 83 PHE B C 1
ATOM 2892 O O . PHE B 1 83 ? -4.332 23.438 -0.032 1 98.88 83 PHE B O 1
ATOM 2899 N N . GLY B 1 84 ? -4.77 25.625 -0.084 1 98.75 84 GLY B N 1
ATOM 2900 C CA . GLY B 1 84 ? -3.604 26.078 0.657 1 98.75 84 GLY B CA 1
ATOM 2901 C C . GLY B 1 84 ? -2.838 27.188 -0.053 1 98.75 84 GLY B C 1
ATOM 2902 O O . GLY B 1 84 ? -2.961 27.344 -1.269 1 98.75 84 GLY B O 1
ATOM 2903 N N . VAL B 1 85 ? -1.99 27.938 0.747 1 98.69 85 VAL B N 1
ATOM 2904 C CA . VAL B 1 85 ? -1.212 29.031 0.183 1 98.69 85 VAL B CA 1
ATOM 2905 C C . VAL B 1 85 ? 0.268 28.828 0.499 1 98.69 85 VAL B C 1
ATOM 2907 O O . VAL B 1 85 ? 0.619 28.078 1.402 1 98.69 85 VAL B O 1
ATOM 2910 N N . GLY B 1 86 ? 1.098 29.5 -0.323 1 98.56 86 GLY B N 1
ATOM 2911 C CA . GLY B 1 86 ? 2.527 29.5 -0.053 1 98.56 86 GLY B CA 1
ATOM 2912 C C . GLY B 1 86 ? 2.9 30.25 1.211 1 98.56 86 GLY B C 1
ATOM 2913 O O . GLY B 1 86 ? 2.309 31.281 1.521 1 98.56 86 GLY B O 1
ATOM 2914 N N . ARG B 1 87 ? 3.9 29.844 1.804 1 98.25 87 ARG B N 1
ATOM 2915 C CA . ARG B 1 87 ? 4.238 30.266 3.156 1 98.25 87 ARG B CA 1
ATOM 2916 C C . ARG B 1 87 ? 4.84 31.672 3.148 1 98.25 87 ARG B C 1
ATOM 2918 O O . ARG B 1 87 ? 4.883 32.344 4.184 1 98.25 87 ARG B O 1
ATOM 2925 N N . ASP B 1 88 ? 5.332 32.125 2.002 1 98.12 88 ASP B N 1
ATOM 2926 C CA . ASP B 1 88 ? 6.172 33.312 2.01 1 98.12 88 ASP B CA 1
ATOM 2927 C C . ASP B 1 88 ? 5.32 34.594 2.027 1 98.12 88 ASP B C 1
ATOM 2929 O O . ASP B 1 88 ? 5.645 35.562 2.73 1 98.12 88 ASP B O 1
ATOM 2933 N N . TYR B 1 89 ? 4.164 34.594 1.271 1 97.56 89 TYR B N 1
ATOM 2934 C CA . TYR B 1 89 ? 3.398 35.812 1.157 1 97.56 89 TYR B CA 1
ATOM 2935 C C . TYR B 1 89 ? 1.902 35.562 1.242 1 97.56 89 TYR B C 1
ATOM 2937 O O . TYR B 1 89 ? 1.088 36.469 1.08 1 97.56 89 TYR B O 1
ATOM 2945 N N . GLY B 1 90 ? 1.556 34.312 1.405 1 97.75 90 GLY B N 1
ATOM 2946 C CA . GLY B 1 90 ? 0.145 33.969 1.504 1 97.75 90 GLY B CA 1
ATOM 2947 C C . GLY B 1 90 ? -0.532 33.812 0.154 1 97.75 90 GLY B C 1
ATOM 2948 O O . GLY B 1 90 ? -1.754 33.969 0.05 1 97.75 90 GLY B O 1
ATOM 2949 N N . ASP B 1 91 ? 0.233 33.688 -0.862 1 97.62 91 ASP B N 1
ATOM 2950 C CA . ASP B 1 91 ? -0.226 33.406 -2.221 1 97.62 91 ASP B CA 1
ATOM 2951 C C . ASP B 1 91 ? 0.435 32.156 -2.781 1 97.62 91 ASP B C 1
ATOM 2953 O O . ASP B 1 91 ? 0.514 31.125 -2.1 1 97.62 91 ASP B O 1
ATOM 2957 N N . GLU B 1 92 ? 0.912 32.125 -3.969 1 98 92 GLU B N 1
ATOM 2958 C CA . GLU B 1 92 ? 1.483 30.922 -4.547 1 98 92 GLU B CA 1
ATOM 2959 C C . GLU B 1 92 ? 2.977 30.812 -4.246 1 98 92 GLU B C 1
ATOM 2961 O O . GLU B 1 92 ? 3.596 29.781 -4.508 1 98 92 GLU B O 1
ATOM 2966 N N . ARG B 1 93 ? 3.596 32.062 -3.824 1 97.25 93 ARG B N 1
ATOM 2967 C CA . ARG B 1 93 ? 5.043 32.094 -3.635 1 97.25 93 ARG B CA 1
ATOM 2968 C C . ARG B 1 93 ? 5.445 31.359 -2.361 1 97.25 93 ARG B C 1
ATOM 2970 O O . ARG B 1 93 ? 4.855 31.562 -1.301 1 97.25 93 ARG B O 1
ATOM 2977 N N . GLY B 1 94 ? 6.445 30.406 -2.562 1 98.31 94 GLY B N 1
ATOM 2978 C CA . GLY B 1 94 ? 6.98 29.625 -1.455 1 98.31 94 GLY B CA 1
ATOM 2979 C C . GLY B 1 94 ? 6.406 28.219 -1.378 1 98.31 94 GLY B C 1
ATOM 2980 O O . GLY B 1 94 ? 5.602 27.828 -2.225 1 98.31 94 GLY B O 1
ATOM 2981 N N . GLU B 1 95 ? 6.91 27.516 -0.342 1 98.62 95 GLU B N 1
ATOM 2982 C CA . GLU B 1 95 ? 6.469 26.141 -0.134 1 98.62 95 GLU B CA 1
ATOM 2983 C C . GLU B 1 95 ? 5.055 26.094 0.441 1 98.62 95 GLU B C 1
ATOM 2985 O O . GLU B 1 95 ? 4.656 26.984 1.197 1 98.62 95 GLU B O 1
ATOM 2990 N N . HIS B 1 96 ? 4.359 25.062 0.076 1 98.81 96 HIS B N 1
ATOM 2991 C CA . HIS B 1 96 ? 2.986 24.875 0.529 1 98.81 96 HIS B CA 1
ATOM 2992 C C . HIS B 1 96 ? 2.887 23.703 1.508 1 98.81 96 HIS B C 1
ATOM 2994 O O . HIS B 1 96 ? 3.598 22.719 1.366 1 98.81 96 HIS B O 1
ATOM 3000 N N . THR B 1 97 ? 2.027 23.859 2.479 1 98.88 97 THR B N 1
ATOM 3001 C CA . THR B 1 97 ? 1.433 22.75 3.207 1 98.88 97 THR B CA 1
ATOM 3002 C C . THR B 1 97 ? 0.033 22.438 2.684 1 98.88 97 THR B C 1
ATOM 3004 O O . THR B 1 97 ? -0.915 22.312 3.461 1 98.88 97 THR B O 1
ATOM 3007 N N . ALA B 1 98 ? -0.13 22.203 1.455 1 98.94 98 ALA B N 1
ATOM 3008 C CA . ALA B 1 98 ? -1.413 22.047 0.775 1 98.94 98 ALA B CA 1
ATOM 3009 C C . ALA B 1 98 ? -2.109 20.75 1.21 1 98.94 98 ALA B C 1
ATOM 3011 O O . ALA B 1 98 ? -1.45 19.766 1.559 1 98.94 98 ALA B O 1
ATOM 3012 N N . ILE B 1 99 ? -3.432 20.797 1.194 1 99 99 ILE B N 1
ATOM 3013 C CA . ILE B 1 99 ? -4.262 19.641 1.46 1 99 99 ILE B CA 1
ATOM 3014 C C . ILE B 1 99 ? -5.055 19.266 0.206 1 99 99 ILE B C 1
ATOM 3016 O O . ILE B 1 99 ? -5.672 20.141 -0.42 1 99 99 ILE B O 1
ATOM 3020 N N . PHE B 1 100 ? -4.949 18.031 -0.172 1 99 100 PHE B N 1
ATOM 3021 C CA . PHE B 1 100 ? -5.719 17.453 -1.267 1 99 100 PHE B CA 1
ATOM 3022 C C . PHE B 1 100 ? -6.855 16.594 -0.732 1 99 100 PHE B C 1
ATOM 3024 O O . PHE B 1 100 ? -6.746 16.016 0.35 1 99 100 PHE B O 1
ATOM 3031 N N . TYR B 1 101 ? -7.934 16.562 -1.507 1 98.94 101 TYR B N 1
ATOM 3032 C CA . TYR B 1 101 ? -9.055 15.727 -1.082 1 98.94 101 TYR B CA 1
ATOM 3033 C C . TYR B 1 101 ? -9.773 15.133 -2.283 1 98.94 101 TYR B C 1
ATOM 3035 O O . TYR B 1 101 ? -9.867 15.766 -3.338 1 98.94 101 TYR B O 1
ATOM 3043 N N . ASP B 1 102 ? -10.242 13.859 -2.141 1 98.88 102 ASP B N 1
ATOM 3044 C CA . ASP B 1 102 ? -11.039 13.172 -3.15 1 98.88 102 ASP B CA 1
ATOM 3045 C C . ASP B 1 102 ? -12.469 13.711 -3.178 1 98.88 102 ASP B C 1
ATOM 3047 O O . ASP B 1 102 ? -13.258 13.438 -2.268 1 98.88 102 ASP B O 1
ATOM 3051 N N . LYS B 1 103 ? -12.859 14.344 -4.266 1 98.62 103 LYS B N 1
ATOM 3052 C CA . LYS B 1 103 ? -14.133 15.039 -4.367 1 98.62 103 LYS B CA 1
ATOM 3053 C C . LYS B 1 103 ? -15.297 14.055 -4.387 1 98.62 103 LYS B C 1
ATOM 3055 O O . LYS B 1 103 ? -16.438 14.43 -4.125 1 98.62 103 LYS B O 1
ATOM 3060 N N . LYS B 1 104 ? -15.016 12.82 -4.691 1 98 104 LYS B N 1
ATOM 3061 C CA . LYS B 1 104 ? -16.062 11.805 -4.742 1 98 104 LYS B CA 1
ATOM 3062 C C . LYS B 1 104 ? -16.359 11.258 -3.352 1 98 104 LYS B C 1
ATOM 3064 O O . LYS B 1 104 ? -17.391 10.617 -3.141 1 98 104 LYS B O 1
ATOM 3069 N N . ARG B 1 105 ? -15.461 11.562 -2.441 1 98.06 105 ARG B N 1
ATOM 3070 C CA . ARG B 1 105 ? -15.586 10.945 -1.124 1 98.06 105 ARG B CA 1
ATOM 3071 C C . ARG B 1 105 ? -15.945 11.984 -0.067 1 98.06 105 ARG B C 1
ATOM 3073 O O . ARG B 1 105 ? -16.688 11.688 0.876 1 98.06 105 ARG B O 1
ATOM 3080 N N . VAL B 1 106 ? -15.391 13.227 -0.231 1 98.69 106 VAL B N 1
ATOM 3081 C CA . VAL B 1 106 ? -15.633 14.25 0.778 1 98.69 106 VAL B CA 1
ATOM 3082 C C . VAL B 1 106 ? -15.852 15.602 0.1 1 98.69 106 VAL B C 1
ATOM 3084 O O . VAL B 1 106 ? -15.406 15.82 -1.027 1 98.69 106 VAL B O 1
ATOM 3087 N N . LYS B 1 107 ? -16.5 16.406 0.864 1 98.75 107 LYS B N 1
ATOM 3088 C CA . LYS B 1 107 ? -16.75 17.781 0.443 1 98.75 107 LYS B CA 1
ATOM 3089 C C . LYS B 1 107 ? -16.031 18.766 1.364 1 98.75 107 LYS B C 1
ATOM 3091 O O . LYS B 1 107 ? -16.094 18.641 2.588 1 98.75 107 LYS B O 1
ATOM 3096 N N . LEU B 1 108 ? -15.383 19.75 0.758 1 98.88 108 LEU B N 1
ATOM 3097 C CA . LEU B 1 108 ? -14.75 20.812 1.528 1 98.88 108 LEU B CA 1
ATOM 3098 C C . LEU B 1 108 ? -15.766 21.875 1.925 1 98.88 108 LEU B C 1
ATOM 3100 O O . LEU B 1 108 ? -16.453 22.438 1.066 1 98.88 108 LEU B O 1
ATOM 3104 N N . ILE B 1 109 ? -15.836 22.188 3.199 1 98.75 109 ILE B N 1
ATOM 3105 C CA . ILE B 1 109 ? -16.828 23.125 3.719 1 98.75 109 ILE B CA 1
ATOM 3106 C C . ILE B 1 109 ? -16.172 24.484 3.988 1 98.75 109 ILE B C 1
ATOM 3108 O O . ILE B 1 109 ? -16.75 25.531 3.705 1 98.75 109 ILE B O 1
ATOM 3112 N N . GLU B 1 110 ? -15.031 24.406 4.637 1 98.5 110 GLU B N 1
ATOM 3113 C CA . GLU B 1 110 ? -14.25 25.578 5.012 1 98.5 110 GLU B CA 1
ATOM 3114 C C . GLU B 1 110 ? -12.758 25.281 4.984 1 98.5 110 GLU B C 1
ATOM 3116 O O . GLU B 1 110 ? -12.336 24.141 5.195 1 98.5 110 GLU B O 1
ATOM 3121 N N . GLN B 1 111 ? -11.992 26.328 4.652 1 98.56 111 GLN B N 1
ATOM 3122 C CA . GLN B 1 111 ? -10.547 26.156 4.66 1 98.56 111 GLN B CA 1
ATOM 3123 C C . GLN B 1 111 ? -9.836 27.453 5.004 1 98.56 111 GLN B C 1
ATOM 3125 O O . GLN B 1 111 ? -10.398 28.531 4.824 1 98.56 111 GLN B O 1
ATOM 3130 N N . SER B 1 112 ? -8.648 27.312 5.527 1 98.62 112 SER B N 1
ATOM 3131 C CA . SER B 1 112 ? -7.766 28.453 5.762 1 98.62 112 SER B CA 1
ATOM 3132 C C . SER B 1 112 ? -6.344 28 6.066 1 98.62 112 SER B C 1
ATOM 3134 O O . SER B 1 112 ? -6.066 26.797 6.121 1 98.62 112 SER B O 1
ATOM 3136 N N . THR B 1 113 ? -5.449 28.969 6.043 1 98.81 113 THR B N 1
ATOM 3137 C CA . THR B 1 113 ? -4.059 28.766 6.43 1 98.81 113 THR B CA 1
ATOM 3138 C C . THR B 1 113 ? -3.631 29.812 7.461 1 98.81 113 THR B C 1
ATOM 3140 O O . THR B 1 113 ? -3.992 30.984 7.355 1 98.81 113 THR B O 1
ATOM 3143 N N . PHE B 1 114 ? -2.904 29.359 8.484 1 98.81 114 PHE B N 1
ATOM 3144 C CA . PHE B 1 114 ? -2.303 30.297 9.414 1 98.81 114 PHE B CA 1
ATOM 3145 C C . PHE B 1 114 ? -0.809 30.031 9.562 1 98.81 114 PHE B C 1
ATOM 3147 O O . PHE B 1 114 ? -0.324 28.953 9.211 1 98.81 114 PHE B O 1
ATOM 3154 N N . TRP B 1 115 ? -0.081 31.062 9.992 1 98.81 115 TRP B N 1
ATOM 3155 C CA . TRP B 1 115 ? 1.367 30.969 10.148 1 98.81 115 TRP B CA 1
ATOM 3156 C C . TRP B 1 115 ? 1.741 30.625 11.578 1 98.81 115 TRP B C 1
ATOM 3158 O O . TRP B 1 115 ? 1.101 31.078 12.531 1 98.81 115 TRP B O 1
ATOM 3168 N N . LEU B 1 116 ? 2.773 29.797 11.742 1 98.69 116 LEU B N 1
ATOM 3169 C CA . LEU B 1 116 ? 3.27 29.391 13.047 1 98.69 116 LEU B CA 1
ATOM 3170 C C . LEU B 1 116 ? 4.172 30.469 13.648 1 98.69 116 LEU B C 1
ATOM 3172 O O . LEU B 1 116 ? 5.395 30.312 13.68 1 98.69 116 LEU B O 1
ATOM 3176 N N . SER B 1 117 ? 3.48 31.422 14.18 1 98.25 117 SER B N 1
ATOM 3177 C CA . SER B 1 117 ? 4.156 32.594 14.734 1 98.25 117 SER B CA 1
ATOM 3178 C C . SER B 1 117 ? 3.266 33.344 15.727 1 98.25 117 SER B C 1
ATOM 3180 O O . SER B 1 117 ? 2.166 32.875 16.047 1 98.25 117 SER B O 1
ATOM 3182 N N . LEU B 1 118 ? 3.77 34.438 16.234 1 97.44 118 LEU B N 1
ATOM 3183 C CA . LEU B 1 118 ? 3.004 35.25 17.172 1 97.44 118 LEU B CA 1
ATOM 3184 C C . LEU B 1 118 ? 1.954 36.062 16.422 1 97.44 118 LEU B C 1
ATOM 3186 O O . LEU B 1 118 ? 1.055 36.656 17.047 1 97.44 118 LEU B O 1
ATOM 3190 N N . THR B 1 119 ? 1.976 36.156 15.148 1 97.69 119 THR B N 1
ATOM 3191 C CA . THR B 1 119 ? 0.988 36.781 14.289 1 97.69 119 THR B CA 1
ATOM 3192 C C . THR B 1 119 ? 0.498 35.812 13.219 1 97.69 119 THR B C 1
ATOM 3194 O O . THR B 1 119 ? 0.729 36.031 12.023 1 97.69 119 THR B O 1
ATOM 3197 N N . PRO B 1 120 ? -0.238 34.875 13.617 1 98 120 PRO B N 1
ATOM 3198 C CA . PRO B 1 120 ? -0.548 33.75 12.758 1 98 120 PRO B CA 1
ATOM 3199 C C . PRO B 1 120 ? -1.467 34.094 11.594 1 98 120 PRO B C 1
ATOM 3201 O O . PRO B 1 120 ? -1.643 33.281 10.672 1 98 120 PRO B O 1
ATOM 3204 N N . ASP B 1 121 ? -2.041 35.312 11.5 1 97.38 121 ASP B N 1
ATOM 3205 C CA . ASP B 1 121 ? -3.023 35.656 10.484 1 97.38 121 ASP B CA 1
ATOM 3206 C C . ASP B 1 121 ? -2.346 36.281 9.258 1 97.38 121 ASP B C 1
ATOM 3208 O O . ASP B 1 121 ? -3.01 36.594 8.273 1 97.38 121 ASP B O 1
ATOM 3212 N N . LYS B 1 122 ? -0.977 36.438 9.32 1 97.38 122 LYS B N 1
ATOM 3213 C CA . LYS B 1 122 ? -0.219 36.938 8.18 1 97.38 122 LYS B CA 1
ATOM 3214 C C . LYS B 1 122 ? 1.14 36.25 8.07 1 97.38 122 LYS B C 1
ATOM 3216 O O . LYS B 1 122 ? 1.661 35.719 9.055 1 97.38 122 LYS B O 1
ATOM 3221 N N . PRO B 1 123 ? 1.688 36.312 6.855 1 97.94 123 PRO B N 1
ATOM 3222 C CA . PRO B 1 123 ? 3.023 35.719 6.707 1 97.94 123 PRO B CA 1
ATOM 3223 C C . PRO B 1 123 ? 4.027 36.281 7.715 1 97.94 123 PRO B C 1
ATOM 3225 O O . PRO B 1 123 ? 4.211 37.5 7.805 1 97.94 123 PRO B O 1
ATOM 3228 N N . SER B 1 124 ? 4.617 35.344 8.492 1 97.19 124 SER B N 1
ATOM 3229 C CA . SER B 1 124 ? 5.547 35.75 9.547 1 97.19 124 SER B CA 1
ATOM 3230 C C . SER B 1 124 ? 6.359 34.562 10.047 1 97.19 124 SER B C 1
ATOM 3232 O O . SER B 1 124 ? 5.965 33.406 9.852 1 97.19 124 SER B O 1
ATOM 3234 N N . LYS B 1 125 ? 7.488 34.906 10.609 1 95.81 125 LYS B N 1
ATOM 3235 C CA . LYS B 1 125 ? 8.312 33.906 11.289 1 95.81 125 LYS B CA 1
ATOM 3236 C C . LYS B 1 125 ? 8.062 33.906 12.797 1 95.81 125 LYS B C 1
ATOM 3238 O O . LYS B 1 125 ? 7.902 34.969 13.398 1 95.81 125 LYS B O 1
ATOM 3243 N N . GLY B 1 126 ? 8.078 32.719 13.305 1 93.75 126 GLY B N 1
ATOM 3244 C CA . GLY B 1 126 ? 7.867 32.625 14.742 1 93.75 126 GLY B CA 1
ATOM 3245 C C . GLY B 1 126 ? 9.148 32.375 15.516 1 93.75 126 GLY B C 1
ATOM 3246 O O . GLY B 1 126 ? 9.969 31.547 15.117 1 93.75 126 GLY B O 1
ATOM 3247 N N . TRP B 1 127 ? 9.312 33.156 16.594 1 96.75 127 TRP B N 1
ATOM 3248 C CA . TRP B 1 127 ? 10.352 32.875 17.578 1 96.75 127 TRP B CA 1
ATOM 3249 C C . TRP B 1 127 ? 11.719 32.75 16.906 1 96.75 127 TRP B C 1
ATOM 3251 O O . TRP B 1 127 ? 12.211 33.719 16.297 1 96.75 127 TRP B O 1
ATOM 3261 N N . ASP B 1 128 ? 12.383 31.562 17.016 1 96.75 128 ASP B N 1
ATOM 3262 C CA . ASP B 1 128 ? 13.719 31.391 16.469 1 96.75 128 ASP B CA 1
ATOM 3263 C C . ASP B 1 128 ? 13.672 30.609 15.156 1 96.75 128 ASP B C 1
ATOM 3265 O O . ASP B 1 128 ? 14.68 30.016 14.734 1 96.75 128 ASP B O 1
ATOM 3269 N N . ALA B 1 129 ? 12.492 30.609 14.523 1 96.19 129 ALA B N 1
ATOM 3270 C CA . ALA B 1 129 ? 12.352 29.891 13.258 1 96.19 129 ALA B CA 1
ATOM 3271 C C . ALA B 1 129 ? 13.25 30.5 12.18 1 96.19 129 ALA B C 1
ATOM 3273 O O . ALA B 1 129 ? 13.438 31.703 12.133 1 96.19 129 ALA B O 1
ATOM 3274 N N . ALA B 1 130 ? 13.789 29.641 11.297 1 96 130 ALA B N 1
ATOM 3275 C CA . ALA B 1 130 ? 14.602 30.094 10.172 1 96 130 ALA B CA 1
ATOM 3276 C C . ALA B 1 130 ? 13.734 30.594 9.023 1 96 130 ALA B C 1
ATOM 3278 O O . ALA B 1 130 ? 14.141 31.453 8.25 1 96 130 ALA B O 1
ATOM 3279 N N . LEU B 1 131 ? 12.531 30.016 8.883 1 96.12 131 LEU B N 1
ATOM 3280 C CA . LEU B 1 131 ? 11.609 30.281 7.789 1 96.12 131 LEU B CA 1
ATOM 3281 C C . LEU B 1 131 ? 10.188 30.453 8.305 1 96.12 131 LEU B C 1
ATOM 3283 O O . LEU B 1 131 ? 9.844 29.938 9.375 1 96.12 131 LEU B O 1
ATOM 3287 N N . PRO B 1 132 ? 9.367 31.25 7.516 1 97.75 132 PRO B N 1
ATOM 3288 C CA . PRO B 1 132 ? 7.941 31.141 7.828 1 97.75 132 PRO B CA 1
ATOM 3289 C C . PRO B 1 132 ? 7.402 29.719 7.676 1 97.75 132 PRO B C 1
ATOM 3291 O O . PRO B 1 132 ? 7.746 29.031 6.715 1 97.75 132 PRO B O 1
ATOM 3294 N N . ARG B 1 133 ? 6.691 29.328 8.633 1 98.69 133 ARG B N 1
ATOM 3295 C CA . ARG B 1 133 ? 6.043 28.016 8.609 1 98.69 133 ARG B CA 1
ATOM 3296 C C . ARG B 1 133 ? 4.531 28.156 8.766 1 98.69 133 ARG B C 1
ATOM 3298 O O . ARG B 1 133 ? 4.055 29.078 9.422 1 98.69 133 ARG B O 1
ATOM 3305 N N . THR B 1 134 ? 3.795 27.25 8.148 1 98.81 134 THR B N 1
ATOM 3306 C CA . THR B 1 134 ? 2.344 27.375 8.094 1 98.81 134 THR B CA 1
ATOM 3307 C C . THR B 1 134 ? 1.663 26.094 8.547 1 98.81 134 THR B C 1
ATOM 3309 O O . THR B 1 134 ? 2.305 25.047 8.641 1 98.81 134 THR B O 1
ATOM 3312 N N . CYS B 1 135 ? 0.442 26.219 8.898 1 98.94 135 CYS B N 1
ATOM 3313 C CA . CYS B 1 135 ? -0.527 25.141 9.07 1 98.94 135 CYS B CA 1
ATOM 3314 C C . CYS B 1 135 ? -1.801 25.438 8.281 1 98.94 135 CYS B C 1
ATOM 3316 O O . CYS B 1 135 ? -2.473 26.438 8.523 1 98.94 135 CYS B O 1
ATOM 3318 N N . THR B 1 136 ? -2.094 24.562 7.324 1 98.94 136 THR B N 1
ATOM 3319 C CA . THR B 1 136 ? -3.314 24.625 6.531 1 98.94 136 THR B CA 1
ATOM 3320 C C . THR B 1 136 ? -4.383 23.703 7.098 1 98.94 136 THR B C 1
ATOM 3322 O O . THR B 1 136 ? -4.078 22.578 7.512 1 98.94 136 THR B O 1
ATOM 3325 N N . TYR B 1 137 ? -5.664 24.219 7.129 1 98.94 137 TYR B N 1
ATOM 3326 C CA . TYR B 1 137 ? -6.691 23.328 7.645 1 98.94 137 TYR B CA 1
ATOM 3327 C C . TYR B 1 137 ? -7.973 23.438 6.832 1 98.94 137 TYR B C 1
ATOM 3329 O O . TYR B 1 137 ? -8.203 24.438 6.156 1 98.94 137 TYR B O 1
ATOM 3337 N N . GLY B 1 138 ? -8.781 22.328 6.848 1 98.88 138 GLY B N 1
ATOM 3338 C CA . GLY B 1 138 ? -10.094 22.297 6.238 1 98.88 138 GLY B CA 1
ATOM 3339 C C . GLY B 1 138 ? -11.109 21.5 7.051 1 98.88 138 GLY B C 1
ATOM 3340 O O . GLY B 1 138 ? -10.734 20.609 7.809 1 98.88 138 GLY B O 1
ATOM 3341 N N . ILE B 1 139 ? -12.359 21.969 6.961 1 98.88 139 ILE B N 1
ATOM 3342 C CA . ILE B 1 139 ? -13.492 21.188 7.449 1 98.88 139 ILE B CA 1
ATOM 3343 C C . ILE B 1 139 ? -14.117 20.406 6.293 1 98.88 139 ILE B C 1
ATOM 3345 O O . ILE B 1 139 ? -14.414 20.984 5.238 1 98.88 139 ILE B O 1
ATOM 3349 N N . PHE B 1 140 ? -14.297 19.141 6.543 1 98.88 140 PHE B N 1
ATOM 3350 C CA . PHE B 1 140 ? -14.812 18.266 5.488 1 98.88 140 PHE B CA 1
ATOM 3351 C C . PHE B 1 140 ? -16.109 17.594 5.926 1 98.88 140 PHE B C 1
ATOM 3353 O O . PHE B 1 140 ? -16.328 17.375 7.117 1 98.88 140 PHE B O 1
ATOM 3360 N N . GLU B 1 141 ? -16.875 17.344 4.906 1 98.5 141 GLU B N 1
ATOM 3361 C CA . GLU B 1 141 ? -18.094 16.562 5.062 1 98.5 141 GLU B CA 1
ATOM 3362 C C . GLU B 1 141 ? -18.016 15.273 4.246 1 98.5 141 GLU B C 1
ATOM 3364 O O . GLU B 1 141 ? -17.719 15.305 3.053 1 98.5 141 GLU B O 1
ATOM 3369 N N . ASN B 1 142 ? -18.234 14.141 4.945 1 98 142 ASN B N 1
ATOM 3370 C CA . ASN B 1 142 ? -18.281 12.867 4.238 1 98 142 ASN B CA 1
ATOM 3371 C C . ASN B 1 142 ? -19.516 12.781 3.332 1 98 142 ASN B C 1
ATOM 3373 O O . ASN B 1 142 ? -20.641 12.992 3.783 1 98 142 ASN B O 1
ATOM 3377 N N . ASN B 1 143 ? -19.328 12.352 2.105 1 97.12 143 ASN B N 1
ATOM 3378 C CA . ASN B 1 143 ? -20.422 12.352 1.13 1 97.12 143 ASN B CA 1
ATOM 3379 C C . ASN B 1 143 ? -21.438 11.258 1.432 1 97.12 143 ASN B C 1
ATOM 3381 O O . ASN B 1 143 ? -22.609 11.367 1.055 1 97.12 143 ASN B O 1
ATOM 3385 N N . ASN B 1 144 ? -21.016 10.227 2.1 1 94.06 144 ASN B N 1
ATOM 3386 C CA . ASN B 1 144 ? -21.875 9.07 2.318 1 94.06 144 ASN B CA 1
ATOM 3387 C C . ASN B 1 144 ? -22.906 9.336 3.408 1 94.06 144 ASN B C 1
ATOM 3389 O O . ASN B 1 144 ? -24.062 8.898 3.305 1 94.06 144 ASN B O 1
ATOM 3393 N N . ASP B 1 145 ? -22.484 10.086 4.484 1 94.75 145 ASP B N 1
ATOM 3394 C CA . ASP B 1 145 ? -23.422 10.172 5.605 1 94.75 145 ASP B CA 1
ATOM 3395 C C . ASP B 1 145 ? -23.5 11.594 6.152 1 94.75 145 ASP B C 1
ATOM 3397 O O . ASP B 1 145 ? -24.234 11.859 7.102 1 94.75 145 ASP B O 1
ATOM 3401 N N . GLY B 1 146 ? -22.641 12.445 5.691 1 96.38 146 GLY B N 1
ATOM 3402 C CA . GLY B 1 146 ? -22.719 13.844 6.094 1 96.38 146 GLY B CA 1
ATOM 3403 C C . GLY B 1 146 ? -21.906 14.148 7.34 1 96.38 146 GLY B C 1
ATOM 3404 O O . GLY B 1 146 ? -21.828 15.305 7.77 1 96.38 146 GLY B O 1
ATOM 3405 N N . ALA B 1 147 ? -21.219 13.117 7.898 1 96.94 147 ALA B N 1
ATOM 3406 C CA . ALA B 1 147 ? -20.391 13.367 9.07 1 96.94 147 ALA B CA 1
ATOM 3407 C C . ALA B 1 147 ? -19.219 14.273 8.727 1 96.94 147 ALA B C 1
ATOM 3409 O O . ALA B 1 147 ? -18.625 14.156 7.652 1 96.94 147 ALA B O 1
ATOM 3410 N N . ARG B 1 148 ? -18.828 15.117 9.727 1 97.94 148 ARG B N 1
ATOM 3411 C CA . ARG B 1 148 ? -17.797 16.109 9.438 1 97.94 148 ARG B CA 1
ATOM 3412 C C . ARG B 1 148 ? -16.531 15.82 10.234 1 97.94 148 ARG B C 1
ATOM 3414 O O . ARG B 1 148 ? -16.578 15.164 11.273 1 97.94 148 ARG B O 1
ATOM 3421 N N . PHE B 1 149 ? -15.422 16.281 9.734 1 98.69 149 PHE B N 1
ATOM 3422 C CA . PHE B 1 149 ? -14.117 16.203 10.391 1 98.69 149 PHE B CA 1
ATOM 3423 C C . PHE B 1 149 ? -13.195 17.312 9.906 1 98.69 149 PHE B C 1
ATOM 3425 O O . PHE B 1 149 ? -13.484 17.984 8.906 1 98.69 149 PHE B O 1
ATOM 3432 N N . MET B 1 150 ? -12.148 17.562 10.688 1 98.88 150 MET B N 1
ATOM 3433 C CA . MET B 1 150 ? -11.156 18.562 10.32 1 98.88 150 MET B CA 1
ATOM 3434 C C . MET B 1 150 ? -9.805 17.922 10.055 1 98.88 150 MET B C 1
ATOM 3436 O O . MET B 1 150 ? -9.438 16.953 10.711 1 98.88 150 MET B O 1
ATOM 3440 N N . VAL B 1 151 ? -9.133 18.5 9.094 1 98.94 151 VAL B N 1
ATOM 3441 C CA . VAL B 1 151 ? -7.746 18.125 8.836 1 98.94 151 VAL B CA 1
ATOM 3442 C C . VAL B 1 151 ? -6.852 19.359 8.898 1 98.94 151 VAL B C 1
ATOM 3444 O O . VAL B 1 151 ? -7.156 20.391 8.289 1 98.94 151 VAL B O 1
ATOM 3447 N N . PHE B 1 152 ? -5.793 19.234 9.695 1 99 152 PHE B N 1
ATOM 3448 C CA . PHE B 1 152 ? -4.711 20.203 9.758 1 99 152 PHE B CA 1
ATOM 3449 C C . PHE B 1 152 ? -3.42 19.609 9.203 1 99 152 PHE B C 1
ATOM 3451 O O . PHE B 1 152 ? -3.072 18.469 9.508 1 99 152 PHE B O 1
ATOM 3458 N N . ASN B 1 153 ? -2.727 20.344 8.352 1 99 153 ASN B N 1
ATOM 3459 C CA . ASN B 1 153 ? -1.457 19.922 7.77 1 99 153 ASN B CA 1
ATOM 3460 C C . ASN B 1 153 ? -0.368 20.969 7.98 1 99 153 ASN B C 1
ATOM 3462 O O . ASN B 1 153 ? -0.561 22.141 7.656 1 99 153 ASN B O 1
ATOM 3466 N N . THR B 1 154 ? 0.802 20.484 8.492 1 98.94 154 THR B N 1
ATOM 3467 C CA . THR B 1 154 ? 1.796 21.469 8.891 1 98.94 154 THR B CA 1
ATOM 3468 C C . THR B 1 154 ? 3.203 21 8.523 1 98.94 154 THR B C 1
ATOM 3470 O O . THR B 1 154 ? 3.389 19.875 8.07 1 98.94 154 THR B O 1
ATOM 3473 N N . HIS B 1 155 ? 4.176 21.922 8.586 1 98.88 155 HIS B N 1
ATOM 3474 C CA . HIS B 1 155 ? 5.609 21.719 8.438 1 98.88 155 HIS B CA 1
ATOM 3475 C C . HIS B 1 155 ? 6.402 22.578 9.406 1 98.88 155 HIS B C 1
ATOM 3477 O O . HIS B 1 155 ? 6.426 23.797 9.281 1 98.88 155 HIS B O 1
ATOM 3483 N N . PHE B 1 156 ? 7.016 21.906 10.352 1 98.5 156 PHE B N 1
ATOM 3484 C CA . PHE B 1 156 ? 7.73 22.625 11.398 1 98.5 156 PHE B CA 1
ATOM 3485 C C . PHE B 1 156 ? 9.094 23.094 10.906 1 98.5 156 PHE B C 1
ATOM 3487 O O . PHE B 1 156 ? 9.641 22.531 9.953 1 98.5 156 PHE B O 1
ATOM 3494 N N . ASP B 1 157 ? 9.586 24.094 11.633 1 95.81 157 ASP B N 1
ATOM 3495 C CA . ASP B 1 157 ? 10.906 24.625 11.328 1 95.81 157 ASP B CA 1
ATOM 3496 C C . ASP B 1 157 ? 12 23.594 11.609 1 95.81 157 ASP B C 1
ATOM 3498 O O . ASP B 1 157 ? 11.914 22.859 12.594 1 95.81 157 ASP B O 1
ATOM 3502 N N . HIS B 1 158 ? 13.078 23.641 10.82 1 92.31 158 HIS B N 1
ATOM 3503 C CA . HIS B 1 158 ? 14.117 22.625 10.945 1 92.31 158 HIS B CA 1
ATOM 3504 C C . HIS B 1 158 ? 15.266 23.109 11.82 1 92.31 158 HIS B C 1
ATOM 3506 O O . HIS B 1 158 ? 16.172 22.344 12.156 1 92.31 158 HIS B O 1
ATOM 3512 N N . VAL B 1 159 ? 15.203 24.375 12.211 1 88.69 159 VAL B N 1
ATOM 3513 C CA . VAL B 1 159 ? 16.328 24.953 12.945 1 88.69 159 VAL B CA 1
ATOM 3514 C C . VAL B 1 159 ? 15.883 25.344 14.352 1 88.69 159 VAL B C 1
ATOM 3516 O O . VAL B 1 159 ? 16.5 24.953 15.344 1 88.69 159 VAL B O 1
ATOM 3519 N N . GLY B 1 160 ? 14.805 26.062 14.438 1 91.81 160 GLY B N 1
ATOM 3520 C CA . GLY B 1 160 ? 14.367 26.672 15.68 1 91.81 160 GLY B CA 1
ATOM 3521 C C . GLY B 1 160 ? 13.805 25.672 16.672 1 91.81 160 GLY B C 1
ATOM 3522 O O . GLY B 1 160 ? 12.781 25.031 16.406 1 91.81 160 GLY B O 1
ATOM 3523 N N . VAL B 1 161 ? 14.406 25.594 17.797 1 93 161 VAL B N 1
ATOM 3524 C CA . VAL B 1 161 ? 13.969 24.656 18.828 1 93 161 VAL B CA 1
ATOM 3525 C C . VAL B 1 161 ? 12.719 25.188 19.516 1 93 161 VAL B C 1
ATOM 3527 O O . VAL B 1 161 ? 11.719 24.469 19.641 1 93 161 VAL B O 1
ATOM 3530 N N . LYS B 1 162 ? 12.781 26.406 19.906 1 95.44 162 LYS B N 1
ATOM 3531 C CA . LYS B 1 162 ? 11.625 27.031 20.547 1 95.44 162 LYS B CA 1
ATOM 3532 C C . LYS B 1 162 ? 10.445 27.125 19.578 1 95.44 162 LYS B C 1
ATOM 3534 O O . LYS B 1 162 ? 9.297 26.906 19.984 1 95.44 162 LYS B O 1
ATOM 3539 N N . ALA B 1 163 ? 10.734 27.422 18.391 1 96.19 163 ALA B N 1
ATOM 3540 C CA . ALA B 1 163 ? 9.703 27.531 17.359 1 96.19 163 ALA B CA 1
ATOM 3541 C C . ALA B 1 163 ? 8.914 26.234 17.25 1 96.19 163 ALA B C 1
ATOM 3543 O O . ALA B 1 163 ? 7.688 26.25 17.109 1 96.19 163 ALA B O 1
ATOM 3544 N N . ARG B 1 164 ? 9.602 25.156 17.312 1 96 164 ARG B N 1
ATOM 3545 C CA . ARG B 1 164 ? 8.922 23.859 17.172 1 96 164 ARG B CA 1
ATOM 3546 C C . ARG B 1 164 ? 8.008 23.594 18.359 1 96 164 ARG B C 1
ATOM 3548 O O . ARG B 1 164 ? 6.859 23.188 18.188 1 96 164 ARG B O 1
ATOM 3555 N N . GLU B 1 165 ? 8.492 23.844 19.484 1 96.19 165 GLU B N 1
ATOM 3556 C CA . GLU B 1 165 ? 7.668 23.625 20.672 1 96.19 165 GLU B CA 1
ATOM 3557 C C . GLU B 1 165 ? 6.465 24.562 20.688 1 96.19 165 GLU B C 1
ATOM 3559 O O . GLU B 1 165 ? 5.34 24.141 20.953 1 96.19 165 GLU B O 1
ATOM 3564 N N . GLU B 1 166 ? 6.715 25.812 20.422 1 97.88 166 GLU B N 1
ATOM 3565 C CA . GLU B 1 166 ? 5.641 26.797 20.438 1 97.88 166 GLU B CA 1
ATOM 3566 C C . GLU B 1 166 ? 4.648 26.547 19.312 1 97.88 166 GLU B C 1
ATOM 3568 O O . GLU B 1 166 ? 3.453 26.828 19.453 1 97.88 166 GLU B O 1
ATOM 3573 N N . SER B 1 167 ? 5.105 26.062 18.234 1 98.56 167 SER B N 1
ATOM 3574 C CA . SER B 1 167 ? 4.219 25.719 17.125 1 98.56 167 SER B CA 1
ATOM 3575 C C . SER B 1 167 ? 3.219 24.641 17.531 1 98.56 167 SER B C 1
ATOM 3577 O O . SER B 1 167 ? 2.039 24.719 17.188 1 98.56 167 SER B O 1
ATOM 3579 N N . SER B 1 168 ? 3.703 23.625 18.25 1 98.56 168 SER B N 1
ATOM 3580 C CA . SER B 1 168 ? 2.805 22.594 18.766 1 98.56 168 SER B CA 1
ATOM 3581 C C . SER B 1 168 ? 1.697 23.203 19.625 1 98.56 168 SER B C 1
ATOM 3583 O O . SER B 1 168 ? 0.518 22.906 19.422 1 98.56 168 SER B O 1
ATOM 3585 N N . LYS B 1 169 ? 2.057 24.062 20.516 1 98.56 169 LYS B N 1
ATOM 3586 C CA . LYS B 1 169 ? 1.093 24.719 21.391 1 98.56 169 LYS B CA 1
ATOM 3587 C C . LYS B 1 169 ? 0.115 25.578 20.594 1 98.56 169 LYS B C 1
ATOM 3589 O O . LYS B 1 169 ? -1.09 25.562 20.859 1 98.56 169 LYS B O 1
ATOM 3594 N N . LEU B 1 170 ? 0.646 26.281 19.672 1 98.75 170 LEU B N 1
ATOM 3595 C CA . LEU B 1 170 ? -0.189 27.156 18.859 1 98.75 170 LEU B CA 1
ATOM 3596 C C . LEU B 1 170 ? -1.21 26.344 18.062 1 98.75 170 LEU B C 1
ATOM 3598 O O . LEU B 1 170 ? -2.381 26.734 17.984 1 98.75 170 LEU B O 1
ATOM 3602 N N . ILE B 1 171 ? -0.801 25.266 17.484 1 98.88 171 ILE B N 1
ATOM 3603 C CA . ILE B 1 171 ? -1.7 24.438 16.672 1 98.88 171 ILE B CA 1
ATOM 3604 C C . ILE B 1 171 ? -2.82 23.891 17.562 1 98.88 171 ILE B C 1
ATOM 3606 O O . ILE B 1 171 ? -3.992 23.922 17.172 1 98.88 171 ILE B O 1
ATOM 3610 N N . LEU B 1 172 ? -2.467 23.406 18.75 1 98.75 172 LEU B N 1
ATOM 3611 C CA . LEU B 1 172 ? -3.48 22.891 19.656 1 98.75 172 LEU B CA 1
ATOM 3612 C C . LEU B 1 172 ? -4.457 23.984 20.062 1 98.75 172 LEU B C 1
ATOM 3614 O O . LEU B 1 172 ? -5.664 23.75 20.156 1 98.75 172 LEU B O 1
ATOM 3618 N N . GLU B 1 173 ? -3.949 25.156 20.297 1 98.62 173 GLU B N 1
ATOM 3619 C CA . GLU B 1 173 ? -4.805 26.297 20.609 1 98.62 173 GLU B CA 1
ATOM 3620 C C . GLU B 1 173 ? -5.742 26.625 19.453 1 98.62 173 GLU B C 1
ATOM 3622 O O . GLU B 1 173 ? -6.934 26.859 19.656 1 98.62 173 GLU B O 1
ATOM 3627 N N . LYS B 1 174 ? -5.211 26.641 18.281 1 98.69 174 LYS B N 1
ATOM 3628 C CA . LYS B 1 174 ? -6.004 26.938 17.094 1 98.69 174 LYS B CA 1
ATOM 3629 C C . LYS B 1 174 ? -7.066 25.875 16.859 1 98.69 174 LYS B C 1
ATOM 3631 O O . LYS B 1 174 ? -8.188 26.188 16.453 1 98.69 174 LYS B O 1
ATOM 3636 N N . ILE B 1 175 ? -6.703 24.625 17.047 1 98.75 175 ILE B N 1
ATOM 3637 C CA . ILE B 1 175 ? -7.68 23.547 16.922 1 98.75 175 ILE B CA 1
ATOM 3638 C C . ILE B 1 175 ? -8.867 23.812 17.844 1 98.75 175 ILE B C 1
ATOM 3640 O O . ILE B 1 175 ? -10.023 23.703 17.422 1 98.75 175 ILE B O 1
ATOM 3644 N N . LYS B 1 176 ? -8.609 24.188 19.047 1 97.94 176 LYS B N 1
ATOM 3645 C CA . LYS B 1 176 ? -9.672 24.469 20.016 1 97.94 176 LYS B CA 1
ATOM 3646 C C . LYS B 1 176 ? -10.484 25.688 19.594 1 97.94 176 LYS B C 1
ATOM 3648 O O . LYS B 1 176 ? -11.711 25.688 19.688 1 97.94 176 LYS B O 1
ATOM 3653 N N . GLU B 1 177 ? -9.82 26.672 19.125 1 98.12 177 GLU B N 1
ATOM 3654 C CA . GLU B 1 177 ? -10.445 27.922 18.734 1 98.12 177 GLU B CA 1
ATOM 3655 C C . GLU B 1 177 ? -11.336 27.734 17.5 1 98.12 177 GLU B C 1
ATOM 3657 O O . GLU B 1 177 ? -12.438 28.281 17.422 1 98.12 177 GLU B O 1
ATOM 3662 N N . LEU B 1 178 ? -10.82 26.984 16.562 1 98.06 178 LEU B N 1
ATOM 3663 C CA . LEU B 1 178 ? -11.461 26.891 15.258 1 98.06 178 LEU B CA 1
ATOM 3664 C C . LEU B 1 178 ? -12.516 25.797 15.25 1 98.06 178 LEU B C 1
ATOM 3666 O O . LEU B 1 178 ? -13.406 25.781 14.391 1 98.06 178 LEU B O 1
ATOM 3670 N N . ASN B 1 179 ? -12.383 24.859 16.125 1 98 179 ASN B N 1
ATOM 3671 C CA . ASN B 1 179 ? -13.281 23.719 16.156 1 98 179 ASN B CA 1
ATOM 3672 C C . ASN B 1 179 ? -14.438 23.953 17.125 1 98 179 ASN B C 1
ATOM 3674 O O . ASN B 1 179 ? -14.594 23.203 18.094 1 98 179 ASN B O 1
ATOM 3678 N N . MET B 1 180 ? -15.328 24.797 16.781 1 95.88 180 MET B N 1
ATOM 3679 C CA . MET B 1 180 ? -16.422 25.203 17.672 1 95.88 180 MET B CA 1
ATOM 3680 C C . MET B 1 180 ? -17.469 24.094 17.797 1 95.88 180 MET B C 1
ATOM 3682 O O . MET B 1 180 ? -18.188 24.016 18.781 1 95.88 180 MET B O 1
ATOM 3686 N N . GLU B 1 181 ? -17.562 23.203 16.828 1 97 181 GLU B N 1
ATOM 3687 C CA . GLU B 1 181 ? -18.594 22.156 16.812 1 97 181 GLU B CA 1
ATOM 3688 C C . GLU B 1 181 ? -18.047 20.844 17.344 1 97 181 GLU B C 1
ATOM 3690 O O . GLU B 1 181 ? -18.75 19.828 17.375 1 97 181 GLU B O 1
ATOM 3695 N N . ASN B 1 182 ? -16.781 20.812 17.719 1 97.31 182 ASN B N 1
ATOM 3696 C CA . ASN B 1 182 ? -16.109 19.641 18.297 1 97.31 182 ASN B CA 1
ATOM 3697 C C . ASN B 1 182 ? -16.094 18.469 17.328 1 97.31 182 ASN B C 1
ATOM 3699 O O . ASN B 1 182 ? -16.453 17.344 17.688 1 97.31 182 ASN B O 1
ATOM 3703 N N . TYR B 1 183 ? -15.766 18.781 16.062 1 98.31 183 TYR B N 1
ATOM 3704 C CA . TYR B 1 183 ? -15.562 17.734 15.055 1 98.31 183 TYR B CA 1
ATOM 3705 C C . TYR B 1 183 ? -14.312 16.922 15.375 1 98.31 183 TYR B C 1
ATOM 3707 O O . TYR B 1 183 ? -13.383 17.422 16 1 98.31 183 TYR B O 1
ATOM 3715 N N . PRO B 1 184 ? -14.32 15.617 14.93 1 98.56 184 PRO B N 1
ATOM 3716 C CA . PRO B 1 184 ? -13.055 14.883 14.953 1 98.56 184 PRO B CA 1
ATOM 3717 C C . PRO B 1 184 ? -11.93 15.602 14.203 1 98.56 184 PRO B C 1
ATOM 3719 O O . PRO B 1 184 ? -12.18 16.219 13.164 1 98.56 184 PRO B O 1
ATOM 3722 N N . VAL B 1 185 ? -10.648 15.469 14.727 1 98.94 185 VAL B N 1
ATOM 3723 C CA . VAL B 1 185 ? -9.555 16.25 14.156 1 98.94 185 VAL B CA 1
ATOM 3724 C C . VAL B 1 185 ? -8.398 15.328 13.773 1 98.94 185 VAL B C 1
ATOM 3726 O O . VAL B 1 185 ? -8.039 14.43 14.531 1 98.94 185 VAL B O 1
ATOM 3729 N N . VAL B 1 186 ? -7.891 15.531 12.617 1 98.94 186 VAL B N 1
ATOM 3730 C CA . VAL B 1 186 ? -6.648 14.93 12.141 1 98.94 186 VAL B CA 1
ATOM 3731 C C . VAL B 1 186 ? -5.574 16.016 11.992 1 98.94 186 VAL B C 1
ATOM 3733 O O . VAL B 1 186 ? -5.832 17.078 11.438 1 98.94 186 VAL B O 1
ATOM 3736 N N . LEU B 1 187 ? -4.402 15.773 12.516 1 99 187 LEU B N 1
ATOM 3737 C CA . LEU B 1 187 ? -3.232 16.625 12.344 1 99 187 LEU B CA 1
ATOM 3738 C C . LEU B 1 187 ? -2.104 15.875 11.656 1 99 187 LEU B C 1
ATOM 3740 O O . LEU B 1 187 ? -1.609 14.867 12.18 1 99 187 LEU B O 1
ATOM 3744 N N . THR B 1 188 ? -1.716 16.312 10.445 1 98.94 188 THR B N 1
ATOM 3745 C CA . THR B 1 188 ? -0.66 15.68 9.656 1 98.94 188 THR B CA 1
ATOM 3746 C C . THR B 1 188 ? 0.523 16.625 9.484 1 98.94 188 THR B C 1
ATOM 3748 O O . THR B 1 188 ? 0.374 17.844 9.609 1 98.94 188 THR B O 1
ATOM 3751 N N . GLY B 1 189 ? 1.741 16 9.227 1 98.94 189 GLY B N 1
ATOM 3752 C CA . GLY B 1 189 ? 2.812 16.891 8.797 1 98.94 189 GLY B CA 1
ATOM 3753 C C . GLY B 1 189 ? 4.195 16.328 9.055 1 98.94 189 GLY B C 1
ATOM 3754 O O . GLY B 1 189 ? 4.328 15.211 9.562 1 98.94 189 GLY B O 1
ATOM 3755 N N . ASP B 1 190 ? 5.164 17.062 8.57 1 98.94 190 ASP B N 1
ATOM 3756 C CA . ASP B 1 190 ? 6.566 16.969 8.961 1 98.94 190 ASP B CA 1
ATOM 3757 C C . ASP B 1 190 ? 6.883 17.875 10.141 1 98.94 190 ASP B C 1
ATOM 3759 O O . ASP B 1 190 ? 6.961 19.109 9.977 1 98.94 190 ASP B O 1
ATOM 3763 N N . PHE B 1 191 ? 7.18 17.266 11.266 1 98.81 191 PHE B N 1
ATOM 3764 C CA . PHE B 1 191 ? 7.324 18.047 12.484 1 98.81 191 PHE B CA 1
ATOM 3765 C C . PHE B 1 191 ? 8.789 18.344 12.773 1 98.81 191 PHE B C 1
ATOM 3767 O O . PHE B 1 191 ? 9.109 19.094 13.695 1 98.81 191 PHE B O 1
ATOM 3774 N N . ASN B 1 192 ? 9.648 17.734 12.047 1 98.31 192 ASN B N 1
ATOM 3775 C CA . ASN B 1 192 ? 11.086 17.859 12.273 1 98.31 192 ASN B CA 1
ATOM 3776 C C . ASN B 1 192 ? 11.453 17.531 13.719 1 98.31 192 ASN B C 1
ATOM 3778 O O . ASN B 1 192 ? 12.352 18.141 14.297 1 98.31 192 ASN B O 1
ATOM 3782 N N . LEU B 1 193 ? 10.641 16.656 14.305 1 98.19 193 LEU B N 1
ATOM 3783 C CA . LEU B 1 193 ? 10.812 16.25 15.695 1 98.19 193 LEU B CA 1
ATOM 3784 C C . LEU B 1 193 ? 10.609 14.742 15.852 1 98.19 193 LEU B C 1
ATOM 3786 O O . LEU B 1 193 ? 9.688 14.172 15.25 1 98.19 193 LEU B O 1
ATOM 3790 N N . GLU B 1 194 ? 11.438 14.188 16.656 1 97.81 194 GLU B N 1
ATOM 3791 C CA . GLU B 1 194 ? 11.219 12.789 17.016 1 97.81 194 GLU B CA 1
ATOM 3792 C C . GLU B 1 194 ? 10.227 12.664 18.172 1 97.81 194 GLU B C 1
ATOM 3794 O O . GLU B 1 194 ? 9.859 13.656 18.797 1 97.81 194 GLU B O 1
ATOM 3799 N N . SER B 1 195 ? 9.867 11.477 18.438 1 97.06 195 SER B N 1
ATOM 3800 C CA . SER B 1 195 ? 8.703 11.203 19.266 1 97.06 195 SER B CA 1
ATOM 3801 C C . SER B 1 195 ? 8.93 11.664 20.703 1 97.06 195 SER B C 1
ATOM 3803 O O . SER B 1 195 ? 7.984 12.016 21.406 1 97.06 195 SER B O 1
ATOM 3805 N N . ASP B 1 196 ? 10.133 11.719 21.156 1 96.56 196 ASP B N 1
ATOM 3806 C CA . ASP B 1 196 ? 10.414 12.039 22.562 1 96.56 196 ASP B CA 1
ATOM 3807 C C . ASP B 1 196 ? 10.633 13.539 22.734 1 96.56 196 ASP B C 1
ATOM 3809 O O . ASP B 1 196 ? 10.805 14.016 23.859 1 96.56 196 ASP B O 1
ATOM 3813 N N . SER B 1 197 ? 10.516 14.258 21.688 1 97.06 197 SER B N 1
ATOM 3814 C CA . SER B 1 197 ? 10.727 15.695 21.781 1 97.06 197 SER B CA 1
ATOM 3815 C C . SER B 1 197 ? 9.594 16.375 22.547 1 97.06 197 SER B C 1
ATOM 3817 O O . SER B 1 197 ? 8.453 15.914 22.516 1 97.06 197 SER B O 1
ATOM 3819 N N . PRO B 1 198 ? 9.93 17.5 23.219 1 96.56 198 PRO B N 1
ATOM 3820 C CA . PRO B 1 198 ? 8.883 18.234 23.938 1 96.56 198 PRO B CA 1
ATOM 3821 C C . PRO B 1 198 ? 7.719 18.656 23.047 1 96.56 198 PRO B C 1
ATOM 3823 O O . PRO B 1 198 ? 6.562 18.578 23.469 1 96.56 198 PRO B O 1
ATOM 3826 N N . GLY B 1 199 ? 8.031 19.062 21.859 1 97.06 199 GLY B N 1
ATOM 3827 C CA . GLY B 1 199 ? 6.988 19.484 20.953 1 97.06 199 GLY B CA 1
ATOM 3828 C C . GLY B 1 199 ? 6 18.391 20.625 1 97.06 199 GLY B C 1
ATOM 3829 O O . GLY B 1 199 ? 4.785 18.609 20.656 1 97.06 199 GLY B O 1
ATOM 3830 N N . VAL B 1 200 ? 6.492 17.219 20.312 1 98.31 200 VAL B N 1
ATOM 3831 C CA . VAL B 1 200 ? 5.617 16.094 20 1 98.31 200 VAL B CA 1
ATOM 3832 C C . VAL B 1 200 ? 4.867 15.664 21.25 1 98.31 200 VAL B C 1
ATOM 3834 O O . VAL B 1 200 ? 3.686 15.32 21.203 1 98.31 200 VAL B O 1
ATOM 3837 N N . GLN B 1 201 ? 5.547 15.688 22.375 1 97.94 201 GLN B N 1
ATOM 3838 C CA . GLN B 1 201 ? 4.922 15.281 23.625 1 97.94 201 GLN B CA 1
ATOM 3839 C C . GLN B 1 201 ? 3.76 16.203 24 1 97.94 201 GLN B C 1
ATOM 3841 O O . GLN B 1 201 ? 2.768 15.766 24.578 1 97.94 201 GLN B O 1
ATOM 3846 N N . VAL B 1 202 ? 3.855 17.5 23.672 1 97.81 202 VAL B N 1
ATOM 3847 C CA . VAL B 1 202 ? 2.754 18.438 23.859 1 97.81 202 VAL B CA 1
ATOM 3848 C C . VAL B 1 202 ? 1.534 17.969 23.062 1 97.81 202 VAL B C 1
ATOM 3850 O O . VAL B 1 202 ? 0.414 17.969 23.578 1 97.81 202 VAL B O 1
ATOM 3853 N N . ILE B 1 203 ? 1.727 17.547 21.875 1 98.62 203 ILE B N 1
ATOM 3854 C CA . ILE B 1 203 ? 0.642 17.109 21.016 1 98.62 203 ILE B CA 1
ATOM 3855 C C . ILE B 1 203 ? 0.063 15.789 21.531 1 98.62 203 ILE B C 1
ATOM 3857 O O . ILE B 1 203 ? -1.157 15.625 21.594 1 98.62 203 ILE B O 1
ATOM 3861 N N . VAL B 1 204 ? 0.887 14.836 21.922 1 98.25 204 VAL B N 1
ATOM 3862 C CA . VAL B 1 204 ? 0.47 13.508 22.344 1 98.25 204 VAL B CA 1
ATOM 3863 C C . VAL B 1 204 ? -0.316 13.609 23.656 1 98.25 204 VAL B C 1
ATOM 3865 O O . VAL B 1 204 ? -1.099 12.711 23.984 1 98.25 204 VAL B O 1
ATOM 3868 N N . GLY B 1 205 ? -0.11 14.672 24.344 1 97.81 205 GLY B N 1
ATOM 3869 C CA . GLY B 1 205 ? -0.914 14.914 25.531 1 97.81 205 GLY B CA 1
ATOM 3870 C C . GLY B 1 205 ? -2.385 15.117 25.219 1 97.81 205 GLY B C 1
ATOM 3871 O O . GLY B 1 205 ? -3.236 14.953 26.109 1 97.81 205 GLY B O 1
ATOM 3872 N N . GLU B 1 206 ? -2.684 15.43 23.938 1 98.19 206 GLU B N 1
ATOM 3873 C CA . GLU B 1 206 ? -4.062 15.773 23.609 1 98.19 206 GLU B CA 1
ATOM 3874 C C . GLU B 1 206 ? -4.562 14.922 22.438 1 98.19 206 GLU B C 1
ATOM 3876 O O . GLU B 1 206 ? -5.773 14.805 22.234 1 98.19 206 GLU B O 1
ATOM 3881 N N . MET B 1 207 ? -3.654 14.422 21.688 1 98.81 207 MET B N 1
ATOM 3882 C CA . MET B 1 207 ? -3.996 13.656 20.484 1 98.81 207 MET B CA 1
ATOM 3883 C C . MET B 1 207 ? -3.23 12.344 20.453 1 98.81 207 MET B C 1
ATOM 3885 O O . MET B 1 207 ? -2.174 12.211 21.062 1 98.81 207 MET B O 1
ATOM 3889 N N . ALA B 1 208 ? -3.732 11.398 19.656 1 98.88 208 ALA B N 1
ATOM 3890 C CA . ALA B 1 208 ? -3.088 10.086 19.547 1 98.88 208 ALA B CA 1
ATOM 3891 C C . ALA B 1 208 ? -2.217 10.008 18.297 1 98.88 208 ALA B C 1
ATOM 3893 O O . ALA B 1 208 ? -2.615 10.477 17.219 1 98.88 208 ALA B O 1
ATOM 3894 N N . ASP B 1 209 ? -1.024 9.484 18.484 1 98.88 209 ASP B N 1
ATOM 3895 C CA . ASP B 1 209 ? -0.183 9.102 17.344 1 98.88 209 ASP B CA 1
ATOM 3896 C C . ASP B 1 209 ? -0.729 7.852 16.656 1 98.88 209 ASP B C 1
ATOM 3898 O O . ASP B 1 209 ? -0.725 6.762 17.234 1 98.88 209 ASP B O 1
ATOM 3902 N N . THR B 1 210 ? -1.092 7.961 15.414 1 98.94 210 THR B N 1
ATOM 3903 C CA . THR B 1 210 ? -1.819 6.879 14.758 1 98.94 210 THR B CA 1
ATOM 3904 C C . THR B 1 210 ? -0.933 5.648 14.594 1 98.94 210 THR B C 1
ATOM 3906 O O . THR B 1 210 ? -1.416 4.516 14.672 1 98.94 210 THR B O 1
ATOM 3909 N N . HIS B 1 211 ? 0.355 5.859 14.328 1 98.88 211 HIS B N 1
ATOM 3910 C CA . HIS B 1 211 ? 1.239 4.719 14.109 1 98.88 211 HIS B CA 1
ATOM 3911 C C . HIS B 1 211 ? 1.416 3.904 15.391 1 98.88 211 HIS B C 1
ATOM 3913 O O . HIS B 1 211 ? 1.511 2.676 15.336 1 98.88 211 HIS B O 1
ATOM 3919 N N . ILE B 1 212 ? 1.448 4.582 16.484 1 98.62 212 ILE B N 1
ATOM 3920 C CA . ILE B 1 212 ? 1.533 3.904 17.781 1 98.62 212 ILE B CA 1
ATOM 3921 C C . ILE B 1 212 ? 0.183 3.279 18.125 1 98.62 212 ILE B C 1
ATOM 3923 O O . ILE B 1 212 ? 0.114 2.117 18.531 1 98.62 212 ILE B O 1
ATOM 3927 N N . ALA B 1 213 ? -0.872 4 17.891 1 98.75 213 ALA B N 1
ATOM 3928 C CA . ALA B 1 213 ? -2.221 3.576 18.266 1 98.75 213 ALA B CA 1
ATOM 3929 C C . ALA B 1 213 ? -2.646 2.352 17.453 1 98.75 213 ALA B C 1
ATOM 3931 O O . ALA B 1 213 ? -3.465 1.553 17.922 1 98.75 213 ALA B O 1
ATOM 3932 N N . ALA B 1 214 ? -2.123 2.146 16.297 1 98.69 214 ALA B N 1
ATOM 3933 C CA . ALA B 1 214 ? -2.51 1.048 15.414 1 98.69 214 ALA B CA 1
ATOM 3934 C C . ALA B 1 214 ? -2.021 -0.291 15.969 1 98.69 214 ALA B C 1
ATOM 3936 O O . ALA B 1 214 ? -2.52 -1.349 15.57 1 98.69 214 ALA B O 1
ATOM 3937 N N . GLY B 1 215 ? -0.988 -0.287 16.828 1 97.75 215 GLY B N 1
ATOM 3938 C CA . GLY B 1 215 ? -0.474 -1.519 17.406 1 97.75 215 GLY B CA 1
ATOM 3939 C C . GLY B 1 215 ? -0.012 -2.518 16.359 1 97.75 215 GLY B C 1
ATOM 3940 O O . GLY B 1 215 ? 0.814 -2.193 15.508 1 97.75 215 GLY B O 1
ATOM 3941 N N . GLU B 1 216 ? -0.633 -3.686 16.359 1 96.56 216 GLU B N 1
ATOM 3942 C CA . GLU B 1 216 ? -0.254 -4.758 15.445 1 96.56 216 GLU B CA 1
ATOM 3943 C C . GLU B 1 216 ? -0.66 -4.43 14.016 1 96.56 216 GLU B C 1
ATOM 3945 O O . GLU B 1 216 ? -0.208 -5.082 13.07 1 96.56 216 GLU B O 1
ATOM 3950 N N . ASN B 1 217 ? -1.433 -3.424 13.914 1 98.25 217 ASN B N 1
ATOM 3951 C CA . ASN B 1 217 ? -1.902 -3.043 12.586 1 98.25 217 ASN B CA 1
ATOM 3952 C C . ASN B 1 217 ? -1.062 -1.913 12 1 98.25 217 ASN B C 1
ATOM 3954 O O . ASN B 1 217 ? -1.46 -1.285 11.016 1 98.25 217 ASN B O 1
ATOM 3958 N N . ALA B 1 218 ? 0.084 -1.574 12.641 1 98.75 218 ALA B N 1
ATOM 3959 C CA . ALA B 1 218 ? 1.064 -0.66 12.062 1 98.75 218 ALA B CA 1
ATOM 3960 C C . ALA B 1 218 ? 2.006 -1.394 11.109 1 98.75 218 ALA B C 1
ATOM 3962 O O . ALA B 1 218 ? 2.432 -2.516 11.391 1 98.75 218 ALA B O 1
ATOM 3963 N N . PHE B 1 219 ? 2.334 -0.734 9.984 1 98.81 219 PHE B N 1
ATOM 3964 C CA . PHE B 1 219 ? 3.154 -1.364 8.961 1 98.81 219 PHE B CA 1
ATOM 3965 C C . PHE B 1 219 ? 4.234 -0.408 8.469 1 98.81 219 PHE B C 1
ATOM 3967 O O . PHE B 1 219 ? 4.004 0.8 8.375 1 98.81 219 PHE B O 1
ATOM 3974 N N . GLY B 1 220 ? 5.344 -0.943 8.117 1 98.75 220 GLY B N 1
ATOM 3975 C CA . GLY B 1 220 ? 6.406 -0.175 7.484 1 98.75 220 GLY B CA 1
ATOM 3976 C C . GLY B 1 220 ? 7.652 -0.058 8.344 1 98.75 220 GLY B C 1
ATOM 3977 O O . GLY B 1 220 ? 7.75 -0.7 9.391 1 98.75 220 GLY B O 1
ATOM 3978 N N . PRO B 1 221 ? 8.641 0.649 7.859 1 98.62 221 PRO B N 1
ATOM 3979 C CA . PRO B 1 221 ? 9.859 0.866 8.641 1 98.62 221 PRO B CA 1
ATOM 3980 C C . PRO B 1 221 ? 9.617 1.739 9.875 1 98.62 221 PRO B C 1
ATOM 3982 O O . PRO B 1 221 ? 8.508 2.227 10.086 1 98.62 221 PRO B O 1
ATOM 3985 N N . ASP B 1 222 ? 10.695 1.907 10.648 1 98 222 ASP B N 1
ATOM 3986 C CA . ASP B 1 222 ? 10.586 2.615 11.922 1 98 222 ASP B CA 1
ATOM 3987 C C . ASP B 1 222 ? 10.562 4.125 11.711 1 98 222 ASP B C 1
ATOM 3989 O O . ASP B 1 222 ? 9.984 4.863 12.508 1 98 222 ASP B O 1
ATOM 3993 N N . GLY B 1 223 ? 11.234 4.523 10.633 1 98.81 223 GLY B N 1
ATOM 3994 C CA . GLY B 1 223 ? 11.367 5.953 10.414 1 98.81 223 GLY B CA 1
ATOM 3995 C C . GLY B 1 223 ? 10.703 6.43 9.133 1 98.81 223 GLY B C 1
ATOM 3996 O O . GLY B 1 223 ? 10.094 5.637 8.414 1 98.81 223 GLY B O 1
ATOM 3997 N N . THR B 1 224 ? 10.766 7.773 8.945 1 98.94 224 THR B N 1
ATOM 3998 C CA . THR B 1 224 ? 10.148 8.375 7.766 1 98.94 224 THR B CA 1
ATOM 3999 C C . THR B 1 224 ? 11.188 9.133 6.941 1 98.94 224 THR B C 1
ATOM 4001 O O . THR B 1 224 ? 11.07 9.219 5.719 1 98.94 224 THR B O 1
ATOM 4004 N N . PHE B 1 225 ? 12.195 9.672 7.609 1 98.88 225 PHE B N 1
ATOM 4005 C CA . PHE B 1 225 ? 13.211 10.453 6.914 1 98.88 225 PHE B CA 1
ATOM 4006 C C . PHE B 1 225 ? 14.305 9.539 6.355 1 98.88 225 PHE B C 1
ATOM 4008 O O . PHE B 1 225 ? 15.008 8.867 7.113 1 98.88 225 PHE B O 1
ATOM 4015 N N . ASN B 1 226 ? 14.445 9.508 5.07 1 98.69 226 ASN B N 1
ATOM 4016 C CA . ASN B 1 226 ? 15.422 8.625 4.438 1 98.69 226 ASN B CA 1
ATOM 4017 C C . ASN B 1 226 ? 16.547 9.422 3.785 1 98.69 226 ASN B C 1
ATOM 4019 O O . ASN B 1 226 ? 17.594 8.859 3.457 1 98.69 226 ASN B O 1
ATOM 4023 N N . GLY B 1 227 ? 16.359 10.719 3.545 1 98.19 227 GLY B N 1
ATOM 4024 C CA . GLY B 1 227 ? 17.406 11.57 2.99 1 98.19 227 GLY B CA 1
ATOM 4025 C C . GLY B 1 227 ? 17.891 11.102 1.63 1 98.19 227 GLY B C 1
ATOM 4026 O O . GLY B 1 227 ? 19.047 11.297 1.281 1 98.19 227 GLY B O 1
ATOM 4027 N N . PHE B 1 228 ? 17.094 10.344 0.976 1 98.12 228 PHE B N 1
ATOM 4028 C CA . PHE B 1 228 ? 17.406 9.75 -0.32 1 98.12 228 PHE B CA 1
ATOM 4029 C C . PHE B 1 228 ? 18.531 8.734 -0.199 1 98.12 228 PHE B C 1
ATOM 4031 O O . PHE B 1 228 ? 19.172 8.398 -1.194 1 98.12 228 PHE B O 1
ATOM 4038 N N . GLU B 1 229 ? 18.797 8.281 0.957 1 97.62 229 GLU B N 1
ATOM 4039 C CA . GLU B 1 229 ? 19.812 7.25 1.174 1 97.62 229 GLU B CA 1
ATOM 4040 C C . GLU B 1 229 ? 19.203 5.855 1.146 1 97.62 229 GLU B C 1
ATOM 4042 O O . GLU B 1 229 ? 19.031 5.227 2.191 1 97.62 229 GLU B O 1
ATOM 4047 N N . PHE B 1 230 ? 19.125 5.344 -0.016 1 97.56 230 PHE B N 1
ATOM 4048 C CA . PHE B 1 230 ? 18.406 4.094 -0.237 1 97.56 230 PHE B CA 1
ATOM 4049 C C . PHE B 1 230 ? 19.109 2.932 0.449 1 97.56 230 PHE B C 1
ATOM 4051 O O . PHE B 1 230 ? 18.469 1.979 0.891 1 97.56 230 PHE B O 1
ATOM 4058 N N . ASN B 1 231 ? 20.391 2.988 0.636 1 96.12 231 ASN B N 1
ATOM 4059 C CA . ASN B 1 231 ? 21.188 1.872 1.143 1 96.12 231 ASN B CA 1
ATOM 4060 C C . ASN B 1 231 ? 21.344 1.939 2.658 1 96.12 231 ASN B C 1
ATOM 4062 O O . ASN B 1 231 ? 22.203 1.263 3.229 1 96.12 231 ASN B O 1
ATOM 4066 N N . LYS B 1 232 ? 20.516 2.771 3.299 1 98.19 232 LYS B N 1
ATOM 4067 C CA . LYS B 1 232 ? 20.516 2.85 4.758 1 98.19 232 LYS B CA 1
ATOM 4068 C C . LYS B 1 232 ? 19.109 2.602 5.309 1 98.19 232 LYS B C 1
ATOM 4070 O O . LYS B 1 232 ? 18.109 3.004 4.703 1 98.19 232 LYS B O 1
ATOM 4075 N N . PRO B 1 233 ? 19.125 1.916 6.473 1 98.44 233 PRO B N 1
ATOM 4076 C CA . PRO B 1 233 ? 17.828 1.777 7.117 1 98.44 233 PRO B CA 1
ATOM 4077 C C . PRO B 1 233 ? 17.172 3.125 7.418 1 98.44 233 PRO B C 1
ATOM 4079 O O . PRO B 1 233 ? 17.859 4.082 7.781 1 98.44 233 PRO B O 1
ATOM 4082 N N . VAL B 1 234 ? 15.883 3.236 7.223 1 98.69 234 VAL B N 1
ATOM 4083 C CA . VAL B 1 234 ? 15.133 4.441 7.551 1 98.69 234 VAL B CA 1
ATOM 4084 C C . VAL B 1 234 ? 14.672 4.379 9.008 1 98.69 234 VAL B C 1
ATOM 4086 O O . VAL B 1 234 ? 13.719 3.664 9.336 1 98.69 234 VAL B O 1
ATOM 4089 N N . GLU B 1 235 ? 15.266 5.18 9.875 1 98.19 235 GLU B N 1
ATOM 4090 C CA . GLU B 1 235 ? 15.062 4.965 11.305 1 98.19 235 GLU B CA 1
ATOM 4091 C C . GLU B 1 235 ? 14.508 6.219 11.977 1 98.19 235 GLU B C 1
ATOM 4093 O O . GLU B 1 235 ? 13.867 6.137 13.023 1 98.19 235 GLU B O 1
ATOM 4098 N N . ARG B 1 236 ? 14.789 7.355 11.43 1 98.44 236 ARG B N 1
ATOM 4099 C CA . ARG B 1 236 ? 14.352 8.609 12.039 1 98.44 236 ARG B CA 1
ATOM 4100 C C . ARG B 1 236 ? 12.914 8.93 11.656 1 98.44 236 ARG B C 1
ATOM 4102 O O . ARG B 1 236 ? 12.609 9.102 10.469 1 98.44 236 ARG B O 1
ATOM 4109 N N . ARG B 1 237 ? 12.078 8.984 12.664 1 98.81 237 ARG B N 1
ATOM 4110 C CA . ARG B 1 237 ? 10.664 9.258 12.414 1 98.81 237 ARG B CA 1
ATOM 4111 C C . ARG B 1 237 ? 10.312 10.688 12.805 1 98.81 237 ARG B C 1
ATOM 4113 O O . ARG B 1 237 ? 10.305 11.031 13.992 1 98.81 237 ARG B O 1
ATOM 4120 N N . ILE B 1 238 ? 9.945 11.531 11.734 1 98.88 238 ILE B N 1
ATOM 4121 C CA . ILE B 1 238 ? 9.672 12.93 12.039 1 98.88 238 ILE B CA 1
ATOM 4122 C C . ILE B 1 238 ? 8.398 13.375 11.328 1 98.88 238 ILE B C 1
ATOM 4124 O O . ILE B 1 238 ? 8.008 14.539 11.422 1 98.88 238 ILE B O 1
ATOM 4128 N N . ASP B 1 239 ? 7.719 12.508 10.609 1 98.94 239 ASP B N 1
ATOM 4129 C CA . ASP B 1 239 ? 6.418 12.711 9.984 1 98.94 239 ASP B CA 1
ATOM 4130 C C . ASP B 1 239 ? 5.324 11.945 10.727 1 98.94 239 ASP B C 1
ATOM 4132 O O . ASP B 1 239 ? 5.512 10.781 11.086 1 98.94 239 ASP B O 1
ATOM 4136 N N . TYR B 1 240 ? 4.16 12.656 10.945 1 98.94 240 TYR B N 1
ATOM 4137 C CA . TYR B 1 240 ? 3.148 12.062 11.812 1 98.94 240 TYR B CA 1
ATOM 4138 C C . TYR B 1 240 ? 1.747 12.32 11.273 1 98.94 240 TYR B C 1
ATOM 4140 O O . TYR B 1 240 ? 1.537 13.258 10.5 1 98.94 240 TYR B O 1
ATOM 4148 N N . ILE B 1 241 ? 0.852 11.453 11.664 1 99 241 ILE B N 1
ATOM 4149 C CA . ILE B 1 241 ? -0.586 11.695 11.695 1 99 241 ILE B CA 1
ATOM 4150 C C . ILE B 1 241 ? -1.104 11.547 13.125 1 99 241 ILE B C 1
ATOM 4152 O O . ILE B 1 241 ? -1.04 10.461 13.703 1 99 241 ILE B O 1
ATOM 4156 N N . PHE B 1 242 ? -1.584 12.617 13.68 1 98.94 242 PHE B N 1
ATOM 4157 C CA . PHE B 1 242 ? -2.227 12.609 14.992 1 98.94 242 PHE B CA 1
ATOM 4158 C C . PHE B 1 242 ? -3.736 12.766 14.852 1 98.94 242 PHE B C 1
ATOM 4160 O O . PHE B 1 242 ? -4.219 13.438 13.938 1 98.94 242 PHE B O 1
ATOM 4167 N N . VAL B 1 243 ? -4.453 12.164 15.828 1 98.94 243 VAL B N 1
ATOM 4168 C CA . VAL B 1 243 ? -5.906 12.258 15.711 1 98.94 243 VAL B CA 1
ATOM 4169 C C . VAL B 1 243 ? -6.516 12.484 17.094 1 98.94 243 VAL B C 1
ATOM 4171 O O . VAL B 1 243 ? -5.945 12.07 18.109 1 98.94 243 VAL B O 1
ATOM 4174 N N . SER B 1 244 ? -7.672 13.141 17.078 1 98.75 244 SER B N 1
ATOM 4175 C CA . SER B 1 244 ? -8.438 13.289 18.312 1 98.75 244 SER B CA 1
ATOM 4176 C C . SER B 1 244 ? -9.086 11.977 18.719 1 98.75 244 SER B C 1
ATOM 4178 O O . SER B 1 244 ? -9.102 11.016 17.953 1 98.75 244 SER B O 1
ATOM 4180 N N . ASP B 1 245 ? -9.68 11.891 19.922 1 97.06 245 ASP B N 1
ATOM 4181 C CA . ASP B 1 245 ? -10.188 10.664 20.531 1 97.06 245 ASP B CA 1
ATOM 4182 C C . ASP B 1 245 ? -11.438 10.164 19.797 1 97.06 245 ASP B C 1
ATOM 4184 O O . ASP B 1 245 ? -11.844 9.016 19.984 1 97.06 245 ASP B O 1
ATOM 4188 N N . ASP B 1 246 ? -11.969 10.984 18.984 1 96.69 246 ASP B N 1
ATOM 4189 C CA . ASP B 1 246 ? -13.18 10.625 18.266 1 96.69 246 ASP B CA 1
ATOM 4190 C C . ASP B 1 246 ? -12.891 9.586 17.188 1 96.69 246 ASP B C 1
ATOM 4192 O O . ASP B 1 246 ? -13.812 8.93 16.688 1 96.69 246 ASP B O 1
ATOM 4196 N N . PHE B 1 247 ? -11.625 9.469 16.844 1 98.12 247 PHE B N 1
ATOM 4197 C CA . PHE B 1 247 ? -11.25 8.516 15.812 1 98.12 247 PHE B CA 1
ATOM 4198 C C . PHE B 1 247 ? -10.781 7.203 16.438 1 98.12 247 PHE B C 1
ATOM 4200 O O . PHE B 1 247 ? -10.078 7.203 17.438 1 98.12 247 PHE B O 1
ATOM 4207 N N . GLU B 1 248 ? -11.234 6.125 15.852 1 98.44 248 GLU B N 1
ATOM 4208 C CA . GLU B 1 248 ? -10.578 4.832 16.016 1 98.44 248 GLU B CA 1
ATOM 4209 C C . GLU B 1 248 ? -9.555 4.59 14.906 1 98.44 248 GLU B C 1
ATOM 4211 O O . GLU B 1 248 ? -9.875 4.688 13.719 1 98.44 248 GLU B O 1
ATOM 4216 N N . VAL B 1 249 ? -8.32 4.312 15.336 1 98.81 249 VAL B N 1
ATOM 4217 C CA . VAL B 1 249 ? -7.293 4.016 14.344 1 98.81 249 VAL B CA 1
ATOM 4218 C C . VAL B 1 249 ? -7.371 2.543 13.945 1 98.81 249 VAL B C 1
ATOM 4220 O O . VAL B 1 249 ? -7.078 1.656 14.75 1 98.81 249 VAL B O 1
ATOM 4223 N N . LEU B 1 250 ? -7.703 2.281 12.703 1 98.62 250 LEU B N 1
ATOM 4224 C CA . LEU B 1 250 ? -7.844 0.903 12.242 1 98.62 250 LEU B CA 1
ATOM 4225 C C . LEU B 1 250 ? -6.5 0.337 11.805 1 98.62 250 LEU B C 1
ATOM 4227 O O . LEU B 1 250 ? -6.188 -0.822 12.086 1 98.62 250 LEU B O 1
ATOM 4231 N N . LYS B 1 251 ? -5.727 1.103 11.086 1 98.69 251 LYS B N 1
ATOM 4232 C CA . LYS B 1 251 ? -4.371 0.73 10.688 1 98.69 251 LYS B CA 1
ATOM 4233 C C . LYS B 1 251 ? -3.549 1.962 10.32 1 98.69 251 LYS B C 1
ATOM 4235 O O . LYS B 1 251 ? -4.102 3.047 10.117 1 98.69 251 LYS B O 1
ATOM 4240 N N . SER B 1 252 ? -2.27 1.823 10.312 1 98.94 252 SER B N 1
ATOM 4241 C CA . SER B 1 252 ? -1.301 2.852 9.945 1 98.94 252 SER B CA 1
ATOM 4242 C C . SER B 1 252 ? -0.118 2.256 9.188 1 98.94 252 SER B C 1
ATOM 4244 O O . SER B 1 252 ? 0.156 1.06 9.297 1 98.94 252 SER B O 1
ATOM 4246 N N . ALA B 1 253 ? 0.518 3.096 8.383 1 98.94 253 ALA B N 1
ATOM 4247 C CA . ALA B 1 253 ? 1.688 2.613 7.652 1 98.94 253 ALA B CA 1
ATOM 4248 C C . ALA B 1 253 ? 2.662 3.75 7.359 1 98.94 253 ALA B C 1
ATOM 4250 O O . ALA B 1 253 ? 2.252 4.902 7.203 1 98.94 253 ALA B O 1
ATOM 4251 N N . ILE B 1 254 ? 3.861 3.457 7.43 1 98.94 254 ILE B N 1
ATOM 4252 C CA . ILE B 1 254 ? 4.922 4.215 6.773 1 98.94 254 ILE B CA 1
ATOM 4253 C C . ILE B 1 254 ? 5.301 3.545 5.457 1 98.94 254 ILE B C 1
ATOM 4255 O O . ILE B 1 254 ? 5.828 2.432 5.449 1 98.94 254 ILE B O 1
ATOM 4259 N N . LEU B 1 255 ? 5.023 4.188 4.34 1 98.94 255 LEU B N 1
ATOM 4260 C CA . LEU B 1 255 ? 5.043 3.561 3.021 1 98.94 255 LEU B CA 1
ATOM 4261 C C . LEU B 1 255 ? 6.426 3.668 2.389 1 98.94 255 LEU B C 1
ATOM 4263 O O . LEU B 1 255 ? 6.871 4.766 2.041 1 98.94 255 LEU B O 1
ATOM 4267 N N . SER B 1 256 ? 7.059 2.514 2.199 1 98.88 256 SER B N 1
ATOM 4268 C CA . SER B 1 256 ? 8.453 2.51 1.776 1 98.88 256 SER B CA 1
ATOM 4269 C C . SER B 1 256 ? 8.594 2.088 0.317 1 98.88 256 SER B C 1
ATOM 4271 O O . SER B 1 256 ? 9.617 1.532 -0.082 1 98.88 256 SER B O 1
ATOM 4273 N N . ASP B 1 257 ? 7.586 2.279 -0.489 1 98.69 257 ASP B N 1
ATOM 4274 C CA . ASP B 1 257 ? 7.637 1.974 -1.915 1 98.69 257 ASP B CA 1
ATOM 4275 C C . ASP B 1 257 ? 8.852 2.627 -2.572 1 98.69 257 ASP B C 1
ATOM 4277 O O . ASP B 1 257 ? 9.195 3.766 -2.254 1 98.69 257 ASP B O 1
ATOM 4281 N N . SER B 1 258 ? 9.414 1.908 -3.48 1 98.56 258 SER B N 1
ATOM 4282 C CA . SER B 1 258 ? 10.578 2.412 -4.199 1 98.56 258 SER B CA 1
ATOM 4283 C C . SER B 1 258 ? 10.656 1.831 -5.609 1 98.56 258 SER B C 1
ATOM 4285 O O . SER B 1 258 ? 9.984 0.843 -5.914 1 98.56 258 SER B O 1
ATOM 4287 N N . LYS B 1 259 ? 11.367 2.453 -6.469 1 98.25 259 LYS B N 1
ATOM 4288 C CA . LYS B 1 259 ? 11.648 2.025 -7.836 1 98.25 259 LYS B CA 1
ATOM 4289 C C . LYS B 1 259 ? 13.055 2.441 -8.258 1 98.25 259 LYS B C 1
ATOM 4291 O O . LYS B 1 259 ? 13.484 3.564 -7.992 1 98.25 259 LYS B O 1
ATOM 4296 N N . ASP B 1 260 ? 13.812 1.502 -8.867 1 97.81 260 ASP B N 1
ATOM 4297 C CA . ASP B 1 260 ? 15.148 1.755 -9.398 1 97.81 260 ASP B CA 1
ATOM 4298 C C . ASP B 1 260 ? 16.109 2.201 -8.289 1 97.81 260 ASP B C 1
ATOM 4300 O O . ASP B 1 260 ? 16.922 3.096 -8.492 1 97.81 260 ASP B O 1
ATOM 4304 N N . THR B 1 261 ? 15.906 1.692 -7.156 1 97.56 261 THR B N 1
ATOM 4305 C CA . THR B 1 261 ? 16.766 1.937 -6.004 1 97.56 261 THR B CA 1
ATOM 4306 C C . THR B 1 261 ? 16.656 3.387 -5.547 1 97.56 261 THR B C 1
ATOM 4308 O O . THR B 1 261 ? 17.641 3.982 -5.109 1 97.56 261 THR B O 1
ATOM 4311 N N . ARG B 1 262 ? 15.43 3.916 -5.695 1 97.88 262 ARG B N 1
ATOM 4312 C CA . ARG B 1 262 ? 15.195 5.297 -5.281 1 97.88 262 ARG B CA 1
ATOM 4313 C C . ARG B 1 262 ? 13.828 5.445 -4.625 1 97.88 262 ARG B C 1
ATOM 4315 O O . ARG B 1 262 ? 12.867 4.785 -5.023 1 97.88 262 ARG B O 1
ATOM 4322 N N . TYR B 1 263 ? 13.812 6.34 -3.641 1 98.31 263 TYR B N 1
ATOM 4323 C CA . TYR B 1 263 ? 12.555 6.797 -3.066 1 98.31 263 TYR B CA 1
ATOM 4324 C C . TYR B 1 263 ? 12.039 8.031 -3.797 1 98.31 263 TYR B C 1
ATOM 4326 O O . TYR B 1 263 ? 12.828 8.828 -4.316 1 98.31 263 TYR B O 1
ATOM 4334 N N . PRO B 1 264 ? 10.727 8.195 -3.783 1 98.19 264 PRO B N 1
ATOM 4335 C CA . PRO B 1 264 ? 10.172 9.352 -4.488 1 98.19 264 PRO B CA 1
ATOM 4336 C C . PRO B 1 264 ? 10.352 10.656 -3.713 1 98.19 264 PRO B C 1
ATOM 4338 O O . PRO B 1 264 ? 10.141 11.742 -4.262 1 98.19 264 PRO B O 1
ATOM 4341 N N . SER B 1 265 ? 10.68 10.617 -2.488 1 98.81 265 SER B N 1
ATOM 4342 C CA . SER B 1 265 ? 10.984 11.758 -1.621 1 98.81 265 SER B CA 1
ATOM 4343 C C . SER B 1 265 ? 12.016 11.383 -0.562 1 98.81 265 SER B C 1
ATOM 4345 O O . SER B 1 265 ? 12.227 10.195 -0.281 1 98.81 265 SER B O 1
ATOM 4347 N N . ASP B 1 266 ? 12.672 12.43 -0.034 1 98.75 266 ASP B N 1
ATOM 4348 C CA . ASP B 1 266 ? 13.57 12.172 1.087 1 98.75 266 ASP B CA 1
ATOM 4349 C C . ASP B 1 266 ? 12.781 11.867 2.361 1 98.75 266 ASP B C 1
ATOM 4351 O O . ASP B 1 266 ? 13.367 11.68 3.428 1 98.75 266 ASP B O 1
ATOM 4355 N N . HIS B 1 267 ? 11.508 11.875 2.301 1 98.94 267 HIS B N 1
ATOM 4356 C CA . HIS B 1 267 ? 10.602 11.398 3.342 1 98.94 267 HIS B CA 1
ATOM 4357 C C . HIS B 1 267 ? 9.711 10.281 2.824 1 98.94 267 HIS B C 1
ATOM 4359 O O . HIS B 1 267 ? 9.266 10.312 1.675 1 98.94 267 HIS B O 1
ATOM 4365 N N . LEU B 1 268 ? 9.422 9.273 3.668 1 98.94 268 LEU B N 1
ATOM 4366 C CA . LEU B 1 268 ? 8.367 8.305 3.408 1 98.94 268 LEU B CA 1
ATOM 4367 C C . LEU B 1 268 ? 7.016 8.828 3.891 1 98.94 268 LEU B C 1
ATOM 4369 O O . LEU B 1 268 ? 6.922 9.406 4.977 1 98.94 268 LEU B O 1
ATOM 4373 N N . PRO B 1 269 ? 5.961 8.672 3.059 1 98.94 269 PRO B N 1
ATOM 4374 C CA . PRO B 1 269 ? 4.645 9.117 3.518 1 98.94 269 PRO B CA 1
ATOM 4375 C C . PRO B 1 269 ? 4.086 8.25 4.641 1 98.94 269 PRO B C 1
ATOM 4377 O O . PRO B 1 269 ? 4.465 7.082 4.77 1 98.94 269 PRO B O 1
ATOM 4380 N N . VAL B 1 270 ? 3.273 8.859 5.453 1 99 270 VAL B N 1
ATOM 4381 C CA . VAL B 1 270 ? 2.572 8.172 6.535 1 99 270 VAL B CA 1
ATOM 4382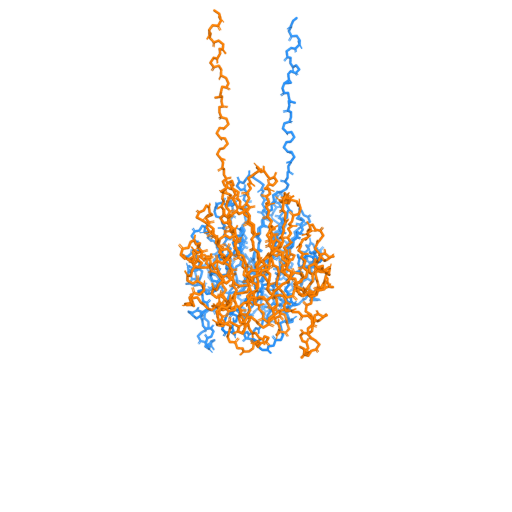 C C . VAL B 1 270 ? 1.091 8.039 6.191 1 99 270 VAL B C 1
ATOM 4384 O O . VAL B 1 270 ? 0.47 8.992 5.711 1 99 270 VAL B O 1
ATOM 4387 N N . PHE B 1 271 ? 0.543 6.844 6.375 1 99 271 PHE B N 1
ATOM 4388 C CA . PHE B 1 271 ? -0.84 6.496 6.074 1 99 271 PHE B CA 1
ATOM 4389 C C . PHE B 1 271 ? -1.596 6.121 7.34 1 99 271 PHE B C 1
ATOM 4391 O O . PHE B 1 271 ? -1.044 5.469 8.227 1 99 271 PHE B O 1
ATOM 4398 N N . ALA B 1 272 ? -2.875 6.5 7.418 1 98.94 272 ALA B N 1
ATOM 4399 C CA . ALA B 1 272 ? -3.758 6.016 8.477 1 98.94 272 ALA B CA 1
ATOM 4400 C C . ALA B 1 272 ? -5.172 5.789 7.945 1 98.94 272 ALA B C 1
ATOM 4402 O O . ALA B 1 272 ? -5.688 6.598 7.168 1 98.94 272 ALA B O 1
ATOM 4403 N N . ARG B 1 273 ? -5.738 4.707 8.289 1 98.88 273 ARG B N 1
ATOM 4404 C CA . ARG B 1 273 ? -7.172 4.48 8.125 1 98.88 273 ARG B CA 1
ATOM 4405 C C . ARG B 1 273 ? -7.918 4.719 9.43 1 98.88 273 ARG B C 1
ATOM 4407 O O . ARG B 1 273 ? -7.629 4.078 10.445 1 98.88 273 ARG B O 1
ATOM 4414 N N . LEU B 1 274 ? -8.906 5.586 9.352 1 98.88 274 LEU B N 1
ATOM 4415 C CA . LEU B 1 274 ? -9.578 6.066 10.555 1 98.88 274 LEU B CA 1
ATOM 4416 C C . LEU B 1 274 ? -11.078 5.805 10.477 1 98.88 274 LEU B C 1
ATOM 4418 O O . LEU B 1 274 ? -11.695 5.969 9.422 1 98.88 274 LEU B O 1
ATOM 4422 N N . LYS B 1 275 ? -11.578 5.398 11.57 1 98.31 275 LYS B N 1
ATOM 4423 C CA . LYS B 1 275 ? -13.023 5.227 11.711 1 98.31 275 LYS B CA 1
ATOM 4424 C C . LYS B 1 275 ? -13.602 6.25 12.68 1 98.31 275 LYS B C 1
ATOM 4426 O O . LYS B 1 275 ? -13.008 6.527 13.727 1 98.31 275 LYS B O 1
ATOM 4431 N N . TYR B 1 276 ? -14.805 6.809 12.312 1 96.25 276 TYR B N 1
ATOM 4432 C CA . TYR B 1 276 ? -15.422 7.801 13.18 1 96.25 276 TYR B CA 1
ATOM 4433 C C . TYR B 1 276 ? -16.938 7.816 13 1 96.25 276 TYR B C 1
ATOM 4435 O O . TYR B 1 276 ? -17.453 7.352 11.977 1 96.25 276 TYR B O 1
#

Sequence (552 aa):
MKNTFLILLAIGALLSAQGQTIDVISYNIRYDNPDDAPNNWDNRKEFLISQLNFYNPDVFGIQEGLIHQVKEIDEGLEDYAYFGVGRDYGDERGEHTAIFYDKKRVKLIEQSTFWLSLTPDKPSKGWDAALPRTCTYGIFENNNDGARFMVFNTHFDHVGVKAREESSKLILEKIKELNMENYPVVLTGDFNLESDSPGVQVIVGEMADTHIAAGENAFGPDGTFNGFEFNKPVERRIDYIFVSDDFEVLKSAILSDSKDTRYPSDHLPVFARLKYMKNTFLILLAIGALLSAQGQTIDVISYNIRYDNPDDAPNNWDNRKEFLISQLNFYNPDVFGIQEGLIHQVKEIDEGLEDYAYFGVGRDYGDERGEHTAIFYDKKRVKLIEQSTFWLSLTPDKPSKGWDAALPRTCTYGIFENNNDGARFMVFNTHFDHVGVKAREESSKLILEKIKELNMENYPVVLTGDFNLESDSPGVQVIVGEMADTHIAAGENAFGPDGTFNGFEFNKPVERRIDYIFVSDDFEVLKSAILSDSKDTRYPSDHLPVFARLKY

InterPro domains:
  IPR005135 Endonuclease/exonuclease/phosphatase [PF03372] (25-267)
  IPR036691 Endonuclease/exonuclease/phosphatase superfamily [G3DSA:3.60.10.10] (16-276)
  IPR036691 Endonuclease/exonuclease/phosphatase superfamily [SSF56219] (16-276)
  IPR050410 CCR4/nocturin mRNA turnover and transcription [PTHR12121] (21-275)

Nearest PDB structures (foldseek):
  3mpr-assembly2_C  TM=9.532E-01  e=2.537E-38  Bacteroides thetaiotaomicron
  3mpr-assembly2_D  TM=9.406E-01  e=3.680E-38  Bacteroides thetaiotaomicron
  4c1r-assembly4_D  TM=9.420E-01  e=7.280E-38  Bacteroides t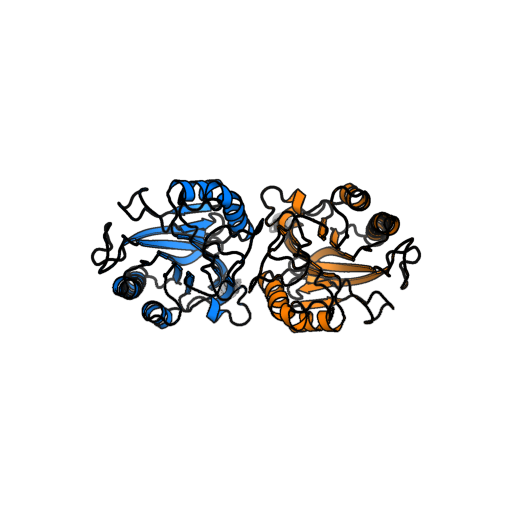hetaiotaomicron VPI-5482
  3mpr-assembly1_A  TM=9.530E-01  e=3.031E-37  Bacteroides thetaiotaomicron
  3g6s-assembly1_A  TM=9.476E-01  e=9.038E-34  Phocaeicola vulgatus ATCC 8482

Secondary structure (DSSP, 8-state):
--GGGGGS------------EEEEEEEE-----GGGTTS-HHHHHHHHHHHHHHH--SEEEEESB-HHHHHHHHHH-TTEEEE--BTTTSSSSS-B--EEEETTTEEEEEEEEEESSSSTTSS---TT-SS--EEEEEEEEETTT--EEEEEEEE--SS-HHHHHHHHHHHHHHHHHH-TT---EEEEEE-S--TTSHHHHHHHTTSEEHHHHTGGGEES-S-SB-TT-TTS---B--EEEEE-TT-EEEEEEE----BTTB-SSSB--EEEEEE-/--TTGGGS------------EEEEEEEE-----GGGTTS-HHHHHHHHHHHHHHH--SEEEEESB-HHHHHHHHHH-TTEEEE--BTTTSSSSS-B--EEEETTTEEEEEEEEEESSSSTTSS---TT-SS--EEEEEEEEETTT--EEEEEEEE--SS-HHHHHHHHHHHHHHHHHH-TT---EEEEEE-S--TTSHHHHHHHTTSEEHHHHTGGGEES-S-SB-TT-TTS---B--EEEEE-TT-EEEEEEE----BTTB-SSSB--EEEEEE-

Organism: Allomuricauda ruestringensis (strain DSM 13258 / CIP 107369 / LMG 19739 / B1) (NCBI:txid886377)

Radius of gyration: 26.14 Å; Cα contacts (8 Å, |Δi|>4): 1398; chains: 2; bounding box: 84×74×51 Å

Solvent-accessible surface area (backbone atoms only — not comparable to full-atom values): 27894 Å² total; per-residue (Å²): 131,76,75,71,66,74,71,62,77,75,73,69,75,71,61,72,76,68,64,50,73,47,34,38,34,24,32,46,53,51,48,77,45,85,85,39,69,81,67,25,49,89,71,19,47,67,62,42,45,33,49,50,59,66,69,53,45,42,33,35,28,35,23,41,32,32,52,70,54,48,50,50,47,47,69,70,34,83,61,42,49,73,52,68,45,8,31,65,70,62,41,66,49,48,42,17,30,30,40,35,35,24,58,85,49,37,41,82,75,47,74,52,66,36,23,46,35,93,51,30,90,42,65,36,58,11,90,57,31,80,50,50,26,39,37,19,36,36,36,33,28,33,65,89,80,59,56,56,34,34,44,35,16,28,40,44,40,86,70,13,64,64,27,33,37,50,36,40,54,50,50,55,51,47,51,60,68,71,39,79,83,68,55,40,42,37,41,30,24,41,49,69,42,43,75,86,34,68,30,47,45,60,43,54,73,71,26,44,49,35,59,66,67,14,52,86,37,34,33,59,40,77,18,24,46,39,74,64,40,61,89,43,60,36,60,50,41,29,59,47,50,31,30,32,86,62,47,46,56,67,28,16,32,32,52,46,54,41,48,71,60,35,55,54,28,37,33,40,32,38,38,37,35,34,33,78,128,73,76,72,62,74,72,61,79,74,72,70,76,72,61,71,78,68,63,51,72,47,35,38,34,23,32,45,52,51,49,77,43,84,83,40,69,82,68,24,49,89,71,20,48,68,61,44,45,32,50,50,59,66,68,53,45,43,32,33,26,36,23,41,32,32,53,68,56,49,50,51,46,46,70,70,35,83,61,45,49,72,51,66,44,8,33,64,69,62,41,65,52,47,44,16,30,29,40,37,34,24,59,88,49,36,41,82,77,46,74,54,66,35,23,48,35,92,53,29,91,43,65,35,58,10,88,58,31,81,50,51,25,38,38,20,35,36,36,33,29,33,65,88,78,59,55,56,34,34,44,35,17,27,42,45,38,88,70,14,65,64,27,33,36,50,36,39,54,49,51,54,50,46,50,60,67,70,40,79,82,68,55,40,40,37,42,29,26,41,48,67,42,43,77,84,34,70,29,46,44,59,44,54,73,71,28,44,50,36,57,66,66,15,52,87,37,34,33,58,40,76,19,22,46,39,73,65,41,61,89,44,59,35,61,50,40,29,59,46,48,30,29,31,86,62,46,44,56,65,27,15,31,31,50,46,54,41,47,72,59,35,56,54,27,38,34,41,32,37,38,36,34,34,33,79

Foldseek 3Di:
DPPPPPVDDCVPCVVVPQFDKFKEKEEAQAAQDPVPPPLGQVNQLVVVLVVCVVVVTQKYWYWFYQLVSVVVSPVSHPQKDKDFAAQAWRHRPHITRMMMGRNVFKDWDDKDKFWLAPGGNTRDDHDPAPHIWMKIKTWIATPPPRAIEMEIETEFGQPDLVSLQSSLVVVVVVCVVVCPVPHKYKYWYQSNDACPRNNNVSNVVFWPWLQVQQVVQEEEFQAWAQQFVLVDGHHHHRTTMIIGPVKDWNHKYFDDDDDPSTDSHSTTMIMTMITD/DPPPPPVPDCVPCVVVPQWDKFKEKEEAQAAQDPVPVPLGQVNQLVVVLVVCVVVVTQKYWYWFYQLVSVVSSPVSHPQKDKDFAAQAWRHRPHITRMMMGRNVFKDWDDKDKFWLAPGGNTRDDHDPAPHIWMKIKTWIATPPPRAIEMEIETEFGQPDLVSLQSSLVVVVVVCVVVPPVPHKYKYWYQSNDACPRNNNVSNVVFWPWLQVQQVVQEEEFQAWAQQFVLVDGHHHHRTTMIIGPVKDWNHKYFDDDDDPSTDSHSTTMIMTMITD

pLDDT: mean 94.2, std 14.18, range [29.91, 99.0]